Protein AF-A0A7Y5D4G3-F1 (afdb_monomer_lite)

Radius of gyration: 36.41 Å; chains: 1; bounding box: 94×58×92 Å

Sequence (667 aa):
ANNNRYILQAILESIRFIAPAPHPELNTFVSLITAKIENNSDVFANPEIQKFLLVLKKFSLGKVNVNPKAILYSDYFDGITGTLSVQMLDFTGQALTHADLATFCVVRNIIGNLTFKGNNALTSMSGLDNLESIEGDLTITQTGIRHLNGLNSLERVKGKIDISQNPELCTVNGFTSLITVDTFINIAHNQVLKTINGFNSLQQIKKGALTIQQCPQLSDIGGFCNLTWVKNIEFKRLNITHVDFLYKLIKQQPEFKGSLKITACRLESLNGFGYLKRVGSSFYLHGNRLKNLKGLENLQHVGASFSLSNNQLTDISSLANLESVNGMLGLANNQLTALHGLENLKLLKTVNWSEEKRTFVINDNKQLQDIKALSNMLTQDNYVIIYTDDYKQYKIKPAIDSVFHSNIIELHDESVKKIIPTYLFIDKKKHDYTNFRSATHNRLLNYLLDFETDANNLVISFTGFKGNLGGVFYNRYPWIIDNIRTHKIFMNDTQNIWYLKGIPSITYSMEENIQFIQELVSRKKYKKIMCVGTSMGGYMSLLIGYLIQATDIIAFAPQIFLDKDNRIKYKDARWAGALKALPKSVNQKYLDLSLLYQEKTNLITKIQIHYGRQLTLDTKHIEHLGEYPNIELYPYDIEEHYIPKYLDEQGLLRKIIIDALTYSHED

pLDDT: mean 87.63, std 14.66, range [30.98, 98.94]

Foldseek 3Di:
DPPVVVVVVVVVVVVPPPDDDDDVVVVVVVVVVPVDPPVPLVLLPPPLNQLLLVLCVVVVFADWDADPVRRIDHPQADSVVSAGAGAEAEQAPHQQAPSNLLSLLRYAHYLEEYEDHQHARDAENHNLQRHAEYNYEYYAANYVHQEHANQQNHQEYAYEYHAEHRQNHQEYARQQNHAEYAEEYAAYQHANHAEYQNQLNHAEDRHYEYAYENHQNHAYDLNQLNHQDDQYYHAYNYAHAEDLSLLNNCQNCLARQHEYAHELYAHAYDLSQLSNAEHNEEYHPANYAHQEDPSLLNHAEYNEEYAHEHYAHQDDQSLLNHAEHAYAYHHHQYQYQEPHNLLNHAEWEFDDDPQATATYEHANNQNHAYDQSCLRYAYQQLEHEYEYAPLVSHNHHHDQPGPNVLGDYWYQHPNVRDIDQQCVNDQHDFHDCPCVLVGPVLVVDQKDWHRNHPAQAEEEFEAAACSDQLVPPSPPPCVLCVVPDYTYIYHYDNLNQLCQQDRRNQDGGPVSVLVNVLVVPVVDNHPFYEQETAASSLLVQLVNCQSNVGQEYEYQLYAQALDPPLCVVQVPPPPVVSSVVHDPDDDRCSRGVLVVVVVVPHPRHAYEYEYAPVQSVSVSRVVSSPDDPRYDYHYDPDNDRSRLNVCVVVVNNSVVVVCSRPDDPPD

Secondary structure (DSSP, 8-state):
-HHHHHHHHHHHHHHHTS-S---HHHHHHHHHH-------HHHHT-HHHHHHHHHHHHTT-S--EE-TTS-EE-TTEETTTTEEEES-EE-TT----HHHHHGGGGEEEESS-EEEES-TT----TT-TT--EESS-EEEES---SB-TT-TT--EESS-EEEE--TT--EE---TT--EESS-EEEE--TT--EE-TTTT--EEEEEEEEEEEETT--B-GGGTT--EEEEEEEEEE-----GGGHHHHHH-SEE-S-EEEESS-----GGGTT--EESS-EE--SS--SS-TT-TT--EESS-EE--SS--S--GGGTT--EESS-EE--SS--SB-TT-TT--EE--EEETTEEESEE--S-TT--B-GGGGG-EESSSEEEEEES-TTS--B---TTSGGGGSEEEEEETTTTEEEPHHHH---PPP-GGGTTTSGGGGT-SEEEE-SS--SEEEEEE--GGG-STTTTTTTHHHHTTTS-EEEEEE--TT-STTTT--TTT-SSHHHHHHHHHHHHHTS--SEEEEEEETHHHHHHHHHHHHTT-SEEEEES---B-SHHHHHHHT--TTHHHHTTS-SS--HHHHBHHHHHTT----S-EEEEEEETTSHHHHHHHHHH---TTEEEEEESS--S-HHHHHHHTT-HHHHHHHHHH-----

Structure (mmCIF, N/CA/C/O backbone):
data_AF-A0A7Y5D4G3-F1
#
_entry.id   AF-A0A7Y5D4G3-F1
#
loop_
_atom_site.group_PDB
_atom_site.id
_atom_site.type_symbol
_atom_site.label_atom_id
_atom_site.label_alt_id
_atom_site.label_comp_id
_atom_site.label_asym_id
_atom_site.label_entity_id
_atom_site.label_seq_id
_atom_site.pdbx_PDB_ins_code
_atom_site.Cartn_x
_atom_site.Cartn_y
_atom_site.Cartn_z
_atom_site.occupancy
_atom_site.B_iso_or_equiv
_atom_site.auth_seq_id
_atom_site.auth_comp_id
_atom_site.auth_asym_id
_atom_site.auth_atom_id
_atom_site.pdbx_PDB_model_num
ATOM 1 N N . ALA A 1 1 ? 43.560 -13.900 -15.151 1.00 40.41 1 ALA A N 1
ATOM 2 C CA . ALA A 1 1 ? 44.168 -14.199 -16.466 1.00 40.41 1 ALA A CA 1
ATOM 3 C C . ALA A 1 1 ? 45.618 -14.700 -16.377 1.00 40.41 1 ALA A C 1
ATOM 5 O O . ALA A 1 1 ? 45.967 -15.581 -17.148 1.00 40.41 1 ALA A O 1
ATOM 6 N N . ASN A 1 2 ? 46.456 -14.224 -15.441 1.00 44.69 2 ASN A N 1
ATOM 7 C CA . ASN A 1 2 ? 47.894 -14.548 -15.464 1.00 44.69 2 ASN A CA 1
ATOM 8 C C . ASN A 1 2 ? 48.291 -15.962 -14.990 1.00 44.69 2 ASN A C 1
ATOM 10 O O . ASN A 1 2 ? 49.264 -16.485 -15.512 1.00 44.69 2 ASN A O 1
ATOM 14 N N . ASN A 1 3 ? 47.543 -16.635 -14.105 1.00 38.94 3 ASN A N 1
ATOM 15 C CA . ASN A 1 3 ? 47.937 -17.985 -13.650 1.00 38.94 3 ASN A CA 1
ATOM 16 C C . ASN A 1 3 ? 47.653 -19.090 -14.679 1.00 38.94 3 ASN A C 1
ATOM 18 O O . ASN A 1 3 ? 48.457 -20.003 -14.834 1.00 38.94 3 ASN A O 1
ATOM 22 N N . ASN A 1 4 ? 46.569 -18.969 -15.452 1.00 45.56 4 ASN A N 1
ATOM 23 C CA . ASN A 1 4 ? 46.240 -19.938 -16.504 1.00 45.56 4 ASN A CA 1
ATOM 24 C C . ASN A 1 4 ? 47.290 -19.940 -17.627 1.00 45.56 4 ASN A C 1
ATOM 26 O O . ASN A 1 4 ? 47.513 -20.969 -18.254 1.00 45.56 4 ASN A O 1
ATOM 30 N N . ARG A 1 5 ? 47.971 -18.806 -17.839 1.00 45.12 5 ARG A N 1
ATOM 31 C CA . ARG A 1 5 ? 49.045 -18.653 -18.827 1.00 45.12 5 ARG A CA 1
ATOM 32 C C . ARG A 1 5 ? 50.300 -19.441 -18.445 1.00 45.12 5 ARG A C 1
ATOM 34 O O . ARG A 1 5 ? 50.843 -20.135 -19.294 1.00 45.12 5 ARG A O 1
ATOM 41 N N . TYR A 1 6 ? 50.727 -19.381 -17.182 1.00 47.56 6 TYR A N 1
ATOM 42 C CA . TYR A 1 6 ? 51.903 -20.124 -16.710 1.00 47.56 6 TYR A CA 1
ATOM 43 C C . TYR A 1 6 ? 51.641 -21.630 -16.615 1.00 47.56 6 TYR A C 1
ATOM 45 O O . TYR A 1 6 ? 52.504 -22.422 -16.979 1.00 47.56 6 TYR A O 1
ATOM 53 N N . ILE A 1 7 ? 50.428 -22.024 -16.207 1.00 50.84 7 ILE A N 1
ATOM 54 C CA . ILE A 1 7 ? 50.008 -23.434 -16.176 1.00 50.84 7 ILE A CA 1
ATOM 55 C C . ILE A 1 7 ? 49.975 -24.014 -17.598 1.00 50.84 7 ILE A C 1
ATOM 57 O O . ILE A 1 7 ? 50.507 -25.095 -17.833 1.00 50.84 7 ILE A O 1
ATOM 61 N N . LEU A 1 8 ? 49.423 -23.281 -18.570 1.00 54.06 8 LEU A N 1
ATOM 62 C CA . LEU A 1 8 ? 49.369 -23.721 -19.967 1.00 54.06 8 LEU A CA 1
ATOM 63 C C . LEU A 1 8 ? 50.759 -23.759 -20.623 1.00 54.06 8 LEU A C 1
ATOM 65 O O . LEU A 1 8 ? 51.050 -24.675 -21.387 1.00 54.06 8 LEU A O 1
ATOM 69 N N . GLN A 1 9 ? 51.636 -22.808 -20.293 1.00 52.09 9 GLN A N 1
ATOM 70 C CA . GLN A 1 9 ? 53.013 -22.786 -20.787 1.00 52.09 9 GLN A CA 1
ATOM 71 C C . GLN A 1 9 ? 53.843 -23.957 -20.238 1.00 52.09 9 GLN A C 1
ATOM 73 O O . GLN A 1 9 ? 54.538 -24.611 -21.012 1.00 52.09 9 GLN A O 1
ATOM 78 N N . ALA A 1 10 ? 53.685 -24.302 -18.957 1.00 59.16 10 ALA A N 1
ATOM 79 C CA . ALA A 1 10 ? 54.322 -25.479 -18.363 1.00 59.16 10 ALA A CA 1
ATOM 80 C C . ALA A 1 10 ? 53.825 -26.797 -18.994 1.00 59.16 10 ALA A C 1
ATOM 82 O O . ALA A 1 10 ? 54.620 -27.704 -19.247 1.00 59.16 10 ALA A O 1
ATOM 83 N N . ILE A 1 11 ? 52.526 -26.894 -19.312 1.00 60.03 11 ILE A N 1
ATOM 84 C CA . ILE A 1 11 ? 51.945 -28.049 -20.021 1.00 60.03 11 ILE A CA 1
ATOM 85 C C . ILE A 1 11 ? 52.545 -28.180 -21.433 1.00 60.03 11 ILE A C 1
ATOM 87 O O . ILE A 1 11 ? 52.929 -29.275 -21.839 1.00 60.03 11 ILE A O 1
ATOM 91 N N . LEU A 1 12 ? 52.691 -27.074 -22.168 1.00 57.12 12 LEU A N 1
ATOM 92 C CA . LEU A 1 12 ? 53.247 -27.067 -23.529 1.00 57.12 12 LEU A CA 1
ATOM 93 C C . LEU A 1 12 ? 54.756 -27.361 -23.571 1.00 57.12 12 LEU A C 1
ATOM 95 O O . LEU A 1 12 ? 55.219 -28.044 -24.487 1.00 57.12 12 LEU A O 1
ATOM 99 N N . GLU A 1 13 ? 55.523 -26.887 -22.588 1.00 62.06 13 GLU A N 1
ATOM 100 C CA . GLU A 1 13 ? 56.950 -27.211 -22.442 1.00 62.06 13 GLU A CA 1
ATOM 101 C C . GLU A 1 13 ? 57.164 -28.692 -22.091 1.00 62.06 13 GLU A C 1
ATOM 103 O O . GLU A 1 13 ? 58.058 -29.328 -22.650 1.00 62.06 13 GLU A O 1
ATOM 108 N N . SER A 1 14 ? 56.282 -29.272 -21.271 1.00 58.16 14 SER A N 1
ATOM 109 C CA . SER A 1 14 ? 56.305 -30.703 -20.926 1.00 58.16 14 SER A CA 1
ATOM 110 C C . SER A 1 14 ? 56.010 -31.599 -22.137 1.00 58.16 14 SER A C 1
ATOM 112 O O . SER A 1 14 ? 56.643 -32.637 -22.314 1.00 58.16 14 SER A O 1
ATOM 114 N N . ILE A 1 15 ? 55.089 -31.181 -23.014 1.00 58.84 15 ILE A N 1
ATOM 115 C CA . ILE A 1 15 ? 54.712 -31.927 -24.229 1.00 58.84 15 ILE A CA 1
ATOM 116 C C . ILE A 1 15 ? 55.838 -31.917 -25.281 1.00 58.84 15 ILE A C 1
ATOM 118 O O . ILE A 1 15 ? 55.999 -32.885 -26.023 1.00 58.84 15 ILE A O 1
ATOM 122 N N . ARG A 1 16 ? 56.670 -30.866 -25.330 1.00 58.19 16 ARG A N 1
ATOM 123 C CA . ARG A 1 16 ? 57.814 -30.776 -26.261 1.00 58.19 16 ARG A CA 1
ATOM 124 C C . ARG A 1 16 ? 58.968 -31.732 -25.926 1.00 58.19 16 ARG A C 1
ATOM 126 O O . ARG A 1 16 ? 59.767 -32.016 -26.813 1.00 58.19 16 ARG A O 1
ATOM 133 N N . PHE A 1 17 ? 59.050 -32.243 -24.694 1.00 58.78 17 PHE A N 1
ATOM 134 C CA . PHE A 1 17 ? 60.160 -33.084 -24.221 1.00 58.78 17 PHE A CA 1
ATOM 135 C C . PHE A 1 17 ? 59.993 -34.597 -24.475 1.00 58.78 17 PHE A C 1
ATOM 137 O O . PHE A 1 17 ? 60.948 -35.339 -24.269 1.00 58.78 17 PHE A O 1
ATOM 144 N N . ILE A 1 18 ? 58.821 -35.071 -24.928 1.00 56.50 18 ILE A N 1
ATOM 145 C CA . ILE A 1 18 ? 58.491 -36.517 -24.979 1.00 56.50 18 ILE A CA 1
ATOM 146 C C . ILE A 1 18 ? 58.610 -37.144 -26.398 1.00 56.50 18 ILE A C 1
ATOM 148 O O . ILE A 1 18 ? 58.509 -38.356 -26.538 1.00 56.50 18 ILE A O 1
ATOM 152 N N . ALA A 1 19 ? 58.974 -36.364 -27.429 1.00 44.91 19 ALA A N 1
ATOM 153 C CA . ALA A 1 19 ? 59.224 -36.795 -28.827 1.00 44.91 19 ALA A CA 1
ATOM 154 C C . ALA A 1 19 ? 58.018 -37.377 -29.619 1.00 44.91 19 ALA A C 1
ATOM 156 O O . ALA A 1 19 ? 57.010 -37.760 -29.034 1.00 44.91 19 ALA A O 1
ATOM 157 N N . PRO A 1 20 ? 58.138 -37.529 -30.959 1.00 58.31 20 PRO A N 1
ATOM 158 C CA . PRO A 1 20 ? 58.579 -36.544 -31.945 1.00 58.31 20 PRO A CA 1
ATOM 159 C C . PRO A 1 20 ? 57.381 -35.798 -32.580 1.00 58.31 20 PRO A C 1
ATOM 161 O O . PRO A 1 20 ? 56.284 -36.331 -32.675 1.00 58.31 20 PRO A O 1
ATOM 164 N N . ALA A 1 21 ? 57.643 -34.560 -33.019 1.00 56.78 21 ALA A N 1
ATOM 165 C CA . ALA A 1 21 ? 56.798 -33.638 -33.799 1.00 56.78 21 ALA A CA 1
ATOM 166 C C . ALA A 1 21 ? 55.276 -33.634 -33.487 1.00 56.78 21 ALA A C 1
ATOM 168 O O . ALA A 1 21 ? 54.540 -34.486 -33.986 1.00 56.78 21 ALA A O 1
ATOM 169 N N . PRO A 1 22 ? 54.761 -32.637 -32.736 1.00 57.28 22 PRO A N 1
ATOM 170 C CA . PRO A 1 22 ? 53.327 -32.540 -32.482 1.00 57.28 22 PRO A CA 1
ATOM 171 C C . PRO A 1 22 ? 52.514 -32.393 -33.780 1.00 57.28 22 PRO A C 1
ATOM 173 O O . PRO A 1 22 ? 52.961 -31.762 -34.740 1.00 57.28 22 PRO A O 1
ATOM 176 N N . HIS A 1 23 ? 51.308 -32.972 -33.774 1.00 57.69 23 HIS A N 1
ATOM 177 C CA . HIS A 1 23 ? 50.347 -32.990 -34.883 1.00 57.69 23 HIS A CA 1
ATOM 178 C C . HIS A 1 23 ? 50.158 -31.584 -35.502 1.00 57.69 23 HIS A C 1
ATOM 180 O O . HIS A 1 23 ? 50.127 -30.606 -34.750 1.00 57.69 23 HIS A O 1
ATOM 186 N N . PRO A 1 24 ? 49.980 -31.440 -36.833 1.00 56.69 24 PRO A N 1
ATOM 187 C CA . PRO A 1 24 ? 49.844 -30.136 -37.500 1.00 56.69 24 PRO A CA 1
ATOM 188 C C . PRO A 1 24 ? 48.751 -29.237 -36.906 1.00 56.69 24 PRO A C 1
ATOM 190 O O . PRO A 1 24 ? 48.903 -28.019 -36.859 1.00 56.69 24 PRO A O 1
ATOM 193 N N . GLU A 1 25 ? 47.689 -29.835 -36.369 1.00 53.41 25 GLU A N 1
ATOM 194 C CA . GLU A 1 25 ? 46.603 -29.127 -35.683 1.00 53.41 25 GLU A CA 1
ATOM 195 C C . GLU A 1 25 ? 47.049 -28.439 -34.387 1.00 53.41 25 GLU A C 1
ATOM 197 O O . GLU A 1 25 ? 46.480 -27.415 -34.021 1.00 53.41 25 GLU A O 1
ATOM 202 N N . LEU A 1 26 ? 48.103 -28.927 -33.718 1.00 51.94 26 LEU A N 1
ATOM 203 C CA . LEU A 1 26 ? 48.708 -28.221 -32.590 1.00 51.94 26 LEU A CA 1
ATOM 204 C C . LEU A 1 26 ? 49.407 -26.945 -33.070 1.00 51.94 26 LEU A C 1
ATOM 206 O O . LEU A 1 26 ? 49.372 -25.953 -32.357 1.00 51.94 26 LEU A O 1
ATOM 210 N N . ASN A 1 27 ? 49.980 -26.922 -34.278 1.00 52.41 27 ASN A N 1
ATOM 211 C CA . ASN A 1 27 ? 50.547 -25.699 -34.857 1.00 52.41 27 ASN A CA 1
ATOM 212 C C . ASN A 1 27 ? 49.455 -24.710 -35.283 1.00 52.41 27 ASN A C 1
ATOM 214 O O . ASN A 1 27 ? 49.660 -23.510 -35.139 1.00 52.41 27 ASN A O 1
ATOM 218 N N . THR A 1 28 ? 48.295 -25.191 -35.740 1.00 53.25 28 THR A N 1
ATOM 219 C CA . THR A 1 28 ? 47.110 -24.359 -36.023 1.00 53.25 28 THR A CA 1
ATOM 220 C C . THR A 1 28 ? 46.470 -23.819 -34.743 1.00 53.25 28 THR A C 1
ATOM 222 O O . THR A 1 28 ? 46.072 -22.660 -34.674 1.00 53.25 28 THR A O 1
ATOM 225 N N . PHE A 1 29 ? 46.403 -24.632 -33.690 1.00 49.59 29 PHE A N 1
ATOM 226 C CA . PHE A 1 29 ? 45.911 -24.194 -32.390 1.00 49.59 29 PHE A CA 1
ATOM 227 C C . PHE A 1 29 ? 46.891 -23.211 -31.753 1.00 49.59 29 PHE A C 1
ATOM 229 O O . PHE A 1 29 ? 46.487 -22.128 -31.351 1.00 49.59 29 PHE A O 1
ATOM 236 N N . VAL A 1 30 ? 48.192 -23.524 -31.759 1.00 49.50 30 VAL A N 1
ATOM 237 C CA . VAL A 1 30 ? 49.257 -22.610 -31.337 1.00 49.50 30 VAL A CA 1
ATOM 238 C C . VAL A 1 30 ? 49.221 -21.338 -32.176 1.00 49.50 30 VAL A C 1
ATOM 240 O O . VAL A 1 30 ? 49.309 -20.283 -31.575 1.00 49.50 30 VAL A O 1
ATOM 243 N N . SER A 1 31 ? 49.009 -21.354 -33.494 1.00 49.91 31 SER A N 1
ATOM 244 C CA . SER A 1 31 ? 48.929 -20.121 -34.298 1.00 49.91 31 SER A CA 1
ATOM 245 C C . SER A 1 31 ? 47.688 -19.268 -34.002 1.00 49.91 31 SER A C 1
ATOM 247 O O . SER A 1 31 ? 47.783 -18.045 -34.080 1.00 49.91 31 SER A O 1
ATOM 249 N N . LEU A 1 32 ? 46.575 -19.870 -33.567 1.00 50.47 32 LEU A N 1
ATOM 250 C CA . LEU A 1 32 ? 45.385 -19.152 -33.084 1.00 50.47 32 LEU A CA 1
ATOM 251 C C . LEU A 1 32 ? 45.621 -18.436 -31.739 1.00 50.47 32 LEU A C 1
ATOM 253 O O . LEU A 1 32 ? 45.080 -17.355 -31.525 1.00 50.47 32 LEU A O 1
ATOM 257 N N . ILE A 1 33 ? 46.454 -18.991 -30.847 1.00 44.56 33 ILE A N 1
ATOM 258 C CA . ILE A 1 33 ? 46.855 -18.358 -29.561 1.00 44.56 33 ILE A CA 1
ATOM 259 C C . ILE A 1 33 ? 48.163 -17.554 -29.658 1.00 44.56 33 ILE A C 1
ATOM 261 O O . ILE A 1 33 ? 48.430 -16.703 -28.813 1.00 44.56 33 ILE A O 1
ATOM 265 N N . THR A 1 34 ? 48.954 -17.788 -30.705 1.00 42.31 34 THR A N 1
ATOM 266 C CA . THR A 1 34 ? 50.128 -17.004 -31.126 1.00 42.31 34 THR A CA 1
ATOM 267 C C . THR A 1 34 ? 49.707 -15.982 -32.180 1.00 42.31 34 THR A C 1
ATOM 269 O O . THR A 1 34 ? 50.511 -15.600 -33.031 1.00 42.31 34 THR A O 1
ATOM 272 N N . ALA A 1 35 ? 48.444 -15.537 -32.139 1.00 43.53 35 ALA A N 1
ATOM 273 C CA . ALA A 1 35 ? 48.023 -14.326 -32.815 1.00 43.53 35 ALA A CA 1
ATOM 274 C C . ALA A 1 35 ? 48.938 -13.209 -32.311 1.00 43.53 35 ALA A C 1
ATOM 276 O O . ALA A 1 35 ? 48.831 -12.726 -31.182 1.00 43.53 35 ALA A O 1
ATOM 277 N N . LYS A 1 36 ? 49.930 -12.907 -33.147 1.00 43.53 36 LYS A N 1
ATOM 278 C CA . LYS A 1 36 ? 50.875 -11.820 -32.994 1.00 43.53 36 LYS A CA 1
ATOM 279 C C . LYS A 1 36 ? 50.107 -10.592 -32.518 1.00 43.53 36 LYS A C 1
ATOM 281 O O . LYS A 1 36 ? 49.313 -10.028 -33.264 1.00 43.53 36 LYS A O 1
ATOM 286 N N . ILE A 1 37 ? 50.444 -10.114 -31.324 1.00 41.78 37 ILE A N 1
ATOM 287 C CA . ILE A 1 37 ? 50.464 -8.675 -31.072 1.00 41.78 37 ILE A CA 1
ATOM 288 C C . ILE A 1 37 ? 51.624 -8.138 -31.923 1.00 41.78 37 ILE A C 1
ATOM 290 O O . ILE A 1 37 ? 52.691 -7.791 -31.426 1.00 41.78 37 ILE A O 1
ATOM 294 N N . GLU A 1 38 ? 51.462 -8.151 -33.245 1.00 42.41 38 GLU A N 1
ATOM 295 C CA . GLU A 1 38 ? 52.058 -7.092 -34.030 1.00 42.41 38 GLU A CA 1
ATOM 296 C C . GLU A 1 38 ? 51.272 -5.858 -33.611 1.00 42.41 38 GLU A C 1
ATOM 298 O O . GLU A 1 38 ? 50.042 -5.852 -33.640 1.00 42.41 38 GLU A O 1
ATOM 303 N N . ASN A 1 39 ? 51.987 -4.850 -33.113 1.00 48.97 39 ASN A N 1
ATOM 304 C CA . ASN A 1 39 ? 51.474 -3.496 -32.988 1.00 48.97 39 ASN A CA 1
ATOM 305 C C . ASN A 1 39 ? 50.898 -3.104 -34.351 1.00 48.97 39 ASN A C 1
ATOM 307 O O . ASN A 1 39 ? 51.621 -2.589 -35.202 1.00 48.97 39 ASN A O 1
ATOM 311 N N . ASN A 1 40 ? 49.617 -3.381 -34.569 1.00 51.94 40 ASN A N 1
ATOM 312 C CA . ASN A 1 40 ? 48.930 -3.091 -35.812 1.00 51.94 40 ASN A CA 1
ATOM 313 C C . ASN A 1 40 ? 48.592 -1.599 -35.788 1.00 51.94 40 ASN A C 1
ATOM 315 O O . ASN A 1 40 ? 47.445 -1.187 -35.604 1.00 51.94 40 ASN A O 1
ATOM 319 N N . SER A 1 41 ? 49.635 -0.769 -35.903 1.00 55.47 41 SER A N 1
ATOM 320 C CA . SER A 1 41 ? 49.520 0.686 -36.011 1.00 55.47 41 SER A CA 1
ATOM 321 C C . SER A 1 41 ? 48.533 1.092 -37.101 1.00 55.47 41 SER A C 1
ATOM 323 O O . SER A 1 41 ? 47.912 2.144 -36.991 1.00 55.47 41 SER A O 1
ATOM 325 N N . ASP A 1 42 ? 48.355 0.234 -38.104 1.00 64.25 42 ASP A N 1
ATOM 326 C CA . ASP A 1 42 ? 47.527 0.469 -39.279 1.00 64.25 42 ASP A CA 1
ATOM 327 C C . ASP A 1 42 ? 46.028 0.374 -38.968 1.00 64.25 42 ASP A C 1
ATOM 329 O O . ASP A 1 42 ? 45.240 1.121 -39.542 1.00 64.25 42 ASP A O 1
ATOM 333 N N . VAL A 1 43 ? 45.617 -0.461 -38.003 1.00 68.81 43 VAL A N 1
ATOM 334 C CA . VAL A 1 43 ? 44.198 -0.555 -37.619 1.00 68.81 43 VAL A CA 1
ATOM 335 C C . VAL A 1 43 ? 43.786 0.669 -36.799 1.00 68.81 43 VAL A C 1
ATOM 337 O O . VAL A 1 43 ? 42.744 1.270 -37.057 1.00 68.81 43 VAL A O 1
ATOM 340 N N . PHE A 1 44 ? 44.638 1.114 -35.869 1.00 74.81 44 PHE A N 1
ATOM 341 C CA . PHE A 1 44 ? 44.404 2.369 -35.152 1.00 74.81 44 PHE A CA 1
ATOM 342 C C . PHE A 1 44 ? 44.492 3.591 -36.070 1.00 74.81 44 PHE A C 1
ATOM 344 O O . PHE A 1 44 ? 43.831 4.580 -35.785 1.00 74.81 44 PHE A O 1
ATOM 351 N N . ALA A 1 45 ? 45.235 3.540 -37.181 1.00 78.75 45 ALA A N 1
ATOM 352 C CA . ALA A 1 45 ? 45.305 4.636 -38.150 1.00 78.75 45 ALA A CA 1
ATOM 353 C C . ALA A 1 45 ? 43.976 4.908 -38.884 1.00 78.75 45 ALA A C 1
ATOM 355 O O . ALA A 1 45 ? 43.866 5.924 -39.574 1.00 78.75 45 ALA A O 1
ATOM 356 N N . ASN A 1 46 ? 42.960 4.049 -38.729 1.00 83.62 46 ASN A N 1
ATOM 357 C CA . ASN A 1 46 ? 41.624 4.311 -39.250 1.00 83.62 46 ASN A CA 1
ATOM 358 C C . ASN A 1 46 ? 41.100 5.681 -38.746 1.00 83.62 46 ASN A C 1
ATOM 360 O O . ASN A 1 46 ? 41.041 5.903 -37.530 1.00 83.62 46 ASN A O 1
ATOM 364 N N . PRO A 1 47 ? 40.679 6.592 -39.648 1.00 87.31 47 PRO A N 1
ATOM 365 C CA . PRO A 1 47 ? 40.246 7.935 -39.267 1.00 87.31 47 PRO A CA 1
ATOM 366 C C . PRO A 1 47 ? 39.086 7.973 -38.266 1.00 87.31 47 PRO A C 1
ATOM 368 O O . PRO A 1 47 ? 39.074 8.835 -37.390 1.00 87.31 47 PRO A O 1
ATOM 371 N N . GLU A 1 48 ? 38.129 7.047 -38.355 1.00 85.75 48 GLU A N 1
ATOM 372 C CA . GLU A 1 48 ? 36.977 7.003 -37.446 1.00 85.75 48 GLU A CA 1
ATOM 373 C C . GLU A 1 48 ? 37.381 6.526 -36.047 1.00 85.75 48 GLU A C 1
ATOM 375 O O . GLU A 1 48 ? 36.943 7.095 -35.046 1.00 85.75 48 GLU A O 1
ATOM 380 N N . ILE A 1 49 ? 38.313 5.570 -35.964 1.00 85.12 49 ILE A N 1
ATOM 381 C CA . ILE A 1 49 ? 38.891 5.134 -34.685 1.00 85.12 49 ILE A CA 1
ATOM 382 C C . ILE A 1 49 ? 39.664 6.288 -34.034 1.00 85.12 49 ILE A C 1
ATOM 384 O O . ILE A 1 49 ? 39.487 6.550 -32.844 1.00 85.12 49 ILE A O 1
ATOM 388 N N . GLN A 1 50 ? 40.475 7.029 -34.795 1.00 87.88 50 GLN A N 1
ATOM 389 C CA . GLN A 1 50 ? 41.203 8.184 -34.257 1.00 87.88 50 GLN A CA 1
ATOM 390 C C . GLN A 1 50 ? 40.266 9.290 -33.762 1.00 87.88 50 GLN A C 1
ATOM 392 O O . GLN A 1 50 ? 40.473 9.815 -32.666 1.00 87.88 50 GLN A O 1
ATOM 397 N N . LYS A 1 51 ? 39.215 9.623 -34.525 1.00 90.88 51 LYS A N 1
ATOM 398 C CA . LYS A 1 51 ? 38.195 10.601 -34.105 1.00 90.88 51 LYS A CA 1
ATOM 399 C C . LYS A 1 51 ? 37.524 10.180 -32.800 1.00 90.88 51 LYS A C 1
ATOM 401 O O . LYS A 1 51 ? 37.398 10.997 -31.891 1.00 90.88 51 LYS A O 1
ATOM 406 N N . PHE A 1 52 ? 37.160 8.907 -32.675 1.00 89.38 52 PHE A N 1
ATOM 407 C CA . PHE A 1 52 ? 36.573 8.380 -31.449 1.00 89.38 52 PHE A CA 1
ATOM 408 C C . PHE A 1 52 ? 37.538 8.457 -30.252 1.00 89.38 52 PHE A C 1
ATOM 410 O O . PHE A 1 52 ? 37.172 8.930 -29.174 1.00 89.38 52 PHE A O 1
ATOM 417 N N . LEU A 1 53 ? 38.802 8.058 -30.433 1.00 88.56 53 LEU A N 1
ATOM 418 C CA . LEU A 1 53 ? 39.817 8.132 -29.374 1.00 88.56 53 LEU A CA 1
ATOM 419 C C . LEU A 1 53 ? 40.118 9.579 -28.947 1.00 88.56 53 LEU A C 1
ATOM 421 O O . LEU A 1 53 ? 40.400 9.821 -27.770 1.00 88.56 53 LEU A O 1
ATOM 425 N N . LEU A 1 54 ? 40.013 10.551 -29.860 1.00 91.12 54 LEU A N 1
ATOM 426 C CA . LEU A 1 54 ? 40.082 11.977 -29.522 1.00 91.12 54 LEU A CA 1
ATOM 427 C C . LEU A 1 54 ? 38.923 12.397 -28.613 1.00 91.12 54 LEU A C 1
ATOM 429 O O . LEU A 1 54 ? 39.153 13.145 -27.663 1.00 91.12 54 LEU A O 1
ATOM 433 N N . VAL A 1 55 ? 37.709 11.894 -28.854 1.00 90.81 55 VAL A N 1
ATOM 434 C CA . VAL A 1 55 ? 36.548 12.156 -27.990 1.00 90.81 55 VAL A CA 1
ATOM 435 C C . VAL A 1 55 ? 36.734 11.523 -26.609 1.00 90.81 55 VAL A C 1
ATOM 437 O O . VAL A 1 55 ? 36.541 12.200 -25.599 1.00 90.81 55 VAL A O 1
ATOM 440 N N . LEU A 1 56 ? 37.198 10.271 -26.533 1.00 88.62 56 LEU A N 1
ATOM 441 C CA . LEU A 1 56 ? 37.537 9.646 -25.249 1.00 88.62 56 LEU A CA 1
ATOM 442 C C . LEU A 1 56 ? 38.565 10.469 -24.466 1.00 88.62 56 LEU A C 1
ATOM 444 O O . LEU A 1 56 ? 38.378 10.740 -23.280 1.00 88.62 56 LEU A O 1
ATOM 448 N N . LYS A 1 57 ? 39.625 10.924 -25.141 1.00 88.50 57 LYS A N 1
ATOM 449 C CA . LYS A 1 57 ? 40.650 11.776 -24.534 1.00 88.50 57 LYS A CA 1
ATOM 450 C C . LYS A 1 57 ? 40.078 13.124 -24.081 1.00 88.50 57 LYS A C 1
ATOM 452 O O . LYS A 1 57 ? 40.384 13.556 -22.973 1.00 88.50 57 LYS A O 1
ATOM 457 N N . LYS A 1 58 ? 39.228 13.764 -24.897 1.00 89.44 58 LYS A N 1
ATOM 458 C CA . LYS A 1 58 ? 38.545 15.037 -24.589 1.00 89.44 58 LYS A CA 1
ATOM 459 C C . LYS A 1 58 ? 37.753 14.957 -23.281 1.00 89.44 58 LYS A C 1
ATOM 461 O O . LYS A 1 58 ? 37.770 15.914 -22.513 1.00 89.44 58 LYS A O 1
ATOM 466 N N . PHE A 1 59 ? 37.103 13.826 -23.016 1.00 87.25 59 PHE A N 1
ATOM 467 C CA . PHE A 1 59 ? 36.256 13.635 -21.835 1.00 87.25 59 PHE A CA 1
ATOM 468 C C . PHE A 1 59 ? 36.919 12.837 -20.703 1.00 87.25 59 PHE A C 1
ATOM 470 O O . PHE A 1 59 ? 36.264 12.520 -19.714 1.00 87.25 59 PHE A O 1
ATOM 477 N N . SER A 1 60 ? 38.223 12.548 -20.804 1.00 85.81 60 SER A N 1
ATOM 478 C CA . SER A 1 60 ? 38.966 11.728 -19.830 1.00 85.81 60 SER A CA 1
ATOM 479 C C . SER A 1 60 ? 38.339 10.343 -19.588 1.00 85.81 60 SER A C 1
ATOM 481 O O . SER A 1 60 ? 38.322 9.841 -18.464 1.00 85.81 60 SER A O 1
ATOM 483 N N . LEU A 1 61 ? 37.808 9.723 -20.646 1.00 81.94 61 LEU A N 1
ATOM 484 C CA . LEU A 1 61 ? 37.114 8.437 -20.598 1.00 81.94 61 LEU A CA 1
ATOM 485 C C . LEU A 1 61 ? 38.052 7.297 -21.023 1.00 81.94 61 LEU A C 1
ATOM 487 O O . LEU A 1 61 ? 38.430 7.179 -22.186 1.00 81.94 61 LEU A O 1
ATOM 491 N N . GLY A 1 62 ? 38.405 6.423 -20.079 1.00 75.44 62 GLY A N 1
ATOM 492 C CA . GLY A 1 62 ? 39.288 5.279 -20.331 1.00 75.44 62 GLY A CA 1
ATOM 493 C C . GLY A 1 62 ? 40.767 5.651 -20.517 1.00 75.44 62 GLY A C 1
ATOM 494 O O . GLY A 1 62 ? 41.185 6.787 -20.301 1.00 75.44 62 GLY A O 1
ATOM 495 N N . LYS A 1 63 ? 41.593 4.662 -20.885 1.00 75.56 63 LYS A N 1
ATOM 496 C CA . LYS A 1 63 ? 43.026 4.856 -21.157 1.00 75.56 63 LYS A CA 1
ATOM 497 C C . LYS A 1 63 ? 43.238 5.057 -22.657 1.00 75.56 63 LYS A C 1
ATOM 499 O O . LYS A 1 63 ? 43.115 4.102 -23.425 1.00 75.56 63 LYS A O 1
ATOM 504 N N . VAL A 1 64 ? 43.548 6.291 -23.055 1.00 83.31 64 VAL A N 1
ATOM 505 C CA . VAL A 1 64 ? 43.963 6.648 -24.420 1.00 83.31 64 VAL A CA 1
ATOM 506 C C . VAL A 1 64 ? 45.435 7.043 -24.388 1.00 83.31 64 VAL A C 1
ATOM 508 O O . VAL A 1 64 ? 45.804 8.034 -23.757 1.00 83.31 64 VAL A O 1
ATOM 511 N N . ASN A 1 65 ? 46.270 6.269 -25.071 1.00 83.06 65 ASN A N 1
ATOM 512 C CA . ASN A 1 65 ? 47.711 6.482 -25.169 1.00 83.06 65 ASN A CA 1
ATOM 513 C C . ASN A 1 65 ? 48.081 7.015 -26.560 1.00 83.06 65 ASN A C 1
ATOM 515 O O . ASN A 1 65 ? 47.295 6.919 -27.499 1.00 83.06 65 ASN A O 1
ATOM 519 N N . VAL A 1 66 ? 49.287 7.571 -26.699 1.00 84.25 66 VAL A N 1
ATOM 520 C CA . VAL A 1 66 ? 49.823 8.080 -27.972 1.00 84.25 66 VAL A CA 1
ATOM 521 C C . VAL A 1 66 ? 51.111 7.331 -28.292 1.00 84.25 66 VAL A C 1
ATOM 523 O O . VAL A 1 66 ? 51.965 7.188 -27.416 1.00 84.25 66 VAL A O 1
ATOM 526 N N . ASN A 1 67 ? 51.261 6.830 -29.518 1.00 79.94 67 ASN A N 1
ATOM 527 C CA . ASN A 1 67 ? 52.507 6.197 -29.956 1.00 79.94 67 ASN A CA 1
ATOM 528 C C . ASN A 1 67 ? 53.505 7.232 -30.542 1.00 79.94 67 ASN A C 1
ATOM 530 O O . ASN A 1 67 ? 53.127 8.381 -30.783 1.00 79.94 67 ASN A O 1
ATOM 534 N N . PRO A 1 68 ? 54.767 6.855 -30.833 1.00 79.44 68 PRO A N 1
ATOM 535 C CA . PRO A 1 68 ? 55.766 7.776 -31.397 1.00 79.44 68 PRO A CA 1
ATOM 536 C C . PRO A 1 68 ? 55.409 8.392 -32.764 1.00 79.44 68 PRO A C 1
ATOM 538 O O . PRO A 1 68 ? 56.020 9.380 -33.156 1.00 79.44 68 PRO A O 1
ATOM 541 N N . LYS A 1 69 ? 54.426 7.835 -33.489 1.00 78.06 69 LYS A N 1
ATOM 542 C CA . LYS A 1 69 ? 53.894 8.370 -34.757 1.00 78.06 69 LYS A CA 1
ATOM 543 C C . LYS A 1 69 ? 52.655 9.264 -34.554 1.00 78.06 69 LYS A C 1
ATOM 545 O O . LYS A 1 69 ? 51.953 9.544 -35.518 1.00 78.06 69 LYS A O 1
ATOM 550 N N . ALA A 1 70 ? 52.367 9.678 -33.316 1.00 79.00 70 ALA A N 1
ATOM 551 C CA . ALA A 1 70 ? 51.190 10.460 -32.923 1.00 79.00 70 ALA A CA 1
ATOM 552 C C . ALA A 1 70 ? 49.822 9.772 -33.140 1.00 79.00 70 ALA A C 1
ATOM 554 O O . ALA A 1 70 ? 48.788 10.434 -33.081 1.00 79.00 70 ALA A O 1
ATOM 555 N N . ILE A 1 71 ? 49.792 8.448 -33.331 1.00 80.38 71 ILE A N 1
ATOM 556 C CA . ILE A 1 71 ? 48.549 7.670 -33.452 1.00 80.38 71 ILE A CA 1
ATOM 557 C C . ILE A 1 71 ? 48.041 7.334 -32.046 1.00 80.38 71 ILE A C 1
ATOM 559 O O . ILE A 1 71 ? 48.795 6.810 -31.213 1.00 80.38 71 ILE A O 1
ATOM 563 N N . LEU A 1 72 ? 46.768 7.634 -31.779 1.00 81.56 72 LEU A N 1
ATOM 564 C CA . LEU A 1 72 ? 46.097 7.268 -30.534 1.00 81.56 72 LEU A CA 1
ATOM 565 C C . LEU A 1 72 ? 45.798 5.768 -30.511 1.00 81.56 72 LEU A C 1
ATOM 567 O O . LEU A 1 72 ? 45.372 5.209 -31.519 1.00 81.56 72 LEU A O 1
ATOM 571 N N . TYR A 1 73 ? 45.954 5.125 -29.359 1.00 78.44 73 TYR A N 1
ATOM 572 C CA . TYR A 1 73 ? 45.539 3.737 -29.158 1.00 78.44 73 TYR A CA 1
ATOM 573 C C . TYR A 1 73 ? 44.936 3.529 -27.767 1.00 78.44 73 TYR A C 1
ATOM 575 O O . TYR A 1 73 ? 45.136 4.335 -26.855 1.00 78.44 73 TYR A O 1
ATOM 583 N N . SER A 1 74 ? 44.179 2.445 -27.605 1.00 76.25 74 SER A N 1
ATOM 584 C CA . SER A 1 74 ? 43.560 2.059 -26.337 1.00 76.25 74 SER A CA 1
ATOM 585 C C . SER A 1 74 ? 43.583 0.544 -26.176 1.00 76.25 74 SER A C 1
ATOM 587 O O . SER A 1 74 ? 43.382 -0.181 -27.148 1.00 76.25 74 SER A O 1
ATOM 589 N N . ASP A 1 75 ? 43.761 0.074 -24.940 1.00 68.50 75 ASP A N 1
ATOM 590 C CA . ASP A 1 75 ? 43.765 -1.357 -24.594 1.00 68.50 75 ASP A CA 1
ATOM 591 C C . ASP A 1 75 ? 42.379 -2.019 -24.778 1.00 68.50 75 ASP A C 1
ATOM 593 O O . ASP A 1 75 ? 42.240 -3.232 -24.651 1.00 68.50 75 ASP A O 1
ATOM 597 N N . TYR A 1 76 ? 41.345 -1.222 -25.068 1.00 67.19 76 TYR A N 1
ATOM 598 C CA . TYR A 1 76 ? 39.950 -1.641 -25.244 1.00 67.19 76 TYR A CA 1
ATOM 599 C C . TYR A 1 76 ? 39.559 -1.939 -26.704 1.00 67.19 76 TYR A C 1
ATOM 601 O O . TYR A 1 76 ? 38.379 -2.136 -27.008 1.00 67.19 76 TYR A O 1
ATOM 609 N N . PHE A 1 77 ? 40.538 -1.934 -27.611 1.00 68.25 77 PHE A N 1
ATOM 610 C CA . PHE A 1 77 ? 40.342 -2.147 -29.041 1.00 68.25 77 PHE A CA 1
ATOM 611 C C . PHE A 1 77 ? 40.651 -3.574 -29.470 1.00 68.25 77 PHE A C 1
ATOM 613 O O . PHE A 1 77 ? 41.740 -4.091 -29.223 1.00 68.25 77 PHE A O 1
ATOM 620 N N . ASP A 1 78 ? 39.693 -4.181 -30.162 1.00 63.31 78 ASP A N 1
ATOM 621 C CA . ASP A 1 78 ? 39.865 -5.466 -30.812 1.00 63.31 78 ASP A CA 1
ATOM 622 C C . ASP A 1 78 ? 40.290 -5.241 -32.270 1.00 63.31 78 ASP A C 1
ATOM 624 O O . ASP A 1 78 ? 39.487 -4.910 -33.147 1.00 63.31 78 ASP A O 1
ATOM 628 N N . GLY A 1 79 ? 41.587 -5.432 -32.520 1.00 58.12 79 GLY A N 1
ATOM 629 C CA . GLY A 1 79 ? 42.189 -5.273 -33.843 1.00 58.12 79 GLY A CA 1
ATOM 630 C C . GLY A 1 79 ? 41.770 -6.322 -34.872 1.00 58.12 79 GLY A C 1
ATOM 631 O O . GLY A 1 79 ? 42.040 -6.115 -36.052 1.00 58.12 79 GLY A O 1
ATOM 632 N N . ILE A 1 80 ? 41.120 -7.415 -34.454 1.00 56.31 80 ILE A N 1
ATOM 633 C CA . ILE A 1 80 ? 40.601 -8.452 -35.356 1.00 56.31 80 ILE A CA 1
ATOM 634 C C . ILE A 1 80 ? 39.222 -8.046 -35.875 1.00 56.31 80 ILE A C 1
ATOM 636 O O . ILE A 1 80 ? 38.958 -8.150 -37.070 1.00 56.31 80 ILE A O 1
ATOM 640 N N . THR A 1 81 ? 38.345 -7.560 -34.994 1.00 60.62 81 THR A N 1
ATOM 641 C CA . THR A 1 81 ? 36.987 -7.146 -35.383 1.00 60.62 81 THR A CA 1
ATOM 642 C C . THR A 1 81 ? 36.919 -5.698 -35.869 1.00 60.62 81 THR A C 1
ATOM 644 O O . THR A 1 81 ? 35.933 -5.310 -36.491 1.00 60.62 81 THR A O 1
ATOM 647 N N . GLY A 1 82 ? 37.952 -4.885 -35.620 1.00 62.62 82 GLY A N 1
ATOM 648 C CA . GLY A 1 82 ? 37.930 -3.454 -35.929 1.00 62.62 82 GLY A CA 1
ATOM 649 C C . GLY A 1 82 ? 36.983 -2.671 -35.015 1.00 62.62 82 GLY A C 1
ATOM 650 O O . GLY A 1 82 ? 36.556 -1.571 -35.366 1.00 62.62 82 GLY A O 1
ATOM 651 N N . THR A 1 83 ? 36.625 -3.245 -33.861 1.00 64.56 83 THR A N 1
ATOM 652 C CA . THR A 1 83 ? 35.611 -2.711 -32.948 1.00 64.56 83 THR A CA 1
ATOM 653 C C . THR A 1 83 ? 36.211 -2.339 -31.602 1.00 64.56 83 THR A C 1
ATOM 655 O O . THR A 1 83 ? 37.225 -2.884 -31.159 1.00 64.56 83 THR A O 1
ATOM 658 N N . LEU A 1 84 ? 35.561 -1.392 -30.927 1.00 73.75 84 LEU A N 1
ATOM 659 C CA . LEU A 1 84 ? 35.926 -1.009 -29.571 1.00 73.75 84 LEU A CA 1
ATOM 660 C C . LEU A 1 84 ? 34.887 -1.523 -28.566 1.00 73.75 84 LEU A C 1
ATOM 662 O O . LEU A 1 84 ? 33.688 -1.260 -28.711 1.00 73.75 84 LEU A O 1
ATOM 666 N N . SER A 1 85 ? 35.366 -2.219 -27.532 1.00 76.38 85 SER A N 1
ATOM 667 C CA . SER A 1 85 ? 34.569 -2.612 -26.365 1.00 76.38 85 SER A CA 1
ATOM 668 C C . SER A 1 85 ? 34.923 -1.708 -25.189 1.00 76.38 85 SER A C 1
ATOM 670 O O . SER A 1 85 ? 35.908 -1.937 -24.489 1.00 76.38 85 SER A O 1
ATOM 672 N N . VAL A 1 86 ? 34.148 -0.645 -24.981 1.00 80.06 86 VAL A N 1
ATOM 673 C CA . VAL A 1 86 ? 34.492 0.397 -24.000 1.00 80.06 86 VAL A CA 1
ATOM 674 C C . VAL A 1 86 ? 34.090 -0.030 -22.595 1.00 80.06 86 VAL A C 1
ATOM 676 O O . VAL A 1 86 ? 32.999 -0.553 -22.382 1.00 80.06 86 VAL A O 1
ATOM 679 N N . GLN A 1 87 ? 34.948 0.231 -21.607 1.00 79.50 87 GLN A N 1
ATOM 680 C CA . GLN A 1 87 ? 34.656 -0.144 -20.226 1.00 79.50 87 GLN A CA 1
ATOM 681 C C . GLN A 1 87 ? 33.448 0.604 -19.647 1.00 79.50 87 GLN A C 1
ATOM 683 O O . GLN A 1 87 ? 32.589 -0.019 -19.044 1.00 79.50 87 GLN A O 1
ATOM 688 N N . MET A 1 88 ? 33.380 1.927 -19.781 1.00 86.81 88 MET A N 1
ATOM 689 C CA . MET A 1 88 ? 32.270 2.757 -19.304 1.00 86.81 88 MET A CA 1
ATOM 690 C C . MET A 1 88 ? 32.337 4.114 -20.003 1.00 86.81 88 MET A C 1
ATOM 692 O O . MET A 1 88 ? 33.429 4.601 -20.297 1.00 86.81 88 MET A O 1
ATOM 696 N N . LEU A 1 89 ? 31.181 4.721 -20.245 1.00 91.94 89 LEU A N 1
ATOM 697 C CA . LEU A 1 89 ? 31.048 6.040 -20.849 1.00 91.94 89 LEU A CA 1
ATOM 698 C C . LEU A 1 89 ? 30.099 6.882 -19.993 1.00 91.94 89 LEU A C 1
ATOM 700 O O . LEU A 1 89 ? 28.927 6.538 -19.854 1.00 91.94 89 LEU A O 1
ATOM 704 N N . ASP A 1 90 ? 30.605 7.970 -19.413 1.00 93.62 90 ASP A N 1
ATOM 705 C CA . ASP A 1 90 ? 29.824 8.878 -18.570 1.00 93.62 90 ASP A CA 1
ATOM 706 C C . ASP A 1 90 ? 30.005 10.331 -19.018 1.00 93.62 90 ASP A C 1
ATOM 708 O O . ASP A 1 90 ? 31.063 10.929 -18.832 1.00 93.62 90 ASP A O 1
ATOM 712 N N . PHE A 1 91 ? 28.946 10.893 -19.600 1.00 93.62 91 PHE A N 1
ATOM 713 C CA . PHE A 1 91 ? 28.885 12.269 -20.095 1.00 93.62 91 PHE A CA 1
ATOM 714 C C . PHE A 1 91 ? 28.123 13.198 -19.141 1.00 93.62 91 PHE A C 1
ATOM 716 O O . PHE A 1 91 ? 27.452 14.135 -19.580 1.00 93.62 91 PHE A O 1
ATOM 723 N N . THR A 1 92 ? 28.155 12.938 -17.832 1.00 93.19 92 THR A N 1
ATOM 724 C CA . THR A 1 92 ? 27.450 13.763 -16.841 1.00 93.19 92 THR A CA 1
ATOM 725 C C . THR A 1 92 ? 27.986 15.196 -16.786 1.00 93.19 92 THR A C 1
ATOM 727 O O . THR A 1 92 ? 29.145 15.429 -16.456 1.00 93.19 92 THR A O 1
ATOM 730 N N . GLY A 1 93 ? 27.112 16.172 -17.050 1.00 82.38 93 GLY A N 1
ATOM 731 C CA . GLY A 1 93 ? 27.409 17.606 -16.953 1.00 82.38 93 GLY A CA 1
ATOM 732 C C . GLY A 1 93 ? 28.361 18.127 -18.032 1.00 82.38 93 GLY A C 1
ATOM 733 O O . GLY A 1 93 ? 28.885 19.231 -17.901 1.00 82.38 93 GLY A O 1
ATOM 734 N N . GLN A 1 94 ? 28.607 17.339 -19.078 1.00 78.94 94 GLN A N 1
ATOM 735 C CA . GLN A 1 94 ? 29.527 17.679 -20.158 1.00 78.94 94 GLN A CA 1
ATOM 736 C C . GLN A 1 94 ? 28.771 18.269 -21.358 1.00 78.94 94 GLN A C 1
ATOM 738 O O . GLN A 1 94 ? 27.585 18.024 -21.546 1.00 78.94 94 GLN A O 1
ATOM 743 N N . ALA A 1 95 ? 29.453 19.065 -22.184 1.00 85.56 95 ALA A N 1
ATOM 744 C CA . ALA A 1 95 ? 28.894 19.599 -23.428 1.00 85.56 95 ALA A CA 1
ATOM 745 C C . ALA A 1 95 ? 29.169 18.636 -24.598 1.00 85.56 95 ALA A C 1
ATOM 747 O O . ALA A 1 95 ? 29.972 18.944 -25.483 1.00 85.56 95 ALA A O 1
ATOM 748 N N . LEU A 1 96 ? 28.556 17.446 -24.578 1.00 91.12 96 LEU A N 1
ATOM 749 C CA . LEU A 1 96 ? 28.674 16.490 -25.682 1.00 91.12 96 LEU A CA 1
ATOM 750 C C . LEU A 1 96 ? 27.918 17.012 -26.913 1.00 91.12 96 LEU A C 1
ATOM 752 O O . LEU A 1 96 ? 26.712 17.260 -26.853 1.00 91.12 96 LEU A O 1
ATOM 756 N N . THR A 1 97 ? 28.623 17.182 -28.031 1.00 91.12 97 THR A N 1
ATOM 757 C CA . THR A 1 97 ? 28.028 17.632 -29.298 1.00 91.12 97 THR A CA 1
ATOM 758 C C . THR A 1 97 ? 27.597 16.447 -30.164 1.00 91.12 97 THR A C 1
ATOM 760 O O . THR A 1 97 ? 28.099 15.334 -30.008 1.00 91.12 97 THR A O 1
ATOM 763 N N . HIS A 1 98 ? 26.718 16.676 -31.145 1.00 92.00 98 HIS A N 1
ATOM 764 C CA . HIS A 1 98 ? 26.383 15.655 -32.150 1.00 92.00 98 HIS A CA 1
ATOM 765 C C . HIS A 1 98 ? 27.608 15.164 -32.923 1.00 92.00 98 HIS A C 1
ATOM 767 O O . HIS A 1 98 ? 27.690 13.985 -33.244 1.00 92.00 98 HIS A O 1
ATOM 773 N N . ALA A 1 99 ? 28.572 16.051 -33.190 1.00 92.69 99 ALA A N 1
ATOM 774 C CA . ALA A 1 99 ? 29.819 15.687 -33.856 1.00 92.69 99 ALA A CA 1
ATOM 775 C C . ALA A 1 99 ? 30.680 14.757 -32.988 1.00 92.69 99 ALA A C 1
ATOM 777 O O . ALA A 1 99 ? 31.285 13.831 -33.519 1.00 92.69 99 ALA A O 1
ATOM 778 N N . ASP A 1 100 ? 30.698 14.964 -31.664 1.00 93.75 100 ASP A N 1
ATOM 779 C CA . ASP A 1 100 ? 31.370 14.046 -30.741 1.00 93.75 100 ASP A CA 1
ATOM 780 C C . ASP A 1 100 ? 30.694 12.664 -30.763 1.00 93.75 100 ASP A C 1
ATOM 782 O O . ASP A 1 100 ? 31.379 11.652 -30.918 1.00 93.75 100 ASP A O 1
ATOM 786 N N . LEU A 1 101 ? 29.357 12.611 -30.658 1.00 93.75 101 LEU A N 1
ATOM 787 C CA . LEU A 1 101 ? 28.610 11.348 -30.622 1.00 93.75 101 LEU A CA 1
ATOM 788 C C . LEU A 1 101 ? 28.689 10.574 -31.947 1.00 93.75 101 LEU A C 1
ATOM 790 O O . LEU A 1 101 ? 28.794 9.352 -31.926 1.00 93.75 101 LEU A O 1
ATOM 794 N N . ALA A 1 102 ? 28.726 11.260 -33.093 1.00 94.00 102 ALA A N 1
ATOM 795 C CA . ALA A 1 102 ? 28.850 10.633 -34.412 1.00 94.00 102 ALA A CA 1
ATOM 796 C C . ALA A 1 102 ? 30.103 9.743 -34.550 1.00 94.00 102 ALA A C 1
ATOM 798 O O . ALA A 1 102 ? 30.097 8.771 -35.307 1.00 94.00 102 ALA A O 1
ATOM 799 N N . THR A 1 103 ? 31.162 10.023 -33.782 1.00 91.75 103 THR A N 1
ATOM 800 C CA . THR A 1 103 ? 32.389 9.206 -33.773 1.00 91.75 103 THR A CA 1
ATOM 801 C C . THR A 1 103 ? 32.187 7.808 -33.174 1.00 91.75 103 THR A C 1
ATOM 803 O O . THR A 1 103 ? 33.034 6.935 -33.343 1.00 91.75 103 THR A O 1
ATOM 806 N N . PHE A 1 104 ? 31.059 7.550 -32.504 1.00 92.25 104 PHE A N 1
ATOM 807 C CA . PHE A 1 104 ? 30.795 6.298 -31.788 1.00 92.25 104 PHE A CA 1
ATOM 808 C C . PHE A 1 104 ? 30.407 5.153 -32.730 1.00 92.25 104 PHE A C 1
ATOM 810 O O . PHE A 1 104 ? 30.211 4.027 -32.277 1.00 92.25 104 PHE A O 1
ATOM 817 N N . CYS A 1 105 ? 30.380 5.392 -34.044 1.00 88.88 105 CYS A N 1
ATOM 818 C CA . CYS A 1 105 ? 30.016 4.401 -35.053 1.00 88.88 105 CYS A CA 1
ATOM 819 C C . CYS A 1 105 ? 30.922 3.149 -35.062 1.00 88.88 105 CYS A C 1
ATOM 821 O O . CYS A 1 105 ? 30.527 2.110 -35.599 1.00 88.88 105 CYS A O 1
ATOM 823 N N . VAL A 1 106 ? 32.109 3.211 -34.448 1.00 86.81 106 VAL A N 1
ATOM 824 C CA . VAL A 1 106 ? 33.050 2.083 -34.275 1.00 86.81 106 VAL A CA 1
ATOM 825 C C . VAL A 1 106 ? 32.821 1.270 -32.990 1.00 86.81 106 VAL A C 1
ATOM 827 O O . VAL A 1 106 ? 33.407 0.199 -32.815 1.00 86.81 106 VAL A O 1
ATOM 830 N N . VAL A 1 107 ? 31.971 1.751 -32.079 1.00 88.69 107 VAL A N 1
ATOM 831 C CA . VAL A 1 107 ? 31.648 1.069 -30.819 1.00 88.69 107 VAL A CA 1
ATOM 832 C C . VAL A 1 107 ? 30.582 0.009 -31.084 1.00 88.69 107 VAL A C 1
ATOM 834 O O . VAL A 1 107 ? 29.577 0.283 -31.737 1.00 88.69 107 VAL A O 1
ATOM 837 N N . ARG A 1 108 ? 30.809 -1.210 -30.583 1.00 88.38 108 ARG A N 1
ATOM 838 C CA . ARG A 1 108 ? 29.811 -2.299 -30.604 1.00 88.38 108 ARG A CA 1
ATOM 839 C C . ARG A 1 108 ? 29.326 -2.672 -29.216 1.00 88.38 108 ARG A C 1
ATOM 841 O O . ARG A 1 108 ? 28.150 -2.961 -29.036 1.00 88.38 108 ARG A O 1
ATOM 848 N N . ASN A 1 109 ? 30.215 -2.626 -28.225 1.00 88.25 109 ASN A N 1
ATOM 849 C CA . ASN A 1 109 ? 29.933 -3.133 -26.888 1.00 88.25 109 ASN A CA 1
ATOM 850 C C . ASN A 1 109 ? 30.381 -2.147 -25.808 1.00 88.25 109 ASN A C 1
ATOM 852 O O . ASN A 1 109 ? 31.449 -1.535 -25.906 1.00 88.25 109 ASN A O 1
ATOM 856 N N . ILE A 1 110 ? 29.589 -2.041 -24.743 1.00 91.12 110 ILE A N 1
ATOM 857 C CA . ILE A 1 110 ? 29.949 -1.303 -23.529 1.00 91.12 110 ILE A CA 1
ATOM 858 C C . ILE A 1 110 ? 29.913 -2.275 -22.350 1.00 91.12 110 ILE A C 1
ATOM 860 O O . ILE A 1 110 ? 28.861 -2.804 -22.011 1.00 91.12 110 ILE A O 1
ATOM 864 N N . ILE A 1 111 ? 31.064 -2.513 -21.717 1.00 88.44 111 ILE A N 1
ATOM 865 C CA . ILE A 1 111 ? 31.238 -3.493 -20.624 1.00 88.44 111 ILE A CA 1
ATOM 866 C C . ILE A 1 111 ? 30.632 -2.991 -19.297 1.00 88.44 111 ILE A C 1
ATOM 868 O O . ILE A 1 111 ? 30.344 -3.766 -18.386 1.00 88.44 111 ILE A O 1
ATOM 872 N N . GLY A 1 112 ? 30.433 -1.688 -19.170 1.00 89.06 112 GLY A N 1
ATOM 873 C CA . GLY A 1 112 ? 29.879 -1.032 -17.993 1.00 89.06 112 GLY A CA 1
ATOM 874 C C . GLY A 1 112 ? 28.705 -0.147 -18.371 1.00 89.06 112 GLY A C 1
ATOM 875 O O . GLY A 1 112 ? 27.868 -0.523 -19.188 1.00 89.06 112 GLY A O 1
ATOM 876 N N . ASN A 1 113 ? 28.630 1.027 -17.754 1.00 95.94 113 ASN A N 1
ATOM 877 C CA . ASN A 1 113 ? 27.495 1.927 -17.925 1.00 95.94 113 ASN A CA 1
ATOM 878 C C . ASN A 1 113 ? 27.687 2.861 -19.126 1.00 95.94 113 ASN A C 1
ATOM 880 O O . ASN A 1 113 ? 28.812 3.265 -19.435 1.00 95.94 113 ASN A O 1
ATOM 884 N N . LEU A 1 114 ? 26.574 3.237 -19.751 1.00 97.12 114 LEU A N 1
ATOM 885 C CA . LEU A 1 114 ? 26.470 4.329 -20.710 1.00 97.12 114 LEU A CA 1
ATOM 886 C C . LEU A 1 114 ? 25.542 5.403 -20.134 1.00 97.12 114 LEU A C 1
ATOM 888 O O . LEU A 1 114 ? 24.335 5.187 -20.019 1.00 97.12 114 LEU A O 1
ATOM 892 N N . THR A 1 115 ? 26.102 6.559 -19.784 1.00 97.44 115 THR A N 1
ATOM 893 C CA . THR A 1 115 ? 25.379 7.649 -19.121 1.00 97.44 115 THR A CA 1
ATOM 894 C C . THR A 1 115 ? 25.445 8.935 -19.937 1.00 97.44 115 THR A C 1
ATOM 896 O O . THR A 1 115 ? 26.517 9.490 -20.163 1.00 97.44 115 THR A O 1
ATOM 899 N N . PHE A 1 116 ? 24.276 9.462 -20.293 1.00 96.38 116 PHE A N 1
ATOM 900 C CA . PHE A 1 116 ? 24.074 10.815 -20.799 1.00 96.38 116 PHE A CA 1
ATOM 901 C C . PHE A 1 116 ? 23.266 11.595 -19.766 1.00 96.38 116 PHE A C 1
ATOM 903 O O . PHE A 1 116 ? 22.084 11.310 -19.562 1.00 96.38 116 PHE A O 1
ATOM 910 N N . LYS A 1 117 ? 23.896 12.572 -19.100 1.00 96.44 117 LYS A N 1
ATOM 911 C CA . LYS A 1 117 ? 23.237 13.396 -18.080 1.00 96.44 117 LYS A CA 1
ATOM 912 C C . LYS A 1 117 ? 23.566 14.877 -18.217 1.00 96.44 117 LYS A C 1
ATOM 914 O O . LYS A 1 117 ? 24.733 15.238 -18.204 1.00 96.44 117 LYS A O 1
ATOM 919 N N . GLY A 1 118 ? 22.555 15.737 -18.315 1.00 94.38 118 GLY A N 1
ATOM 920 C CA . GLY A 1 118 ? 22.753 17.193 -18.401 1.00 94.38 118 GLY A CA 1
ATOM 921 C C . GLY A 1 118 ? 23.213 17.689 -19.779 1.00 94.38 118 GLY A C 1
ATOM 922 O O . GLY A 1 118 ? 23.779 18.773 -19.881 1.00 94.38 118 GLY A O 1
ATOM 923 N N . ASN A 1 119 ? 22.989 16.904 -20.837 1.00 91.38 119 ASN A N 1
ATOM 924 C CA . ASN A 1 119 ? 23.421 17.211 -22.205 1.00 91.38 119 ASN A CA 1
ATOM 925 C C . ASN A 1 119 ? 22.274 17.864 -22.997 1.00 91.38 119 ASN A C 1
ATOM 927 O O . ASN A 1 119 ? 21.696 17.257 -23.899 1.00 91.38 119 ASN A O 1
ATOM 931 N N . ASN A 1 120 ? 21.906 19.099 -22.648 1.00 90.12 120 ASN A N 1
ATOM 932 C CA . ASN A 1 120 ? 20.746 19.786 -23.244 1.00 90.12 120 ASN A CA 1
ATOM 933 C C . ASN A 1 120 ? 20.906 20.099 -24.742 1.00 90.12 120 ASN A C 1
ATOM 935 O O . ASN A 1 120 ? 19.912 20.234 -25.443 1.00 90.12 120 ASN A O 1
ATOM 939 N N . ALA A 1 121 ? 22.142 20.212 -25.237 1.00 89.88 121 ALA A N 1
ATOM 940 C CA . ALA A 1 121 ? 22.406 20.456 -26.656 1.00 89.88 121 ALA A CA 1
ATOM 941 C C . ALA A 1 121 ? 22.277 19.187 -27.516 1.00 89.88 121 ALA A C 1
ATOM 943 O O . ALA A 1 121 ? 22.092 19.287 -28.726 1.00 89.88 121 ALA A O 1
ATOM 944 N N . LEU A 1 122 ? 22.372 17.998 -26.912 1.00 91.88 122 LEU A N 1
ATOM 945 C CA . LEU A 1 122 ? 22.275 16.731 -27.626 1.00 91.88 122 LEU A CA 1
ATOM 946 C C . LEU A 1 122 ? 20.804 16.426 -27.920 1.00 91.88 122 LEU A C 1
ATOM 948 O O . LEU A 1 122 ? 20.032 16.174 -27.000 1.00 91.88 122 LEU A O 1
ATOM 952 N N . THR A 1 123 ? 20.417 16.445 -29.198 1.00 92.69 123 THR A N 1
ATOM 953 C CA . THR A 1 123 ? 19.011 16.283 -29.620 1.00 92.69 123 THR A CA 1
ATOM 954 C C . THR A 1 123 ? 18.684 14.930 -30.265 1.00 92.69 123 THR A C 1
ATOM 956 O O . THR A 1 123 ? 17.506 14.622 -30.472 1.00 92.69 123 THR A O 1
ATOM 959 N N . SER A 1 124 ? 19.695 14.100 -30.541 1.00 91.94 124 SER A N 1
ATOM 960 C CA . SER A 1 124 ? 19.563 12.769 -31.155 1.00 91.94 124 SER A CA 1
ATOM 961 C C . SER A 1 124 ? 20.632 11.804 -30.642 1.00 91.94 124 SER A C 1
ATOM 963 O O . SER A 1 124 ? 21.689 12.258 -30.212 1.00 91.94 124 SER A O 1
ATOM 965 N N . MET A 1 125 ? 20.409 10.497 -30.804 1.00 94.56 125 MET A N 1
ATOM 966 C CA . MET A 1 125 ? 21.376 9.441 -30.459 1.00 94.56 125 MET A CA 1
ATOM 967 C C . MET A 1 125 ? 22.182 8.917 -31.663 1.00 94.56 125 MET A C 1
ATOM 969 O O . MET A 1 125 ? 22.838 7.882 -31.560 1.00 94.56 125 MET A O 1
ATOM 973 N N . SER A 1 126 ? 22.134 9.614 -32.805 1.00 93.06 126 SER A N 1
ATOM 974 C CA . SER A 1 126 ? 22.894 9.241 -34.005 1.00 93.06 126 SER A CA 1
ATOM 975 C C . SER A 1 126 ? 24.397 9.221 -33.715 1.00 93.06 126 SER A C 1
ATOM 977 O O . SER A 1 126 ? 24.923 10.121 -33.058 1.00 93.06 126 SER A O 1
ATOM 979 N N . GLY A 1 127 ? 25.064 8.168 -34.182 1.00 92.12 127 GLY A N 1
ATOM 980 C CA . GLY A 1 127 ? 26.433 7.814 -33.815 1.00 92.12 127 GLY A CA 1
ATOM 981 C C . GLY A 1 127 ? 26.516 6.514 -33.018 1.00 92.12 127 GLY A C 1
ATOM 982 O O . GLY A 1 127 ? 27.525 5.822 -33.099 1.00 92.12 127 GLY A O 1
ATOM 983 N N . LEU A 1 128 ? 25.447 6.124 -32.317 1.00 95.31 128 LEU A N 1
ATOM 984 C CA . LEU A 1 128 ? 25.362 4.833 -31.619 1.00 95.31 128 LEU A CA 1
ATOM 985 C C . LEU A 1 128 ? 24.732 3.725 -32.472 1.00 95.31 128 LEU A C 1
ATOM 987 O O . LEU A 1 128 ? 24.446 2.651 -31.953 1.00 95.31 128 LEU A O 1
ATOM 991 N N . ASP A 1 129 ? 24.533 3.964 -33.771 1.00 93.12 129 ASP A N 1
ATOM 992 C CA . ASP A 1 129 ? 23.737 3.116 -34.670 1.00 93.12 129 ASP A CA 1
ATOM 993 C C . ASP A 1 129 ? 24.216 1.658 -34.742 1.00 93.12 129 ASP A C 1
ATOM 995 O O . ASP A 1 129 ? 23.435 0.769 -35.072 1.00 93.12 129 ASP A O 1
ATOM 999 N N . ASN A 1 130 ? 25.481 1.408 -34.400 1.00 91.69 130 ASN A N 1
ATOM 1000 C CA . ASN A 1 130 ? 26.085 0.080 -34.381 1.00 91.69 130 ASN A CA 1
ATOM 1001 C C . ASN A 1 130 ? 26.267 -0.501 -32.965 1.00 91.69 130 ASN A C 1
ATOM 1003 O O . ASN A 1 130 ? 26.905 -1.536 -32.814 1.00 91.69 130 ASN A O 1
ATOM 1007 N N . LEU A 1 131 ? 25.773 0.157 -31.915 1.00 94.44 131 LEU A N 1
ATOM 1008 C CA . LEU A 1 131 ? 25.882 -0.346 -30.548 1.00 94.44 131 LEU A CA 1
ATOM 1009 C C . LEU A 1 131 ? 24.974 -1.571 -30.378 1.00 94.44 131 LEU A C 1
ATOM 1011 O O . LEU A 1 131 ? 23.756 -1.447 -30.450 1.00 94.44 131 LEU A O 1
ATOM 1015 N N . GLU A 1 132 ? 25.570 -2.730 -30.114 1.00 93.44 132 GLU A N 1
ATOM 1016 C CA . GLU A 1 132 ? 24.896 -4.031 -30.031 1.00 93.44 132 GLU A CA 1
ATOM 1017 C C . GLU A 1 132 ? 24.589 -4.430 -28.585 1.00 93.44 132 GLU A C 1
ATOM 1019 O O . GLU A 1 132 ? 23.528 -4.993 -28.299 1.00 93.44 132 GLU A O 1
ATOM 1024 N N . SER A 1 133 ? 25.486 -4.126 -27.636 1.00 92.88 133 SER A N 1
ATOM 1025 C CA . SER A 1 133 ? 25.273 -4.516 -26.239 1.00 92.88 133 SER A CA 1
ATOM 1026 C C . SER A 1 133 ? 25.811 -3.541 -25.192 1.00 92.88 133 SER A C 1
ATOM 1028 O O . SER A 1 133 ? 26.850 -2.895 -25.358 1.00 92.88 133 SER A O 1
ATOM 1030 N N . ILE A 1 134 ? 25.087 -3.473 -24.070 1.00 96.06 134 ILE A N 1
ATOM 1031 C CA . ILE A 1 134 ? 25.507 -2.797 -22.840 1.00 96.06 134 ILE A CA 1
ATOM 1032 C C . ILE A 1 134 ? 25.437 -3.812 -21.691 1.00 96.06 134 ILE A C 1
ATOM 1034 O O . ILE A 1 134 ? 24.382 -4.355 -21.355 1.00 96.06 134 ILE A O 1
ATOM 1038 N N . GLU A 1 135 ? 26.578 -4.092 -21.077 1.00 93.62 135 GLU A N 1
ATOM 1039 C CA . GLU A 1 135 ? 26.715 -5.021 -19.955 1.00 93.62 135 GLU A CA 1
ATOM 1040 C C . GLU A 1 135 ? 26.341 -4.372 -18.605 1.00 93.62 135 GLU A C 1
ATOM 1042 O O . GLU A 1 135 ? 26.000 -5.082 -17.657 1.00 93.62 135 GLU A O 1
ATOM 1047 N N . GLY A 1 136 ? 26.372 -3.038 -18.516 1.00 95.19 136 GLY A N 1
ATOM 1048 C CA . GLY A 1 136 ? 25.882 -2.253 -17.381 1.00 95.19 136 GLY A CA 1
ATOM 1049 C C . GLY A 1 136 ? 24.575 -1.511 -17.676 1.00 95.19 136 GLY A C 1
ATOM 1050 O O . GLY A 1 136 ? 23.720 -1.989 -18.426 1.00 95.19 136 GLY A O 1
ATOM 1051 N N . ASP A 1 137 ? 24.409 -0.350 -17.047 1.00 98.00 137 ASP A N 1
ATOM 1052 C CA . ASP A 1 137 ? 23.212 0.491 -17.133 1.00 98.00 137 ASP A CA 1
ATOM 1053 C C . ASP A 1 137 ? 23.251 1.444 -18.338 1.00 98.00 137 ASP A C 1
ATOM 1055 O O . ASP A 1 137 ? 24.283 2.049 -18.624 1.00 98.00 137 ASP A O 1
ATOM 1059 N N . LEU A 1 138 ? 22.100 1.662 -18.978 1.00 98.44 138 LEU A N 1
ATOM 1060 C CA . LEU A 1 138 ? 21.869 2.764 -19.914 1.00 98.44 138 LEU A CA 1
ATOM 1061 C C . LEU A 1 138 ? 21.074 3.866 -19.210 1.00 98.44 138 LEU A C 1
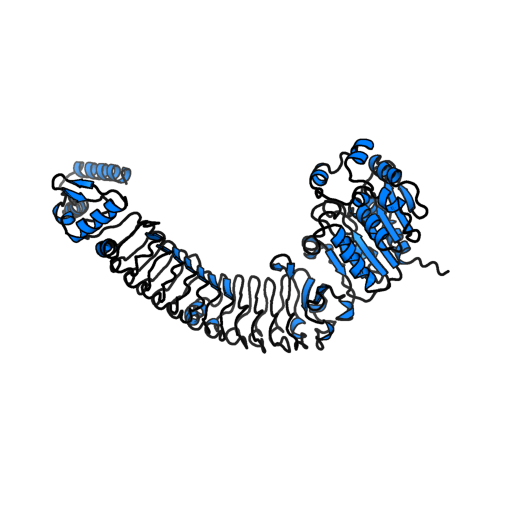ATOM 1063 O O . LEU A 1 138 ? 19.919 3.660 -18.836 1.00 98.44 138 LEU A O 1
ATOM 1067 N N . THR A 1 139 ? 21.669 5.046 -19.056 1.00 98.56 139 THR A N 1
ATOM 1068 C CA . THR A 1 139 ? 21.020 6.218 -18.454 1.00 98.56 139 THR A CA 1
ATOM 1069 C C . THR A 1 139 ? 20.997 7.376 -19.445 1.00 98.56 139 THR A C 1
ATOM 1071 O O . THR A 1 139 ? 22.043 7.825 -19.902 1.00 98.56 139 THR A O 1
ATOM 1074 N N . ILE A 1 140 ? 19.806 7.884 -19.753 1.00 97.94 140 ILE A N 1
ATOM 1075 C CA . ILE A 1 140 ? 19.573 9.050 -20.610 1.00 97.94 140 ILE A CA 1
ATOM 1076 C C . ILE A 1 140 ? 18.671 10.008 -19.839 1.00 97.94 140 ILE A C 1
ATOM 1078 O O . ILE A 1 140 ? 17.451 9.822 -19.767 1.00 97.94 140 ILE A O 1
ATOM 1082 N N . THR A 1 141 ? 19.263 11.031 -19.232 1.00 97.88 141 THR A N 1
ATOM 1083 C CA . THR A 1 141 ? 18.529 11.945 -18.363 1.00 97.88 141 THR A CA 1
ATOM 1084 C C . THR A 1 141 ? 18.934 13.396 -18.537 1.00 97.88 141 THR A C 1
ATOM 1086 O O . THR A 1 141 ? 20.096 13.694 -18.791 1.00 97.88 141 THR A O 1
ATOM 1089 N N . GLN A 1 142 ? 17.987 14.323 -18.392 1.00 96.31 142 GLN A N 1
ATOM 1090 C CA . GLN A 1 142 ? 18.272 15.759 -18.487 1.00 96.31 142 GLN A CA 1
ATOM 1091 C C . GLN A 1 142 ? 19.002 16.112 -19.801 1.00 96.31 142 GLN A C 1
ATOM 1093 O O . GLN A 1 142 ? 20.072 16.718 -19.785 1.00 96.31 142 GLN A O 1
ATOM 1098 N N . THR A 1 143 ? 18.474 15.650 -20.938 1.00 95.50 143 THR A N 1
ATOM 1099 C CA . THR A 1 143 ? 19.019 15.920 -22.282 1.00 95.50 143 THR A CA 1
ATOM 1100 C C . THR A 1 143 ? 18.014 16.670 -23.162 1.00 95.50 143 THR A C 1
ATOM 1102 O O . THR A 1 143 ? 16.819 16.710 -22.855 1.00 95.50 143 THR A O 1
ATOM 1105 N N . GLY A 1 144 ? 18.487 17.224 -24.283 1.00 94.81 144 GLY A N 1
ATOM 1106 C CA . GLY A 1 144 ? 17.644 17.826 -25.327 1.00 94.81 144 GLY A CA 1
ATOM 1107 C C . GLY A 1 144 ? 17.095 16.819 -26.342 1.00 94.81 144 GLY A C 1
ATOM 1108 O O . GLY A 1 144 ? 16.596 17.213 -27.397 1.00 94.81 144 GLY A O 1
ATOM 1109 N N . ILE A 1 145 ? 17.228 15.515 -26.073 1.00 95.88 145 ILE A N 1
ATOM 1110 C CA . ILE A 1 145 ? 16.905 14.467 -27.039 1.00 95.88 145 ILE A CA 1
ATOM 1111 C C . ILE A 1 145 ? 15.413 14.471 -27.351 1.00 95.88 145 ILE A C 1
ATOM 1113 O O . ILE A 1 145 ? 14.581 14.397 -26.449 1.00 95.88 145 ILE A O 1
ATOM 1117 N N . ARG A 1 146 ? 15.082 14.489 -28.646 1.00 96.06 146 ARG A N 1
ATOM 1118 C CA . ARG A 1 146 ? 13.694 14.454 -29.140 1.00 96.06 146 ARG A CA 1
ATOM 1119 C C . ARG A 1 146 ? 13.216 13.046 -29.469 1.00 96.06 146 ARG A C 1
ATOM 1121 O O . ARG A 1 146 ? 12.036 12.741 -29.312 1.00 96.06 146 ARG A O 1
ATOM 1128 N N . HIS A 1 147 ? 14.135 12.198 -29.918 1.00 94.44 147 HIS A N 1
ATOM 1129 C CA . HIS A 1 147 ? 13.896 10.812 -30.310 1.00 94.44 147 HIS A CA 1
ATOM 1130 C C . HIS A 1 147 ? 15.158 9.972 -30.096 1.00 94.44 147 HIS A C 1
ATOM 1132 O O . HIS A 1 147 ? 16.272 10.488 -30.147 1.00 94.44 147 HIS A O 1
ATOM 1138 N N . LEU A 1 148 ? 14.987 8.665 -29.899 1.00 95.44 148 LEU A N 1
ATOM 1139 C CA . LEU A 1 148 ? 16.086 7.736 -29.603 1.00 95.44 148 LEU A CA 1
ATOM 1140 C C . LEU A 1 148 ? 16.593 6.965 -30.833 1.00 95.44 148 LEU A C 1
ATOM 1142 O O . LEU A 1 148 ? 17.269 5.951 -30.675 1.00 95.44 148 LEU A O 1
ATOM 1146 N N . ASN A 1 149 ? 16.308 7.450 -32.049 1.00 86.50 149 ASN A N 1
ATOM 1147 C CA . ASN A 1 149 ? 16.951 6.946 -33.268 1.00 86.50 149 ASN A CA 1
ATOM 1148 C C . ASN A 1 149 ? 18.472 6.940 -33.086 1.00 86.50 149 ASN A C 1
ATOM 1150 O O . ASN A 1 149 ? 19.044 7.949 -32.670 1.00 86.50 149 ASN A O 1
ATOM 1154 N N . GLY A 1 150 ? 19.092 5.804 -33.392 1.00 91.00 150 GLY A N 1
ATOM 1155 C CA . GLY A 1 150 ? 20.511 5.559 -33.148 1.00 91.00 150 GLY A CA 1
ATOM 1156 C C . GLY A 1 150 ? 20.788 4.405 -32.193 1.00 91.00 150 GLY A C 1
ATOM 1157 O O . GLY A 1 150 ? 21.923 3.987 -32.097 1.00 91.00 150 GLY A O 1
ATOM 1158 N N . LEU A 1 151 ? 19.785 3.835 -31.518 1.00 96.69 151 LEU A N 1
ATOM 1159 C CA . LEU A 1 151 ? 19.967 2.643 -30.669 1.00 96.69 151 LEU A CA 1
ATOM 1160 C C . LEU A 1 151 ? 19.418 1.354 -31.309 1.00 96.69 151 LEU A C 1
ATOM 1162 O O . LEU A 1 151 ? 19.271 0.341 -30.630 1.00 96.69 151 LEU A O 1
ATOM 1166 N N . ASN A 1 152 ? 19.083 1.390 -32.605 1.00 95.31 152 ASN A N 1
ATOM 1167 C CA . ASN A 1 152 ? 18.263 0.359 -33.258 1.00 95.31 152 ASN A CA 1
ATOM 1168 C C . ASN A 1 152 ? 18.930 -1.019 -33.302 1.00 95.31 152 ASN A C 1
ATOM 1170 O O . ASN A 1 152 ? 18.222 -2.024 -33.340 1.00 95.31 152 ASN A O 1
ATOM 1174 N N . SER A 1 153 ? 20.262 -1.064 -33.271 1.00 95.50 153 SER A N 1
ATOM 1175 C CA . SER A 1 153 ? 21.054 -2.299 -33.246 1.00 95.50 153 SER A CA 1
ATOM 1176 C C . SER A 1 153 ? 21.258 -2.861 -31.837 1.00 95.50 153 SER A C 1
ATOM 1178 O O . SER A 1 153 ? 21.810 -3.944 -31.699 1.00 95.50 153 SER A O 1
ATOM 1180 N N . LEU A 1 154 ? 20.812 -2.163 -30.785 1.00 97.00 154 LEU A N 1
ATOM 1181 C CA . LEU A 1 154 ? 21.027 -2.590 -29.405 1.00 97.00 154 LEU A CA 1
ATOM 1182 C C . LEU A 1 154 ? 20.153 -3.804 -29.090 1.00 97.00 154 LEU A C 1
ATOM 1184 O O . LEU A 1 154 ? 18.942 -3.676 -28.918 1.00 97.00 154 LEU A O 1
ATOM 1188 N N . GLU A 1 155 ? 20.771 -4.973 -28.964 1.00 94.94 155 GLU A N 1
ATOM 1189 C CA . GLU A 1 155 ? 20.083 -6.248 -28.742 1.00 94.94 155 GLU A CA 1
ATOM 1190 C C . GLU A 1 155 ? 19.878 -6.558 -27.258 1.00 94.94 155 GLU A C 1
ATOM 1192 O O . GLU A 1 155 ? 18.920 -7.244 -26.871 1.00 94.94 155 GLU A O 1
ATOM 1197 N N . ARG A 1 156 ? 20.773 -6.053 -26.396 1.00 92.81 156 ARG A N 1
ATOM 1198 C CA . ARG A 1 156 ? 20.784 -6.406 -24.972 1.00 92.81 156 ARG A CA 1
ATOM 1199 C C . ARG A 1 156 ? 21.311 -5.302 -24.061 1.00 92.81 156 ARG A C 1
ATOM 1201 O O . ARG A 1 156 ? 22.380 -4.740 -24.292 1.00 92.81 156 ARG A O 1
ATOM 1208 N N . VAL A 1 157 ? 20.619 -5.123 -22.932 1.00 97.56 157 VAL A N 1
ATOM 1209 C CA . VAL A 1 157 ? 21.095 -4.352 -21.770 1.00 97.56 157 VAL A CA 1
ATOM 1210 C C . VAL A 1 157 ? 21.041 -5.233 -20.519 1.00 97.56 157 VAL A C 1
ATOM 1212 O O . VAL A 1 157 ? 19.967 -5.668 -20.103 1.00 97.56 157 VAL A O 1
ATOM 1215 N N . LYS A 1 158 ? 22.191 -5.531 -19.903 1.00 94.81 158 LYS A N 1
ATOM 1216 C CA . LYS A 1 158 ? 22.239 -6.324 -18.655 1.00 94.81 158 LYS A CA 1
ATOM 1217 C C . LYS A 1 158 ? 21.912 -5.503 -17.405 1.00 94.81 158 LYS A C 1
ATOM 1219 O O . LYS A 1 158 ? 21.455 -6.056 -16.407 1.00 94.81 158 LYS A O 1
ATOM 1224 N N . GLY A 1 159 ? 22.153 -4.200 -17.432 1.00 96.00 159 GLY A N 1
ATOM 1225 C CA . GLY A 1 159 ? 21.746 -3.293 -16.368 1.00 96.00 159 GLY A CA 1
ATOM 1226 C C . GLY A 1 159 ? 20.306 -2.826 -16.530 1.00 96.00 159 GLY A C 1
ATOM 1227 O O . GLY A 1 159 ? 19.436 -3.556 -17.027 1.00 96.00 159 GLY A O 1
ATOM 1228 N N . LYS A 1 160 ? 20.029 -1.623 -16.032 1.00 97.38 160 LYS A N 1
ATOM 1229 C CA . LYS A 1 160 ? 18.743 -0.931 -16.194 1.00 97.38 160 LYS A CA 1
ATOM 1230 C C . LYS A 1 160 ? 18.755 -0.046 -17.435 1.00 97.38 160 LYS A C 1
ATOM 1232 O O . LYS A 1 160 ? 19.812 0.388 -17.884 1.00 97.38 160 LYS A O 1
ATOM 1237 N N . ILE A 1 161 ? 17.568 0.290 -17.923 1.00 98.62 161 ILE A N 1
ATOM 1238 C CA . ILE A 1 161 ? 17.373 1.411 -18.849 1.00 98.62 161 ILE A CA 1
ATOM 1239 C C . ILE A 1 161 ? 16.620 2.505 -18.093 1.00 98.62 161 ILE A C 1
ATOM 1241 O O . ILE A 1 161 ? 15.500 2.274 -17.643 1.00 98.62 161 ILE A O 1
ATOM 1245 N N . ASP A 1 162 ? 17.221 3.683 -17.948 1.00 98.69 162 ASP A N 1
ATOM 1246 C CA . ASP A 1 162 ? 16.609 4.860 -17.324 1.00 98.69 162 ASP A CA 1
ATOM 1247 C C . ASP A 1 162 ? 16.545 6.013 -18.330 1.00 98.69 162 ASP A C 1
ATOM 1249 O O . ASP A 1 162 ? 17.572 6.566 -18.718 1.00 98.69 162 ASP A O 1
ATOM 1253 N N . ILE A 1 163 ? 15.335 6.359 -18.770 1.00 98.56 163 ILE A N 1
ATOM 1254 C CA . ILE A 1 163 ? 15.064 7.452 -19.709 1.00 98.56 163 ILE A CA 1
ATOM 1255 C C . ILE A 1 163 ? 14.167 8.453 -18.993 1.00 98.56 163 ILE A C 1
ATOM 1257 O O . ILE A 1 163 ? 12.935 8.334 -19.007 1.00 98.56 163 ILE A O 1
ATOM 1261 N N . SER A 1 164 ? 14.769 9.433 -18.328 1.00 98.62 164 SER A N 1
ATOM 1262 C CA . SER A 1 164 ? 14.013 10.307 -17.437 1.00 98.62 164 SER A CA 1
ATOM 1263 C C . SER A 1 164 ? 14.390 11.774 -17.496 1.00 98.62 164 SER A C 1
ATOM 1265 O O . SER A 1 164 ? 15.535 12.126 -17.732 1.00 98.62 164 SER A O 1
ATOM 1267 N N . GLN A 1 165 ? 13.427 12.657 -17.236 1.00 98.00 165 GLN A N 1
ATOM 1268 C CA . GLN A 1 165 ? 13.650 14.108 -17.213 1.00 98.00 165 GLN A CA 1
ATOM 1269 C C . GLN A 1 165 ? 14.191 14.669 -18.543 1.00 98.00 165 GLN A C 1
ATOM 1271 O O . GLN A 1 165 ? 15.028 15.567 -18.534 1.00 98.00 165 GLN A O 1
ATOM 1276 N N . ASN A 1 166 ? 13.735 14.156 -19.689 1.00 98.00 166 ASN A N 1
ATOM 1277 C CA . ASN A 1 166 ? 14.070 14.699 -21.008 1.00 98.00 166 ASN A CA 1
ATOM 1278 C C . ASN A 1 166 ? 12.870 15.519 -21.522 1.00 98.00 166 ASN A C 1
ATOM 1280 O O . ASN A 1 166 ? 11.899 14.940 -22.020 1.00 98.00 166 ASN A O 1
ATOM 1284 N N . PRO A 1 167 ? 12.871 16.856 -21.352 1.00 97.31 167 PRO A N 1
ATOM 1285 C CA . PRO A 1 167 ? 11.691 17.689 -21.590 1.00 97.31 167 PRO A CA 1
ATOM 1286 C C . PRO A 1 167 ? 11.290 17.792 -23.065 1.00 97.31 167 PRO A C 1
ATOM 1288 O O . PRO A 1 167 ? 10.130 18.086 -23.336 1.00 97.31 167 PRO A O 1
ATOM 1291 N N . GLU A 1 168 ? 12.212 17.533 -24.000 1.00 97.69 168 GLU A N 1
ATOM 1292 C CA . GLU A 1 168 ? 11.951 17.562 -25.447 1.00 97.69 168 GLU A CA 1
ATOM 1293 C C . GLU A 1 168 ? 11.637 16.181 -26.051 1.00 97.69 168 GLU A C 1
ATOM 1295 O O . GLU A 1 168 ? 11.256 16.099 -27.222 1.00 97.69 168 GLU A O 1
ATOM 1300 N N . LEU A 1 169 ? 11.765 15.096 -25.274 1.00 98.38 169 LEU A N 1
ATOM 1301 C CA . LEU A 1 169 ? 11.598 13.729 -25.769 1.00 98.38 169 LEU A CA 1
ATOM 1302 C C . LEU A 1 169 ? 10.135 13.466 -26.121 1.00 98.38 169 LEU A C 1
ATOM 1304 O O . LEU A 1 169 ? 9.298 13.308 -25.232 1.00 98.38 169 LEU A O 1
ATOM 1308 N N . CYS A 1 170 ? 9.830 13.387 -27.416 1.00 97.44 170 CYS A N 1
ATOM 1309 C CA . CYS A 1 170 ? 8.469 13.196 -27.913 1.00 97.44 170 CYS A CA 1
ATOM 1310 C C . CYS A 1 170 ? 8.167 11.744 -28.312 1.00 97.44 170 CYS A C 1
ATOM 1312 O O . CYS A 1 170 ? 6.998 11.346 -28.296 1.00 97.44 170 CYS A O 1
ATOM 1314 N N . THR A 1 171 ? 9.196 10.940 -28.609 1.00 97.38 171 THR A N 1
ATOM 1315 C CA . THR A 1 171 ? 9.049 9.521 -28.965 1.00 97.38 171 THR A CA 1
ATOM 1316 C C . THR A 1 171 ? 10.223 8.657 -28.493 1.00 97.38 171 THR A C 1
ATOM 1318 O O . THR A 1 171 ? 11.377 9.087 -28.509 1.00 97.38 171 THR A O 1
ATOM 1321 N N . VAL A 1 172 ? 9.934 7.410 -28.111 1.00 97.81 172 VAL A N 1
ATOM 1322 C CA . VAL A 1 172 ? 10.935 6.353 -27.887 1.00 97.81 172 VAL A CA 1
ATOM 1323 C C . VAL A 1 172 ? 10.790 5.311 -28.993 1.00 97.81 172 VAL A C 1
ATOM 1325 O O . VAL A 1 172 ? 9.927 4.438 -28.912 1.00 97.81 172 VAL A O 1
ATOM 1328 N N . ASN A 1 173 ? 11.645 5.408 -30.011 1.00 94.62 173 ASN A N 1
ATOM 1329 C CA . ASN A 1 173 ? 11.583 4.627 -31.251 1.00 94.62 173 ASN A CA 1
ATOM 1330 C C . ASN A 1 173 ? 12.874 3.848 -31.576 1.00 94.62 173 ASN A C 1
ATOM 1332 O O . ASN A 1 173 ? 12.958 3.236 -32.630 1.00 94.62 173 ASN A O 1
ATOM 1336 N N . GLY A 1 174 ? 13.861 3.870 -30.675 1.00 93.06 174 GLY A N 1
ATOM 1337 C CA . GLY A 1 174 ? 15.222 3.418 -30.958 1.00 93.06 174 GLY A CA 1
ATOM 1338 C C . GLY A 1 174 ? 15.587 1.984 -30.584 1.00 93.06 174 GLY A C 1
ATOM 1339 O O . GLY A 1 174 ? 16.701 1.599 -30.860 1.00 93.06 174 GLY A O 1
ATOM 1340 N N . PHE A 1 175 ? 14.749 1.196 -29.910 1.00 97.00 175 PHE A N 1
ATOM 1341 C CA . PHE A 1 175 ? 15.165 -0.094 -29.317 1.00 97.00 175 PHE A CA 1
ATOM 1342 C C . PHE A 1 175 ? 14.724 -1.314 -30.136 1.00 97.00 175 PHE A C 1
ATOM 1344 O O . PHE A 1 175 ? 14.386 -2.359 -29.577 1.00 97.00 175 PHE A O 1
ATOM 1351 N N . THR A 1 176 ? 14.654 -1.176 -31.461 1.00 96.06 176 THR A N 1
ATOM 1352 C CA . THR A 1 176 ? 13.893 -2.103 -32.312 1.00 96.06 176 THR A CA 1
ATOM 1353 C C . THR A 1 176 ? 14.456 -3.520 -32.355 1.00 96.06 176 THR A C 1
ATOM 1355 O O . THR A 1 176 ? 13.710 -4.445 -32.669 1.00 96.06 176 THR A O 1
ATOM 1358 N N . SER A 1 177 ? 15.734 -3.709 -32.017 1.00 96.88 177 SER A N 1
ATOM 1359 C CA . SER A 1 177 ? 16.377 -5.030 -31.911 1.00 96.88 177 SER A CA 1
ATOM 1360 C C . SER A 1 177 ? 16.521 -5.521 -30.469 1.00 96.88 177 SER A C 1
ATOM 1362 O O . SER A 1 177 ? 16.974 -6.639 -30.253 1.00 96.88 177 SER A O 1
ATOM 1364 N N . LEU A 1 178 ? 16.118 -4.729 -29.468 1.00 97.94 178 LEU A N 1
ATOM 1365 C CA . LEU A 1 178 ? 16.324 -5.061 -28.060 1.00 97.94 178 LEU A CA 1
ATOM 1366 C C . LEU A 1 178 ? 15.442 -6.245 -27.664 1.00 97.94 178 LEU A C 1
ATOM 1368 O O . LEU A 1 178 ? 14.224 -6.111 -27.585 1.00 97.94 178 LEU A O 1
ATOM 1372 N N . ILE A 1 179 ? 16.054 -7.393 -27.368 1.00 96.12 179 ILE A N 1
ATOM 1373 C CA . ILE A 1 179 ? 15.340 -8.636 -27.032 1.00 96.12 179 ILE A CA 1
ATOM 1374 C C . ILE A 1 179 ? 15.142 -8.755 -25.521 1.00 96.12 179 ILE A C 1
ATOM 1376 O O . ILE A 1 179 ? 14.071 -9.162 -25.050 1.00 96.12 179 ILE A O 1
ATOM 1380 N N . THR A 1 180 ? 16.174 -8.403 -24.745 1.00 94.56 180 THR A N 1
ATOM 1381 C CA . THR A 1 180 ? 16.178 -8.587 -23.288 1.00 94.56 180 THR A CA 1
ATOM 1382 C C . THR A 1 180 ? 16.787 -7.413 -22.531 1.00 94.56 180 THR A C 1
ATOM 1384 O O . THR A 1 180 ? 17.859 -6.921 -22.892 1.00 94.56 180 THR A O 1
ATOM 1387 N N . VAL A 1 181 ? 16.146 -7.067 -21.412 1.00 97.56 181 VAL A N 1
ATOM 1388 C CA . VAL A 1 181 ? 16.726 -6.261 -20.330 1.00 97.56 181 VAL A CA 1
ATOM 1389 C C . VAL A 1 181 ? 16.794 -7.124 -19.076 1.00 97.56 181 VAL A C 1
ATOM 1391 O O . VAL A 1 181 ? 15.798 -7.734 -18.689 1.00 97.56 181 VAL A O 1
ATOM 1394 N N . ASP A 1 182 ? 17.942 -7.218 -18.414 1.00 94.56 182 ASP A N 1
ATOM 1395 C CA . ASP A 1 182 ? 18.055 -8.149 -17.282 1.00 94.56 182 ASP A CA 1
ATOM 1396 C C . ASP A 1 182 ? 17.457 -7.583 -15.986 1.00 94.56 182 ASP A C 1
ATOM 1398 O O . ASP A 1 182 ? 16.937 -8.355 -15.175 1.00 94.56 182 ASP A O 1
ATOM 1402 N N . THR A 1 183 ? 17.490 -6.261 -15.778 1.00 95.31 183 THR A N 1
ATOM 1403 C CA . THR A 1 183 ? 16.998 -5.636 -14.537 1.00 95.31 183 THR A CA 1
ATOM 1404 C C . THR A 1 183 ? 15.638 -4.958 -14.705 1.00 95.31 183 THR A C 1
ATOM 1406 O O . THR A 1 183 ? 14.627 -5.629 -14.525 1.00 95.31 183 THR A O 1
ATOM 1409 N N . PHE A 1 184 ? 15.564 -3.661 -15.002 1.00 96.50 184 PHE A N 1
ATOM 1410 C CA . PHE A 1 184 ? 14.318 -2.902 -15.109 1.00 96.50 184 PHE A CA 1
ATOM 1411 C C . PHE A 1 184 ? 14.409 -1.789 -16.158 1.00 96.50 184 PHE A C 1
ATOM 1413 O O . PHE A 1 184 ? 15.497 -1.344 -16.523 1.00 96.50 184 PHE A O 1
ATOM 1420 N N . ILE A 1 185 ? 13.247 -1.329 -16.616 1.00 98.62 185 ILE A N 1
ATOM 1421 C CA . ILE A 1 185 ? 13.099 -0.168 -17.498 1.00 98.62 185 ILE A CA 1
ATOM 1422 C C . ILE A 1 185 ? 12.331 0.907 -16.727 1.00 98.62 185 ILE A C 1
ATOM 1424 O O . ILE A 1 185 ? 11.235 0.643 -16.235 1.00 98.62 185 ILE A O 1
ATOM 1428 N N . ASN A 1 186 ? 12.898 2.109 -16.631 1.00 98.75 186 ASN A N 1
ATOM 1429 C CA . ASN A 1 186 ? 12.273 3.294 -16.054 1.00 98.75 186 ASN A CA 1
ATOM 1430 C C . ASN A 1 186 ? 12.172 4.397 -17.114 1.00 98.75 186 ASN A C 1
ATOM 1432 O O . ASN A 1 186 ? 13.187 4.862 -17.628 1.00 98.75 186 ASN A O 1
ATOM 1436 N N . ILE A 1 187 ? 10.953 4.837 -17.419 1.00 98.75 187 ILE A N 1
ATOM 1437 C CA . ILE A 1 187 ? 10.691 5.975 -18.307 1.00 98.75 187 ILE A CA 1
ATOM 1438 C C . ILE A 1 187 ? 9.872 6.991 -17.524 1.00 98.75 187 ILE A C 1
ATOM 1440 O O . ILE A 1 187 ? 8.687 6.774 -17.267 1.00 98.75 187 ILE A O 1
ATOM 1444 N N . ALA A 1 188 ? 10.495 8.090 -17.105 1.00 98.75 188 ALA A N 1
ATOM 1445 C CA . ALA A 1 188 ? 9.878 8.968 -16.118 1.00 98.75 188 ALA A CA 1
ATOM 1446 C C . ALA A 1 188 ? 10.045 10.460 -16.405 1.00 98.75 188 ALA A C 1
ATOM 1448 O O . ALA A 1 188 ? 11.104 10.907 -16.820 1.00 98.75 188 ALA A O 1
ATOM 1449 N N . HIS A 1 189 ? 9.032 11.267 -16.095 1.00 98.44 189 HIS A N 1
ATOM 1450 C CA . HIS A 1 189 ? 9.128 12.732 -16.160 1.00 98.44 189 HIS A CA 1
ATOM 1451 C C . HIS A 1 189 ? 9.489 13.288 -17.554 1.00 98.44 189 HIS A C 1
ATOM 1453 O O . HIS A 1 189 ? 10.165 14.311 -17.653 1.00 98.44 189 HIS A O 1
ATOM 1459 N N . ASN A 1 190 ? 9.023 12.649 -18.631 1.00 98.50 190 ASN A N 1
ATOM 1460 C CA . ASN A 1 190 ? 9.186 13.144 -20.003 1.00 98.50 190 ASN A CA 1
ATOM 1461 C C . ASN A 1 190 ? 7.871 13.812 -20.441 1.00 98.50 190 ASN A C 1
ATOM 1463 O O . ASN A 1 190 ? 6.927 13.143 -20.862 1.00 98.50 190 ASN A O 1
ATOM 1467 N N . GLN A 1 191 ? 7.774 15.133 -20.257 1.00 97.56 191 GLN A N 1
ATOM 1468 C CA . GLN A 1 191 ? 6.490 15.858 -20.269 1.00 97.56 191 GLN A CA 1
ATOM 1469 C C . GLN A 1 191 ? 5.775 15.860 -21.627 1.00 97.56 191 GLN A C 1
ATOM 1471 O O . GLN A 1 191 ? 4.545 15.869 -21.669 1.00 97.56 191 GLN A O 1
ATOM 1476 N N . VAL A 1 192 ? 6.536 15.830 -22.723 1.00 98.31 192 VAL A N 1
ATOM 1477 C CA . VAL A 1 192 ? 6.013 15.874 -24.099 1.00 98.31 192 VAL A CA 1
ATOM 1478 C C . VAL A 1 192 ? 6.037 14.512 -24.798 1.00 98.31 192 VAL A C 1
ATOM 1480 O O . VAL A 1 192 ? 5.725 14.438 -25.985 1.00 98.31 192 VAL A O 1
ATOM 1483 N N . LEU A 1 193 ? 6.408 13.437 -24.090 1.00 98.69 193 LEU A N 1
ATOM 1484 C CA . LEU A 1 193 ? 6.474 12.087 -24.650 1.00 98.69 193 LEU A CA 1
ATOM 1485 C C . LEU A 1 193 ? 5.067 11.618 -25.020 1.00 98.69 193 LEU A C 1
ATOM 1487 O O . LEU A 1 193 ? 4.203 11.535 -24.149 1.00 98.69 193 LEU A O 1
ATOM 1491 N N . LYS A 1 194 ? 4.847 11.300 -26.299 1.00 98.44 194 LYS A N 1
ATOM 1492 C CA . LYS A 1 194 ? 3.535 10.899 -26.837 1.00 98.44 194 LYS A CA 1
ATOM 1493 C C . LYS A 1 194 ? 3.440 9.410 -27.135 1.00 98.44 194 LYS A C 1
ATOM 1495 O O . LYS A 1 194 ? 2.368 8.833 -26.938 1.00 98.44 194 LYS A O 1
ATOM 1500 N N . THR A 1 195 ? 4.549 8.811 -27.572 1.00 98.19 195 THR A N 1
ATOM 1501 C CA . THR A 1 195 ? 4.572 7.451 -28.120 1.00 98.19 195 THR A CA 1
ATOM 1502 C C . THR A 1 195 ? 5.825 6.689 -27.691 1.00 98.19 195 THR A C 1
ATOM 1504 O O . THR A 1 195 ? 6.934 7.228 -27.689 1.00 98.19 195 THR A O 1
ATOM 1507 N N . ILE A 1 196 ? 5.650 5.408 -27.374 1.00 98.19 196 ILE A N 1
ATOM 1508 C CA . ILE A 1 196 ? 6.715 4.418 -27.222 1.00 98.19 196 ILE A CA 1
ATOM 1509 C C . ILE A 1 196 ? 6.434 3.286 -28.213 1.00 98.19 196 ILE A C 1
ATOM 1511 O O . ILE A 1 196 ? 5.567 2.444 -27.979 1.00 98.19 196 ILE A O 1
ATOM 1515 N N . ASN A 1 197 ? 7.185 3.256 -29.311 1.00 95.94 197 ASN A N 1
ATOM 1516 C CA . ASN A 1 197 ? 7.068 2.260 -30.382 1.00 95.94 197 ASN A CA 1
ATOM 1517 C C . ASN A 1 197 ? 8.393 1.538 -30.687 1.00 95.94 197 ASN A C 1
ATOM 1519 O O . ASN A 1 197 ? 8.434 0.685 -31.565 1.00 95.94 197 ASN A O 1
ATOM 1523 N N . GLY A 1 198 ? 9.462 1.849 -29.951 1.00 95.62 198 GLY A N 1
ATOM 1524 C CA . GLY A 1 198 ? 10.793 1.295 -30.177 1.00 95.62 198 GLY A CA 1
ATOM 1525 C C . GLY A 1 198 ? 11.067 -0.055 -29.522 1.00 95.62 198 GLY A C 1
ATOM 1526 O O . GLY A 1 198 ? 12.053 -0.661 -29.879 1.00 95.62 198 GLY A O 1
ATOM 1527 N N . PHE A 1 199 ? 10.258 -0.546 -28.578 1.00 97.75 199 PHE A N 1
ATOM 1528 C CA . PHE A 1 199 ? 10.530 -1.810 -27.859 1.00 97.75 199 PHE A CA 1
ATOM 1529 C C . PHE A 1 199 ? 9.896 -3.049 -28.509 1.00 97.75 199 PHE A C 1
ATOM 1531 O O . PHE A 1 199 ? 9.713 -4.072 -27.854 1.00 97.75 199 PHE A O 1
ATOM 1538 N N . ASN A 1 200 ? 9.531 -2.974 -29.787 1.00 95.12 200 ASN A N 1
ATOM 1539 C CA . ASN A 1 200 ? 8.694 -3.964 -30.467 1.00 95.12 200 ASN A CA 1
ATOM 1540 C C . ASN A 1 200 ? 9.295 -5.379 -30.519 1.00 95.12 200 ASN A C 1
ATOM 1542 O O . ASN A 1 200 ? 8.538 -6.329 -30.703 1.00 95.12 200 ASN A O 1
ATOM 1546 N N . SER A 1 201 ? 10.604 -5.549 -30.319 1.00 97.31 201 SER A N 1
ATOM 1547 C CA . SER A 1 201 ? 11.257 -6.867 -30.213 1.00 97.31 201 SER A CA 1
ATOM 1548 C C . SER A 1 201 ? 11.483 -7.342 -28.775 1.00 97.31 201 SER A C 1
ATOM 1550 O O . SER A 1 201 ? 11.879 -8.490 -28.572 1.00 97.31 201 SER A O 1
ATOM 1552 N N . LEU A 1 202 ? 11.206 -6.502 -27.773 1.00 98.31 202 LEU A N 1
ATOM 1553 C CA . LEU A 1 202 ? 11.480 -6.803 -26.372 1.00 98.31 202 LEU A CA 1
ATOM 1554 C C . LEU A 1 202 ? 10.560 -7.917 -25.881 1.00 98.31 202 LEU A C 1
ATOM 1556 O O . LEU A 1 202 ? 9.340 -7.763 -25.815 1.00 98.31 202 LEU A O 1
ATOM 1560 N N . GLN A 1 203 ? 11.162 -9.035 -25.482 1.00 97.81 203 GLN A N 1
ATOM 1561 C CA . GLN A 1 203 ? 10.434 -10.205 -24.994 1.00 97.81 203 GLN A CA 1
ATOM 1562 C C . GLN A 1 203 ? 10.463 -10.300 -23.471 1.00 97.81 203 GLN A C 1
ATOM 1564 O O . GLN A 1 203 ? 9.491 -10.759 -22.865 1.00 97.81 203 GLN A O 1
ATOM 1569 N N . GLN A 1 204 ? 11.562 -9.890 -22.828 1.00 97.44 204 GLN A N 1
ATOM 1570 C CA . GLN A 1 204 ? 11.753 -10.125 -21.395 1.00 97.44 204 GLN A CA 1
ATOM 1571 C C . GLN A 1 204 ? 12.456 -8.972 -20.675 1.00 97.44 204 GLN A C 1
ATOM 1573 O O . GLN A 1 204 ? 13.487 -8.471 -21.125 1.00 97.44 204 GLN A O 1
ATOM 1578 N N . ILE A 1 205 ? 11.942 -8.644 -19.488 1.00 98.00 205 ILE A N 1
ATOM 1579 C CA . ILE A 1 205 ? 12.624 -7.840 -18.467 1.00 98.00 205 ILE A CA 1
ATOM 1580 C C . ILE A 1 205 ? 12.893 -8.763 -17.272 1.00 98.00 205 ILE A C 1
ATOM 1582 O O . ILE A 1 205 ? 12.007 -8.914 -16.440 1.00 98.00 205 ILE A O 1
ATOM 1586 N N . LYS A 1 206 ? 14.057 -9.430 -17.208 1.00 93.12 206 LYS A N 1
ATOM 1587 C CA . LYS A 1 206 ? 14.259 -10.719 -16.494 1.00 93.12 206 LYS A CA 1
ATOM 1588 C C . LYS A 1 206 ? 14.170 -10.707 -14.967 1.00 93.12 206 LYS A C 1
ATOM 1590 O O . LYS A 1 206 ? 13.944 -11.764 -14.381 1.00 93.12 206 LYS A O 1
ATOM 1595 N N . LYS A 1 207 ? 14.411 -9.589 -14.281 1.00 90.06 207 LYS A N 1
ATOM 1596 C CA . LYS A 1 207 ? 14.429 -9.568 -12.798 1.00 90.06 207 LYS A CA 1
ATOM 1597 C C . LYS A 1 207 ? 13.532 -8.504 -12.179 1.00 90.06 207 LYS A C 1
ATOM 1599 O O . LYS A 1 207 ? 13.101 -8.672 -11.036 1.00 90.06 207 LYS A O 1
ATOM 1604 N N . GLY A 1 208 ? 13.264 -7.419 -12.894 1.00 89.25 208 GLY A N 1
ATOM 1605 C CA . GLY A 1 208 ? 12.687 -6.206 -12.327 1.00 89.25 208 GLY A CA 1
ATOM 1606 C C . GLY A 1 208 ? 11.375 -5.786 -12.969 1.00 89.25 208 GLY A C 1
ATOM 1607 O O . GLY A 1 208 ? 10.479 -6.601 -13.201 1.00 89.25 208 GLY A O 1
ATOM 1608 N N . ALA A 1 209 ? 11.231 -4.476 -13.131 1.00 96.88 209 ALA A N 1
ATOM 1609 C CA . ALA A 1 209 ? 9.971 -3.820 -13.429 1.00 96.88 209 ALA A CA 1
ATOM 1610 C C . ALA A 1 209 ? 9.997 -3.108 -14.783 1.00 96.88 209 ALA A C 1
ATOM 1612 O O . ALA A 1 209 ? 11.049 -2.667 -15.247 1.00 96.88 209 ALA A O 1
ATOM 1613 N N . LEU A 1 210 ? 8.817 -2.951 -15.370 1.00 98.62 210 LEU A N 1
ATOM 1614 C CA . LEU A 1 210 ? 8.551 -1.925 -16.365 1.00 98.62 210 LEU A CA 1
ATOM 1615 C C . LEU A 1 210 ? 7.820 -0.775 -15.667 1.00 98.62 210 LEU A C 1
ATOM 1617 O O . LEU A 1 210 ? 6.650 -0.913 -15.305 1.00 98.62 210 LEU A O 1
ATOM 1621 N N . THR A 1 211 ? 8.517 0.342 -15.469 1.00 98.81 211 THR A N 1
ATOM 1622 C CA . THR A 1 211 ? 7.989 1.534 -14.802 1.00 98.81 211 THR A CA 1
ATOM 1623 C C . THR A 1 211 ? 7.907 2.693 -15.786 1.00 98.81 211 THR A C 1
ATOM 1625 O O . THR A 1 211 ? 8.917 3.105 -16.357 1.00 98.81 211 THR A O 1
ATOM 1628 N N . ILE A 1 212 ? 6.708 3.248 -15.970 1.00 98.81 212 ILE A N 1
ATOM 1629 C CA . ILE A 1 212 ? 6.479 4.442 -16.788 1.00 98.81 212 ILE A CA 1
ATOM 1630 C C . ILE A 1 212 ? 5.636 5.431 -15.990 1.00 98.81 212 ILE A C 1
ATOM 1632 O O . ILE A 1 212 ? 4.492 5.141 -15.640 1.00 98.81 212 ILE A O 1
ATOM 1636 N N . GLN A 1 213 ? 6.181 6.607 -15.686 1.00 98.69 213 GLN A N 1
ATOM 1637 C CA . GLN A 1 213 ? 5.497 7.550 -14.804 1.00 98.69 213 GLN A CA 1
ATOM 1638 C C . GLN A 1 213 ? 5.688 9.016 -15.175 1.00 98.69 213 GLN A C 1
ATOM 1640 O O . GLN A 1 213 ? 6.746 9.423 -15.635 1.00 98.69 213 GLN A O 1
ATOM 1645 N N . GLN A 1 214 ? 4.685 9.847 -14.886 1.00 98.44 214 GLN A N 1
ATOM 1646 C CA . GLN A 1 214 ? 4.772 11.301 -15.087 1.00 98.44 214 GLN A CA 1
ATOM 1647 C C . GLN A 1 214 ? 5.080 11.672 -16.551 1.00 98.44 214 GLN A C 1
ATOM 1649 O O . GLN A 1 214 ? 5.884 12.566 -16.817 1.00 98.44 214 GLN A O 1
ATOM 1654 N N . CYS A 1 215 ? 4.437 10.978 -17.491 1.00 98.56 215 CYS A N 1
ATOM 1655 C CA . CYS A 1 215 ? 4.481 11.267 -18.925 1.00 98.56 215 CYS A CA 1
ATOM 1656 C C . CYS A 1 215 ? 3.045 11.591 -19.380 1.00 98.56 215 CYS A C 1
ATOM 1658 O O . CYS A 1 215 ? 2.379 10.744 -19.978 1.00 98.56 215 CYS A O 1
ATOM 1660 N N . PRO A 1 216 ? 2.513 12.780 -19.041 1.00 98.00 216 PRO A N 1
ATOM 1661 C CA . PRO A 1 216 ? 1.081 13.074 -19.126 1.00 98.00 216 PRO A CA 1
ATOM 1662 C C . PRO A 1 216 ? 0.531 13.157 -20.556 1.00 98.00 216 PRO A C 1
ATOM 1664 O O . PRO A 1 216 ? -0.683 13.160 -20.718 1.00 98.00 216 PRO A O 1
ATOM 1667 N N . GLN A 1 217 ? 1.385 13.224 -21.585 1.00 98.50 217 GLN A N 1
ATOM 1668 C CA . GLN A 1 217 ? 0.973 13.174 -22.996 1.00 98.50 217 GLN A CA 1
ATOM 1669 C C . GLN A 1 217 ? 1.072 11.765 -23.610 1.00 98.50 217 GLN A C 1
ATOM 1671 O O . GLN A 1 217 ? 0.587 11.552 -24.724 1.00 98.50 217 GLN A O 1
ATOM 1676 N N . LEU A 1 218 ? 1.658 10.798 -22.891 1.00 98.69 218 LEU A N 1
ATOM 1677 C CA . LEU A 1 218 ? 1.939 9.463 -23.413 1.00 98.69 218 LEU A CA 1
ATOM 1678 C C . LEU A 1 218 ? 0.645 8.669 -23.532 1.00 98.69 218 LEU A C 1
ATOM 1680 O O . LEU A 1 218 ? 0.057 8.284 -22.521 1.00 98.69 218 LEU A O 1
ATOM 1684 N N . SER A 1 219 ? 0.216 8.441 -24.768 1.00 97.94 219 SER A N 1
ATOM 1685 C CA . SER A 1 219 ? -1.047 7.764 -25.089 1.00 97.94 219 SER A CA 1
ATOM 1686 C C . SER A 1 219 ? -0.846 6.432 -25.801 1.00 97.94 219 SER A C 1
ATOM 1688 O O . SER A 1 219 ? -1.707 5.566 -25.689 1.00 97.94 219 SER A O 1
ATOM 1690 N N . ASP A 1 220 ? 0.304 6.237 -26.449 1.00 97.50 220 ASP A N 1
ATOM 1691 C CA . ASP A 1 220 ? 0.637 5.002 -27.152 1.00 97.50 220 ASP A CA 1
ATOM 1692 C C . ASP A 1 220 ? 1.894 4.352 -26.560 1.00 97.50 220 ASP A C 1
ATOM 1694 O O . ASP A 1 220 ? 2.984 4.926 -26.574 1.00 97.50 220 ASP A O 1
ATOM 1698 N N . ILE A 1 221 ? 1.726 3.138 -26.038 1.00 96.12 221 ILE A N 1
ATOM 1699 C CA . ILE A 1 221 ? 2.796 2.280 -25.511 1.00 96.12 221 ILE A CA 1
ATOM 1700 C C . ILE A 1 221 ? 2.797 0.898 -26.178 1.00 96.12 221 ILE A C 1
ATOM 1702 O O . ILE A 1 221 ? 3.277 -0.084 -25.604 1.00 96.12 221 ILE A O 1
ATOM 1706 N N . GLY A 1 222 ? 2.277 0.821 -27.409 1.00 93.94 222 GLY A N 1
ATOM 1707 C CA . GLY A 1 222 ? 2.195 -0.399 -28.210 1.00 93.94 222 GLY A CA 1
ATOM 1708 C C . GLY A 1 222 ? 3.549 -1.047 -28.506 1.00 93.94 222 GLY A C 1
ATOM 1709 O O . GLY A 1 222 ? 3.594 -2.239 -28.802 1.00 93.94 222 GLY A O 1
ATOM 1710 N N . GLY A 1 223 ? 4.657 -0.318 -28.331 1.00 96.12 223 GLY A N 1
ATOM 1711 C CA . GLY A 1 223 ? 6.011 -0.857 -28.431 1.00 96.12 223 GLY A CA 1
ATOM 1712 C C . GLY A 1 223 ? 6.270 -2.074 -27.538 1.00 96.12 223 GLY A C 1
ATOM 1713 O O . GLY A 1 223 ? 7.139 -2.858 -27.868 1.00 96.12 223 GLY A O 1
ATOM 1714 N N . PHE A 1 224 ? 5.515 -2.304 -26.460 1.00 97.81 224 PHE A N 1
ATOM 1715 C CA . PHE A 1 224 ? 5.700 -3.478 -25.589 1.00 97.81 224 PHE A CA 1
ATOM 1716 C C . PHE A 1 224 ? 4.854 -4.710 -25.971 1.00 97.81 224 PHE A C 1
ATOM 1718 O O . PHE A 1 224 ? 4.770 -5.655 -25.189 1.00 97.81 224 PHE A O 1
ATOM 1725 N N . CYS A 1 225 ? 4.229 -4.742 -27.153 1.00 96.62 225 CYS A N 1
ATOM 1726 C CA . CYS A 1 225 ? 3.283 -5.797 -27.554 1.00 96.62 225 CYS A CA 1
ATOM 1727 C C . CYS A 1 225 ? 3.862 -7.226 -27.601 1.00 96.62 225 CYS A C 1
ATOM 1729 O O . CYS A 1 225 ? 3.110 -8.203 -27.555 1.00 96.62 225 CYS A O 1
ATOM 1731 N N . ASN A 1 226 ? 5.190 -7.367 -27.681 1.00 97.94 226 ASN A N 1
ATOM 1732 C CA . ASN A 1 226 ? 5.871 -8.660 -27.718 1.00 97.94 226 ASN A CA 1
ATOM 1733 C C . ASN A 1 226 ? 6.393 -9.151 -26.365 1.00 97.94 226 ASN A C 1
ATOM 1735 O O . ASN A 1 226 ? 6.881 -10.285 -26.306 1.00 97.94 226 ASN A O 1
ATOM 1739 N N . LEU A 1 227 ? 6.230 -8.361 -25.300 1.00 98.31 227 LEU A N 1
ATOM 1740 C CA . LEU A 1 227 ? 6.674 -8.709 -23.957 1.00 98.31 227 LEU A CA 1
ATOM 1741 C C . LEU A 1 227 ? 5.936 -9.963 -23.463 1.00 98.31 227 LEU A C 1
ATOM 1743 O O . LEU A 1 227 ? 4.708 -10.025 -23.470 1.00 98.31 227 LEU A O 1
ATOM 1747 N N . THR A 1 228 ? 6.688 -10.969 -23.023 1.00 97.81 228 THR A N 1
ATOM 1748 C CA . THR A 1 228 ? 6.163 -12.236 -22.486 1.00 97.81 228 THR A CA 1
ATOM 1749 C C . THR A 1 228 ? 6.528 -12.461 -21.027 1.00 97.81 228 THR A C 1
ATOM 1751 O O . THR A 1 228 ? 5.955 -13.339 -20.386 1.00 97.81 228 THR A O 1
ATOM 1754 N N . TRP A 1 229 ? 7.496 -11.710 -20.494 1.00 98.06 229 TRP A N 1
ATOM 1755 C CA . TRP A 1 229 ? 7.908 -11.848 -19.101 1.00 98.06 229 TRP A CA 1
ATOM 1756 C C . TRP A 1 229 ? 8.375 -10.521 -18.503 1.00 98.06 229 TRP A C 1
ATOM 1758 O O . TRP A 1 229 ? 9.311 -9.891 -18.996 1.00 98.06 229 TRP A O 1
ATOM 1768 N N . VAL A 1 230 ? 7.766 -10.137 -17.385 1.00 98.44 230 VAL A N 1
ATOM 1769 C CA . VAL A 1 230 ? 8.260 -9.105 -16.464 1.00 98.44 230 VAL A CA 1
ATOM 1770 C C . VAL A 1 230 ? 7.748 -9.430 -15.061 1.00 98.44 230 VAL A C 1
ATOM 1772 O O . VAL A 1 230 ? 6.710 -10.074 -14.915 1.00 98.44 230 VAL A O 1
ATOM 1775 N N . LYS A 1 231 ? 8.464 -9.017 -14.009 1.00 98.00 231 LYS A N 1
ATOM 1776 C CA . LYS A 1 231 ? 8.007 -9.257 -12.633 1.00 98.00 231 LYS A CA 1
ATOM 1777 C C . LYS A 1 231 ? 6.959 -8.238 -12.192 1.00 98.00 231 LYS A C 1
ATOM 1779 O O . LYS A 1 231 ? 5.985 -8.627 -11.563 1.00 98.00 231 LYS A O 1
ATOM 1784 N N . ASN A 1 232 ? 7.163 -6.950 -12.473 1.00 98.62 232 ASN A N 1
ATOM 1785 C CA . ASN A 1 232 ? 6.259 -5.876 -12.045 1.00 98.62 232 ASN A CA 1
ATOM 1786 C C . ASN A 1 232 ? 5.958 -4.894 -13.180 1.00 98.62 232 ASN A C 1
ATOM 1788 O O . ASN A 1 232 ? 6.854 -4.553 -13.952 1.00 98.62 232 ASN A O 1
ATOM 1792 N N . ILE A 1 233 ? 4.732 -4.380 -13.218 1.00 98.75 233 ILE A N 1
ATOM 1793 C CA . ILE A 1 233 ? 4.331 -3.262 -14.079 1.00 98.75 233 ILE A CA 1
ATOM 1794 C C . ILE A 1 233 ? 3.874 -2.108 -13.194 1.00 98.75 233 ILE A C 1
ATOM 1796 O O . ILE A 1 233 ? 3.007 -2.294 -12.337 1.00 98.75 233 ILE A O 1
ATOM 1800 N N . GLU A 1 234 ? 4.431 -0.920 -13.424 1.00 98.81 234 GLU A N 1
ATOM 1801 C CA . GLU A 1 234 ? 3.998 0.312 -12.767 1.00 98.81 234 GLU A CA 1
ATOM 1802 C C . GLU A 1 234 ? 3.847 1.463 -13.766 1.00 98.81 234 GLU A C 1
ATOM 1804 O O . GLU A 1 234 ? 4.820 2.064 -14.213 1.00 98.81 234 GLU A O 1
ATOM 1809 N N . PHE A 1 235 ? 2.600 1.793 -14.085 1.00 98.81 235 PHE A N 1
ATOM 1810 C CA . PHE A 1 235 ? 2.200 2.921 -14.910 1.00 98.81 235 PHE A CA 1
ATOM 1811 C C . PHE A 1 235 ? 1.483 3.962 -14.061 1.00 98.81 235 PHE A C 1
ATOM 1813 O O . PHE A 1 235 ? 0.529 3.647 -13.343 1.00 98.81 235 PHE A O 1
ATOM 1820 N N . LYS A 1 236 ? 1.946 5.213 -14.115 1.00 98.81 236 LYS A N 1
ATOM 1821 C CA . LYS A 1 236 ? 1.406 6.280 -13.268 1.00 98.81 236 LYS A CA 1
ATOM 1822 C C . LYS A 1 236 ? 1.347 7.623 -13.979 1.00 98.81 236 LYS A C 1
ATOM 1824 O O . LYS A 1 236 ? 2.376 8.134 -14.410 1.00 98.81 236 LYS A O 1
ATOM 1829 N N . ARG A 1 237 ? 0.170 8.259 -14.005 1.00 98.62 237 ARG A N 1
ATOM 1830 C CA . ARG A 1 237 ? -0.021 9.585 -14.636 1.00 98.62 237 ARG A CA 1
ATOM 1831 C C . ARG A 1 237 ? 0.361 9.593 -16.121 1.00 98.62 237 ARG A C 1
ATOM 1833 O O . ARG A 1 237 ? 1.223 10.367 -16.541 1.00 98.62 237 ARG A O 1
ATOM 1840 N N . LEU A 1 238 ? -0.280 8.703 -16.882 1.00 98.69 238 LEU A N 1
ATOM 1841 C CA . LEU A 1 238 ? -0.176 8.580 -18.343 1.00 98.69 238 LEU A CA 1
ATOM 1842 C C . LEU A 1 238 ? -1.527 8.889 -19.016 1.00 98.69 238 LEU A C 1
ATOM 1844 O O . LEU A 1 238 ? -2.569 8.902 -18.361 1.00 98.69 238 LEU A O 1
ATOM 1848 N N . ASN A 1 239 ? -1.525 9.076 -20.335 1.00 98.50 239 ASN A N 1
ATOM 1849 C CA . ASN A 1 239 ? -2.715 9.331 -21.159 1.00 98.50 239 ASN A CA 1
ATOM 1850 C C . ASN A 1 239 ? -3.196 8.076 -21.919 1.00 98.50 239 ASN A C 1
ATOM 1852 O O . ASN A 1 239 ? -3.916 8.198 -22.906 1.00 98.50 239 ASN A O 1
ATOM 1856 N N . ILE A 1 240 ? -2.791 6.875 -21.487 1.00 98.44 240 ILE A N 1
ATOM 1857 C CA . ILE A 1 240 ? -3.213 5.604 -22.097 1.00 98.44 240 ILE A CA 1
ATOM 1858 C C . ILE A 1 240 ? -4.676 5.289 -21.762 1.00 98.44 240 ILE A C 1
ATOM 1860 O O . ILE A 1 240 ? -5.121 5.542 -20.638 1.00 98.44 240 ILE A O 1
ATOM 1864 N N . THR A 1 241 ? -5.400 4.708 -22.720 1.00 98.50 241 THR A N 1
ATOM 1865 C CA . THR A 1 241 ? -6.833 4.376 -22.594 1.00 98.50 241 THR A CA 1
ATOM 1866 C C . THR A 1 241 ? -7.129 2.875 -22.632 1.00 98.50 241 THR A C 1
ATOM 1868 O O . THR A 1 241 ? -8.199 2.455 -22.192 1.00 98.50 241 THR A O 1
ATOM 1871 N N . HIS A 1 242 ? -6.178 2.047 -23.068 1.00 97.94 242 HIS A N 1
ATOM 1872 C CA . HIS A 1 242 ? -6.298 0.587 -23.125 1.00 97.94 242 HIS A CA 1
ATOM 1873 C C . HIS A 1 242 ? -4.971 -0.100 -22.762 1.00 97.94 242 HIS A C 1
ATOM 1875 O O . HIS A 1 242 ? -3.908 0.524 -22.747 1.00 97.94 242 HIS A O 1
ATOM 1881 N N . VAL A 1 243 ? -5.037 -1.403 -22.471 1.00 97.62 243 VAL A N 1
ATOM 1882 C CA . VAL A 1 243 ? -3.879 -2.254 -22.124 1.00 97.62 243 VAL A CA 1
ATOM 1883 C C . VAL A 1 243 ? -3.721 -3.459 -23.050 1.00 97.62 243 VAL A C 1
ATOM 1885 O O . VAL A 1 243 ? -3.099 -4.450 -22.687 1.00 97.62 243 VAL A O 1
ATOM 1888 N N . ASP A 1 244 ? -4.263 -3.392 -24.264 1.00 96.88 244 ASP A N 1
ATOM 1889 C CA . ASP A 1 244 ? -4.278 -4.516 -25.217 1.00 96.88 244 ASP A CA 1
ATOM 1890 C C . ASP A 1 244 ? -2.875 -5.051 -25.549 1.00 96.88 244 ASP A C 1
ATOM 1892 O O . ASP A 1 244 ? -2.696 -6.246 -25.770 1.00 96.88 244 ASP A O 1
ATOM 1896 N N . PHE A 1 245 ? -1.851 -4.195 -25.490 1.00 96.31 245 PHE A N 1
ATOM 1897 C CA . PHE A 1 245 ? -0.451 -4.595 -25.663 1.00 96.31 245 PHE A CA 1
ATOM 1898 C C . PHE A 1 245 ? 0.039 -5.579 -24.580 1.00 96.31 245 PHE A C 1
ATOM 1900 O O . PHE A 1 245 ? 0.997 -6.311 -24.819 1.00 96.31 245 PHE A O 1
ATOM 1907 N N . LEU A 1 246 ? -0.617 -5.650 -23.412 1.00 97.56 246 LEU A N 1
ATOM 1908 C CA . LEU A 1 246 ? -0.315 -6.628 -22.360 1.00 97.56 246 LEU A CA 1
ATOM 1909 C C . LEU A 1 246 ? -0.912 -8.014 -22.635 1.00 97.56 246 LEU A C 1
ATOM 1911 O O . LEU A 1 246 ? -0.573 -8.959 -21.926 1.00 97.56 246 LEU A O 1
ATOM 1915 N N . TYR A 1 247 ? -1.755 -8.177 -23.659 1.00 97.62 247 TYR A N 1
ATOM 1916 C CA . TYR A 1 247 ? -2.428 -9.447 -23.944 1.00 97.62 247 TYR A CA 1
ATOM 1917 C C . TYR A 1 247 ? -1.454 -10.629 -24.038 1.00 97.62 247 TYR A C 1
ATOM 1919 O O . TYR A 1 247 ? -1.671 -11.671 -23.417 1.00 97.62 247 TYR A O 1
ATOM 1927 N N . LYS A 1 248 ? -0.347 -10.468 -24.778 1.00 98.31 248 LYS A N 1
ATOM 1928 C CA . LYS A 1 248 ? 0.657 -11.529 -24.951 1.00 98.31 248 LYS A CA 1
ATOM 1929 C C . LYS A 1 248 ? 1.346 -11.872 -23.628 1.00 98.31 248 LYS A C 1
ATOM 1931 O O . LYS A 1 248 ? 1.494 -13.053 -23.319 1.00 98.31 248 LYS A O 1
ATOM 1936 N N . LEU A 1 249 ? 1.707 -10.856 -22.843 1.00 98.50 249 LEU A N 1
ATOM 1937 C CA . LEU A 1 249 ? 2.307 -11.014 -21.519 1.00 98.50 249 LEU A CA 1
ATOM 1938 C C . LEU A 1 249 ? 1.393 -11.819 -20.598 1.00 98.50 249 LEU A C 1
ATOM 1940 O O . LEU A 1 249 ? 1.809 -12.818 -20.023 1.00 98.50 249 LEU A O 1
ATOM 1944 N N . ILE A 1 250 ? 0.136 -11.402 -20.489 1.00 98.56 250 ILE A N 1
ATOM 1945 C CA . ILE A 1 250 ? -0.827 -11.979 -19.550 1.00 98.56 250 ILE A CA 1
ATOM 1946 C C . ILE A 1 250 ? -1.258 -13.375 -19.994 1.00 98.56 250 ILE A C 1
ATOM 1948 O O . ILE A 1 250 ? -1.422 -14.259 -19.159 1.00 98.56 250 ILE A O 1
ATOM 1952 N N . LYS A 1 251 ? -1.349 -13.626 -21.304 1.00 98.44 251 LYS A N 1
ATOM 1953 C CA . LYS A 1 251 ? -1.567 -14.976 -21.838 1.00 98.44 251 LYS A CA 1
ATOM 1954 C C . LYS A 1 251 ? -0.428 -15.937 -21.473 1.00 98.44 251 LYS A C 1
ATOM 1956 O O . LYS A 1 251 ? -0.695 -17.108 -21.225 1.00 98.44 251 LYS A O 1
ATOM 1961 N N . GLN A 1 252 ? 0.819 -15.459 -21.429 1.00 98.50 252 GLN A N 1
ATOM 1962 C CA . GLN A 1 252 ? 1.983 -16.259 -21.015 1.00 98.50 252 GLN A CA 1
ATOM 1963 C C . GLN A 1 252 ? 2.177 -16.310 -19.492 1.00 98.50 252 GLN A C 1
ATOM 1965 O O . GLN A 1 252 ? 2.822 -17.223 -18.978 1.00 98.50 252 GLN A O 1
ATOM 1970 N N . GLN A 1 253 ? 1.600 -15.357 -18.758 1.00 98.06 253 GLN A N 1
ATOM 1971 C CA . GLN A 1 253 ? 1.623 -15.293 -17.298 1.00 98.06 253 GLN A CA 1
ATOM 1972 C C . GLN A 1 253 ? 0.206 -15.137 -16.702 1.00 98.06 253 GLN A C 1
ATOM 1974 O O . GLN A 1 253 ? -0.060 -14.123 -16.052 1.00 98.06 253 GLN A O 1
ATOM 1979 N N . PRO A 1 254 ? -0.700 -16.132 -16.853 1.00 98.50 254 PRO A N 1
ATOM 1980 C CA . PRO A 1 254 ? -2.033 -16.088 -16.235 1.00 98.50 254 PRO A CA 1
ATOM 1981 C C . PRO A 1 254 ? -1.976 -15.909 -14.712 1.00 98.50 254 PRO A C 1
ATOM 1983 O O . PRO A 1 254 ? -2.832 -15.262 -14.112 1.00 98.50 254 PRO A O 1
ATOM 1986 N N . GLU A 1 255 ? -0.936 -16.463 -14.086 1.00 98.62 255 GLU A N 1
ATOM 1987 C CA . GLU A 1 255 ? -0.561 -16.196 -12.700 1.00 98.62 255 GLU A CA 1
ATOM 1988 C C . GLU A 1 255 ? 0.596 -15.191 -12.657 1.00 98.62 255 GLU A C 1
ATOM 1990 O O . GLU A 1 255 ? 1.777 -15.546 -12.561 1.00 98.62 255 GLU A O 1
ATOM 1995 N N . PHE A 1 256 ? 0.260 -13.908 -12.753 1.00 98.56 256 PHE A N 1
ATOM 1996 C CA . PHE A 1 256 ? 1.233 -12.828 -12.774 1.00 98.56 256 PHE A CA 1
ATOM 1997 C C . PHE A 1 256 ? 1.901 -12.684 -11.399 1.00 98.56 256 PHE A C 1
ATOM 1999 O O . PHE A 1 256 ? 1.285 -12.235 -10.437 1.00 98.56 256 PHE A O 1
ATOM 2006 N N . LYS A 1 257 ? 3.175 -13.077 -11.276 1.00 96.75 257 LYS A N 1
ATOM 2007 C CA . LYS A 1 257 ? 3.837 -13.271 -9.967 1.00 96.75 257 LYS A CA 1
ATOM 2008 C C . LYS A 1 257 ? 4.035 -12.001 -9.134 1.00 96.75 257 LYS A C 1
ATOM 2010 O O . LYS A 1 257 ? 4.084 -12.100 -7.911 1.00 96.75 257 LYS A O 1
ATOM 2015 N N . GLY A 1 258 ? 4.238 -10.841 -9.756 1.00 98.06 258 GLY A N 1
ATOM 2016 C CA . GLY A 1 258 ? 4.481 -9.594 -9.026 1.00 98.06 258 GLY A CA 1
ATOM 2017 C C . GLY A 1 258 ? 3.268 -8.676 -9.001 1.00 98.06 258 GLY A C 1
ATOM 2018 O O . GLY A 1 258 ? 2.140 -9.131 -8.821 1.00 98.06 258 GLY A O 1
ATOM 2019 N N . SER A 1 259 ? 3.520 -7.373 -9.104 1.00 98.69 259 SER A N 1
ATOM 2020 C CA . SER A 1 259 ? 2.487 -6.336 -9.019 1.00 98.69 259 SER A CA 1
ATOM 2021 C C . SER A 1 259 ? 2.099 -5.777 -10.387 1.00 98.69 259 SER A C 1
ATOM 2023 O O . SER A 1 259 ? 2.951 -5.593 -11.258 1.00 98.69 259 SER A O 1
ATOM 2025 N N . LEU A 1 260 ? 0.809 -5.478 -10.542 1.00 98.81 260 LEU A N 1
ATOM 2026 C CA . LEU A 1 260 ? 0.243 -4.759 -11.683 1.00 98.81 260 LEU A CA 1
ATOM 2027 C C . LEU A 1 260 ? -0.334 -3.446 -11.160 1.00 98.81 260 LEU A C 1
ATOM 2029 O O . LEU A 1 260 ? -1.328 -3.443 -10.438 1.00 98.81 260 LEU A O 1
ATOM 2033 N N . LYS A 1 261 ? 0.296 -2.317 -11.470 1.00 98.88 261 LYS A N 1
ATOM 2034 C CA . LYS A 1 261 ? -0.147 -1.000 -11.002 1.00 98.88 261 LYS A CA 1
ATOM 2035 C C . LYS A 1 261 ? -0.297 -0.075 -12.196 1.00 98.88 261 LYS A C 1
ATOM 2037 O O . LYS A 1 261 ? 0.691 0.272 -12.824 1.00 98.88 261 LYS A O 1
ATOM 2042 N N . ILE A 1 262 ? -1.519 0.331 -12.509 1.00 98.81 262 ILE A N 1
ATOM 2043 C CA . ILE A 1 262 ? -1.845 1.290 -13.565 1.00 98.81 262 ILE A CA 1
ATOM 2044 C C . ILE A 1 262 ? -2.742 2.341 -12.929 1.00 98.81 262 ILE A C 1
ATOM 2046 O O . ILE A 1 262 ? -3.930 2.122 -12.726 1.00 98.81 262 ILE A O 1
ATOM 2050 N N . THR A 1 263 ? -2.152 3.460 -12.527 1.00 98.81 263 THR A N 1
ATOM 2051 C CA . THR A 1 263 ? -2.752 4.390 -11.564 1.00 98.81 263 THR A CA 1
ATOM 2052 C C . THR A 1 263 ? -2.773 5.813 -12.097 1.00 98.81 263 THR A C 1
ATOM 2054 O O . THR A 1 263 ? -1.840 6.235 -12.785 1.00 98.81 263 THR A O 1
ATOM 2057 N N . ALA A 1 264 ? -3.816 6.579 -11.776 1.00 98.62 264 ALA A N 1
ATOM 2058 C CA . ALA A 1 264 ? -3.932 7.975 -12.211 1.00 98.62 264 ALA A CA 1
ATOM 2059 C C . ALA A 1 264 ? -3.751 8.155 -13.737 1.00 98.62 264 ALA A C 1
ATOM 2061 O O . ALA A 1 264 ? -3.161 9.146 -14.164 1.00 98.62 264 ALA A O 1
ATOM 2062 N N . CYS A 1 265 ? -4.154 7.171 -14.549 1.00 98.31 265 CYS A N 1
ATOM 2063 C CA . CYS A 1 265 ? -4.092 7.252 -16.009 1.00 98.31 265 CYS A CA 1
ATOM 2064 C C . CYS A 1 265 ? -5.490 7.586 -16.563 1.00 98.31 265 CYS A C 1
ATOM 2066 O O . CYS A 1 265 ? -6.330 8.164 -15.872 1.00 98.31 265 CYS A O 1
ATOM 2068 N N . ARG A 1 266 ? -5.759 7.265 -17.830 1.00 98.00 266 ARG A N 1
ATOM 2069 C CA . ARG A 1 266 ? -7.082 7.446 -18.452 1.00 98.00 266 ARG A CA 1
ATOM 2070 C C . ARG A 1 266 ? -7.622 6.132 -18.988 1.00 98.00 266 ARG A C 1
ATOM 2072 O O . ARG A 1 266 ? -8.308 6.118 -20.001 1.00 98.00 266 ARG A O 1
ATOM 2079 N N . LEU A 1 267 ? -7.285 5.041 -18.305 1.00 98.56 267 LEU A N 1
ATOM 2080 C CA . LEU A 1 267 ? -7.641 3.699 -18.728 1.00 98.56 267 LEU A CA 1
ATOM 2081 C C . LEU A 1 267 ? -9.165 3.537 -18.733 1.00 98.56 267 LEU A C 1
ATOM 2083 O O . LEU A 1 267 ? -9.817 3.787 -17.721 1.00 98.56 267 LEU A O 1
ATOM 2087 N N . GLU A 1 268 ? -9.706 3.125 -19.872 1.00 98.38 268 GLU A N 1
ATOM 2088 C CA . GLU A 1 268 ? -11.136 2.890 -20.103 1.00 98.38 268 GLU A CA 1
ATOM 2089 C C . GLU A 1 268 ? -11.421 1.405 -20.391 1.00 98.38 268 GLU A C 1
ATOM 2091 O O . GLU A 1 268 ? -12.543 0.951 -20.182 1.00 98.38 268 GLU A O 1
ATOM 2096 N N . SER A 1 269 ? -10.405 0.637 -20.812 1.00 97.69 269 SER A N 1
ATOM 2097 C CA . SER A 1 269 ? -10.518 -0.778 -21.190 1.00 97.69 269 SER A CA 1
ATOM 2098 C C . SER A 1 269 ? -9.430 -1.653 -20.558 1.00 97.69 269 SER A C 1
ATOM 2100 O O . SER A 1 269 ? -8.263 -1.261 -20.505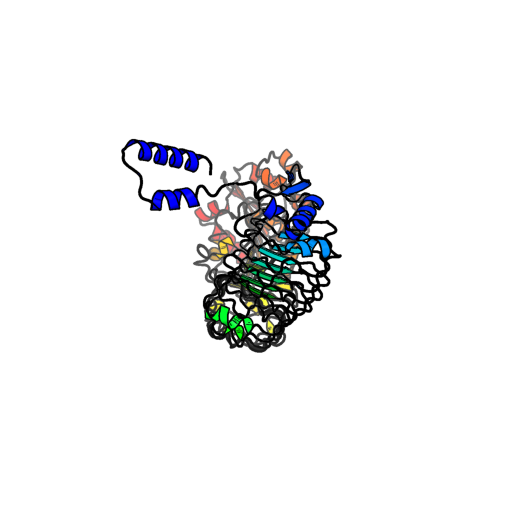 1.00 97.69 269 SER A O 1
ATOM 2102 N N . LEU A 1 270 ? -9.809 -2.871 -20.149 1.00 98.50 270 LEU A N 1
ATOM 2103 C CA . LEU A 1 270 ? -8.930 -3.898 -19.576 1.00 98.50 270 LEU A CA 1
ATOM 2104 C C . LEU A 1 270 ? -8.765 -5.142 -20.472 1.00 98.50 270 LEU A C 1
ATOM 2106 O O . LEU A 1 270 ? -8.299 -6.170 -19.989 1.00 98.50 270 LEU A O 1
ATOM 2110 N N . ASN A 1 271 ? -9.097 -5.083 -21.769 1.00 94.94 271 ASN A N 1
ATOM 2111 C CA . ASN A 1 271 ? -9.110 -6.261 -22.663 1.00 94.94 271 ASN A CA 1
ATOM 2112 C C . ASN A 1 271 ? -7.781 -7.053 -22.712 1.00 94.94 271 ASN A C 1
ATOM 2114 O O . ASN A 1 271 ? -7.785 -8.257 -22.968 1.00 94.94 271 ASN A O 1
ATOM 2118 N N . GLY A 1 272 ? -6.643 -6.417 -22.415 1.00 95.94 272 GLY A N 1
ATOM 2119 C CA . GLY A 1 272 ? -5.346 -7.091 -22.271 1.00 95.94 272 GLY A CA 1
ATOM 2120 C C . GLY A 1 272 ? -5.245 -8.081 -21.100 1.00 95.94 272 GLY A C 1
ATOM 2121 O O . GLY A 1 272 ? -4.315 -8.883 -21.072 1.00 95.94 272 GLY A O 1
ATOM 2122 N N . PHE A 1 273 ? -6.184 -8.064 -20.148 1.00 98.50 273 PHE A N 1
ATOM 2123 C CA . PHE A 1 273 ? -6.165 -8.915 -18.955 1.00 98.50 273 PHE A CA 1
ATOM 2124 C C . PHE A 1 273 ? -6.995 -10.199 -19.055 1.00 98.50 273 PHE A C 1
ATOM 2126 O O . PHE A 1 273 ? -7.014 -10.956 -18.094 1.00 98.50 273 PHE A O 1
ATOM 2133 N N . GLY A 1 274 ? -7.590 -10.526 -20.208 1.00 97.56 274 GLY A N 1
ATOM 2134 C CA . GLY A 1 274 ? -8.562 -11.627 -20.324 1.00 97.56 274 GLY A CA 1
ATOM 2135 C C . GLY A 1 274 ? -8.096 -13.032 -19.894 1.00 97.56 274 GLY A C 1
ATOM 2136 O O . GLY A 1 274 ? -8.939 -13.892 -19.680 1.00 97.56 274 GLY A O 1
ATOM 2137 N N . TYR A 1 275 ? -6.790 -13.290 -19.735 1.00 98.62 275 TYR A N 1
ATOM 2138 C CA . TYR A 1 275 ? -6.246 -14.558 -19.202 1.00 98.62 275 TYR A CA 1
ATOM 2139 C C . TYR A 1 275 ? -5.776 -14.470 -17.740 1.00 98.62 275 TYR A C 1
ATOM 2141 O O . TYR A 1 275 ? -5.306 -15.468 -17.193 1.00 98.62 275 TYR A O 1
ATOM 2149 N N . LEU A 1 276 ? -5.854 -13.298 -17.109 1.00 98.88 276 LEU A N 1
ATOM 2150 C CA . LEU A 1 276 ? -5.337 -13.053 -15.767 1.00 98.88 276 LEU A CA 1
ATOM 2151 C C . LEU A 1 276 ? -6.185 -13.794 -14.731 1.00 98.88 276 LEU A C 1
ATOM 2153 O O . LEU A 1 276 ? -7.342 -13.453 -14.511 1.00 98.88 276 LEU A O 1
ATOM 2157 N N . LYS A 1 277 ? -5.579 -14.776 -14.065 1.00 98.88 277 LYS A N 1
ATOM 2158 C CA . LYS A 1 277 ? -6.184 -15.543 -12.967 1.00 98.88 277 LYS A CA 1
ATOM 2159 C C . LYS A 1 277 ? -5.708 -15.085 -11.602 1.00 98.88 277 LYS A C 1
ATOM 2161 O O . LYS A 1 277 ? -6.462 -15.103 -10.630 1.00 98.88 277 LYS A O 1
ATOM 2166 N N . ARG A 1 278 ? -4.446 -14.667 -11.510 1.00 98.88 278 ARG A N 1
ATOM 2167 C CA . ARG A 1 278 ? -3.837 -14.269 -10.243 1.00 98.88 278 ARG A CA 1
ATOM 2168 C C . ARG A 1 278 ? -2.864 -13.120 -10.421 1.00 98.88 278 ARG A C 1
ATOM 2170 O O . ARG A 1 278 ? -2.055 -13.134 -11.343 1.00 98.88 278 ARG A O 1
ATOM 2177 N N . VAL A 1 279 ? -2.878 -12.196 -9.466 1.00 98.94 279 VAL A N 1
ATOM 2178 C CA . VAL A 1 279 ? -1.789 -11.240 -9.231 1.00 98.94 279 VAL A CA 1
ATOM 2179 C C . VAL A 1 279 ? -1.116 -11.621 -7.917 1.00 98.94 279 VAL A C 1
ATOM 2181 O O . VAL A 1 279 ? -1.765 -11.690 -6.880 1.00 98.94 279 VAL A O 1
ATOM 2184 N N . GLY A 1 280 ? 0.180 -11.923 -7.938 1.00 98.56 280 GLY A N 1
ATOM 2185 C CA . GLY A 1 280 ? 0.916 -12.423 -6.773 1.00 98.56 280 GLY A CA 1
ATOM 2186 C C . GLY A 1 280 ? 1.182 -11.362 -5.703 1.00 98.56 280 GLY A C 1
ATOM 2187 O O . GLY A 1 280 ? 1.471 -11.709 -4.561 1.00 98.56 280 GLY A O 1
ATOM 2188 N N . SER A 1 281 ? 1.051 -10.081 -6.048 1.00 98.44 281 SER A N 1
ATOM 2189 C CA . SER A 1 281 ? 1.202 -8.940 -5.141 1.00 98.44 281 SER A CA 1
ATOM 2190 C C . SER A 1 281 ? 0.041 -7.944 -5.320 1.00 98.44 281 SER A C 1
ATOM 2192 O O . SER A 1 281 ? -1.099 -8.358 -5.515 1.00 98.44 281 SER A O 1
ATOM 2194 N N . SER A 1 282 ? 0.305 -6.640 -5.211 1.00 98.56 282 SER A N 1
ATOM 2195 C CA . SER A 1 282 ? -0.693 -5.576 -5.345 1.00 98.56 282 SER A CA 1
ATOM 2196 C C . SER A 1 282 ? -1.225 -5.444 -6.772 1.00 98.56 282 SER A C 1
ATOM 2198 O O . SER A 1 282 ? -0.435 -5.414 -7.723 1.00 98.56 282 SER A O 1
ATOM 2200 N N . PHE A 1 283 ? -2.539 -5.252 -6.898 1.00 98.88 283 PHE A N 1
ATOM 2201 C CA . PHE A 1 283 ? -3.196 -4.891 -8.154 1.00 98.88 283 PHE A CA 1
ATOM 2202 C C . PHE A 1 283 ? -3.853 -3.514 -8.013 1.00 98.88 283 PHE A C 1
ATOM 2204 O O . PHE A 1 283 ? -4.879 -3.381 -7.355 1.00 98.88 283 PHE A O 1
ATOM 2211 N N . TYR A 1 284 ? -3.263 -2.459 -8.574 1.00 98.88 284 TYR A N 1
ATOM 2212 C CA . TYR A 1 284 ? -3.806 -1.099 -8.460 1.00 98.88 284 TYR A CA 1
ATOM 2213 C C . TYR A 1 284 ? -4.270 -0.593 -9.818 1.00 98.88 284 TYR A C 1
ATOM 2215 O O . TYR A 1 284 ? -3.475 -0.470 -10.741 1.00 98.88 284 TYR A O 1
ATOM 2223 N N . LEU A 1 285 ? -5.551 -0.263 -9.910 1.00 98.88 285 LEU A N 1
ATOM 2224 C CA . LEU A 1 285 ? -6.228 0.311 -11.072 1.00 98.88 285 LEU A CA 1
ATOM 2225 C C . LEU A 1 285 ? -6.952 1.619 -10.711 1.00 98.88 285 LEU A C 1
ATOM 2227 O O . LEU A 1 285 ? -7.834 2.076 -11.439 1.00 98.88 285 LEU A O 1
ATOM 2231 N N . HIS A 1 286 ? -6.605 2.229 -9.577 1.00 98.75 286 HIS A N 1
ATOM 2232 C CA . HIS A 1 286 ? -7.272 3.430 -9.091 1.00 98.75 286 HIS A CA 1
ATOM 2233 C C . HIS A 1 286 ? -6.932 4.701 -9.890 1.00 98.75 286 HIS A C 1
ATOM 2235 O O . HIS A 1 286 ? -5.850 4.835 -10.469 1.00 98.75 286 HIS A O 1
ATOM 2241 N N . GLY A 1 287 ? -7.839 5.674 -9.898 1.00 98.69 287 GLY A N 1
ATOM 2242 C CA . GLY A 1 287 ? -7.630 6.945 -10.598 1.00 98.69 287 GLY A CA 1
ATOM 2243 C C . GLY A 1 287 ? -7.647 6.799 -12.121 1.00 98.69 287 GLY A C 1
ATOM 2244 O O . GLY A 1 287 ? -6.865 7.459 -12.797 1.00 98.69 287 GLY A O 1
ATOM 2245 N N . ASN A 1 288 ? -8.467 5.901 -12.661 1.00 98.81 288 ASN A N 1
ATOM 2246 C CA . ASN A 1 288 ? -8.653 5.743 -14.103 1.00 98.81 288 ASN A CA 1
ATOM 2247 C C . ASN A 1 288 ? -10.079 6.167 -14.504 1.00 98.81 288 ASN A C 1
ATOM 2249 O O . ASN A 1 288 ? -10.718 6.973 -13.827 1.00 98.81 288 ASN A O 1
ATOM 2253 N N . ARG A 1 289 ? -10.563 5.691 -15.653 1.00 98.69 289 ARG A N 1
ATOM 2254 C CA . ARG A 1 289 ? -11.878 6.014 -16.226 1.00 98.69 289 ARG A CA 1
ATOM 2255 C C . ARG A 1 289 ? -12.682 4.754 -16.539 1.00 98.69 289 ARG A C 1
ATOM 2257 O O . ARG A 1 289 ? -13.531 4.758 -17.427 1.00 98.69 289 ARG A O 1
ATOM 2264 N N . LEU A 1 290 ? -12.399 3.669 -15.822 1.00 98.81 290 LEU A N 1
ATOM 2265 C CA . LEU A 1 290 ? -13.049 2.383 -16.032 1.00 98.81 290 LEU A CA 1
ATOM 2266 C C . LEU A 1 290 ? -14.534 2.498 -15.687 1.00 98.81 290 LEU A C 1
ATOM 2268 O O . LEU A 1 290 ? -14.872 2.990 -14.611 1.00 98.81 290 LEU A O 1
ATOM 2272 N N . LYS A 1 291 ? -15.405 2.033 -16.589 1.00 98.31 291 LYS A N 1
ATOM 2273 C CA . LYS A 1 291 ? -16.866 1.967 -16.376 1.00 98.31 291 LYS A CA 1
ATOM 2274 C C . LYS A 1 291 ? -17.355 0.581 -15.963 1.00 98.31 291 LYS A C 1
ATOM 2276 O O . LYS A 1 291 ? -18.387 0.459 -15.306 1.00 98.31 291 LYS A O 1
ATOM 2281 N N . ASN A 1 292 ? -16.602 -0.438 -16.358 1.00 98.06 292 ASN A N 1
ATOM 2282 C CA . ASN A 1 292 ? -16.769 -1.840 -16.004 1.00 98.06 292 ASN A CA 1
ATOM 2283 C C . ASN A 1 292 ? -15.379 -2.492 -15.927 1.00 98.06 292 ASN A C 1
ATOM 2285 O O . ASN A 1 292 ? -14.361 -1.838 -16.178 1.00 98.06 292 ASN A O 1
ATOM 2289 N N . LEU A 1 293 ? -15.349 -3.778 -15.588 1.00 98.69 293 LEU A N 1
ATOM 2290 C CA . LEU A 1 293 ? -14.124 -4.554 -15.404 1.00 98.69 293 LEU A CA 1
ATOM 2291 C C . LEU A 1 293 ? -13.973 -5.680 -16.434 1.00 98.69 293 LEU A C 1
ATOM 2293 O O . LEU A 1 293 ? -13.299 -6.676 -16.164 1.00 98.69 293 LEU A O 1
ATOM 2297 N N . LYS A 1 294 ? -14.570 -5.514 -17.622 1.00 98.25 294 LYS A N 1
ATOM 2298 C CA . LYS A 1 294 ? -14.448 -6.481 -18.716 1.00 98.25 294 LYS A CA 1
ATOM 2299 C C . LYS A 1 294 ? -12.975 -6.721 -19.048 1.00 98.25 294 LYS A C 1
ATOM 2301 O O . LYS A 1 294 ? -12.238 -5.771 -19.312 1.00 98.25 294 LYS A O 1
ATOM 2306 N N . GLY A 1 295 ? -12.559 -7.981 -19.050 1.00 97.88 295 GLY A N 1
ATOM 2307 C CA . GLY A 1 295 ? -11.163 -8.416 -19.088 1.00 97.88 295 GLY A CA 1
ATOM 2308 C C . GLY A 1 295 ? -10.655 -8.997 -17.764 1.00 97.88 295 GLY A C 1
ATOM 2309 O O . GLY A 1 295 ? -9.581 -9.587 -17.765 1.00 97.88 295 GLY A O 1
ATOM 2310 N N . LEU A 1 296 ? -11.381 -8.855 -16.647 1.00 98.75 296 LEU A N 1
ATOM 2311 C CA . LEU A 1 296 ? -11.033 -9.457 -15.348 1.00 98.75 296 LEU A CA 1
ATOM 2312 C C . LEU A 1 296 ? -11.879 -10.685 -14.981 1.00 98.75 296 LEU A C 1
ATOM 2314 O O . LEU A 1 296 ? -11.780 -11.166 -13.857 1.00 98.75 296 LEU A O 1
ATOM 2318 N N . GLU A 1 297 ? -12.656 -11.234 -15.915 1.00 98.56 297 GLU A N 1
ATOM 2319 C CA . GLU A 1 297 ? -13.603 -12.333 -15.670 1.00 98.56 297 GLU A CA 1
ATOM 2320 C C . GLU A 1 297 ? -12.938 -13.597 -15.117 1.00 98.56 297 GLU A C 1
ATOM 2322 O O . GLU A 1 297 ? -13.588 -14.395 -14.451 1.00 98.56 297 GLU A O 1
ATOM 2327 N N . ASN A 1 298 ? -11.645 -13.792 -15.379 1.00 98.69 298 ASN A N 1
ATOM 2328 C CA . ASN A 1 298 ? -10.887 -14.951 -14.914 1.00 98.69 298 ASN A CA 1
ATOM 2329 C C . ASN A 1 298 ? -10.138 -14.716 -13.594 1.00 98.69 298 ASN A C 1
ATOM 2331 O O . ASN A 1 298 ? -9.528 -15.658 -13.088 1.00 98.69 298 ASN A O 1
ATOM 2335 N N . LEU A 1 299 ? -10.154 -13.498 -13.040 1.00 98.88 299 LEU A N 1
ATOM 2336 C CA . LEU A 1 299 ? -9.375 -13.150 -11.855 1.00 98.88 299 LEU A CA 1
ATOM 2337 C C . LEU A 1 299 ? -9.956 -13.828 -10.609 1.00 98.88 299 LEU A C 1
ATOM 2339 O O . LEU A 1 299 ? -11.088 -13.562 -10.224 1.00 98.88 299 LEU A O 1
ATOM 2343 N N . GLN A 1 300 ? -9.140 -14.646 -9.948 1.00 98.88 300 GLN A N 1
ATOM 2344 C CA . GLN A 1 300 ? -9.506 -15.415 -8.755 1.00 98.88 300 GLN A CA 1
ATOM 2345 C C . GLN A 1 300 ? -8.802 -14.914 -7.494 1.00 98.88 300 GLN A C 1
ATOM 2347 O O . GLN A 1 300 ? -9.395 -14.878 -6.415 1.00 98.88 300 GLN A O 1
ATOM 2352 N N . HIS A 1 301 ? -7.536 -14.498 -7.612 1.00 98.75 301 HIS A N 1
ATOM 2353 C CA . HIS A 1 301 ? -6.718 -14.170 -6.444 1.00 98.75 301 HIS A CA 1
ATOM 2354 C C . HIS A 1 301 ? -5.850 -12.922 -6.640 1.00 98.75 301 HIS A C 1
ATOM 2356 O O . HIS A 1 301 ? -5.131 -12.789 -7.633 1.00 98.75 301 HIS A O 1
ATOM 2362 N N . VAL A 1 302 ? -5.820 -12.053 -5.628 1.00 98.88 302 VAL A N 1
ATOM 2363 C CA . VAL A 1 302 ? -4.835 -10.969 -5.493 1.00 98.88 302 VAL A CA 1
ATOM 2364 C C . VAL A 1 302 ? -4.037 -11.183 -4.206 1.00 98.88 302 VAL A C 1
ATOM 2366 O O . VAL A 1 302 ? -4.597 -11.327 -3.123 1.00 98.88 302 VAL A O 1
ATOM 2369 N N . GLY A 1 303 ? -2.711 -11.256 -4.317 1.00 98.31 303 GLY A N 1
ATOM 2370 C CA . GLY A 1 303 ? -1.812 -11.655 -3.228 1.00 98.31 303 GLY A CA 1
ATOM 2371 C C . GLY A 1 303 ? -1.513 -10.563 -2.198 1.00 98.31 303 GLY A C 1
ATOM 2372 O O . GLY A 1 303 ? -0.951 -10.866 -1.146 1.00 98.31 303 GLY A O 1
ATOM 2373 N N . ALA A 1 304 ? -1.891 -9.318 -2.487 1.00 97.88 304 ALA A N 1
ATOM 2374 C CA . ALA A 1 304 ? -1.886 -8.192 -1.555 1.00 97.88 304 ALA A CA 1
ATOM 2375 C C . ALA A 1 304 ? -3.164 -7.355 -1.766 1.00 97.88 304 ALA A C 1
ATOM 2377 O O . ALA A 1 304 ? -4.225 -7.919 -2.007 1.00 97.88 304 ALA A O 1
ATOM 2378 N N . SER A 1 305 ? -3.091 -6.025 -1.688 1.00 98.31 305 SER A N 1
ATOM 2379 C CA . SER A 1 305 ? -4.256 -5.148 -1.861 1.00 98.31 305 SER A CA 1
ATOM 2380 C C . SER A 1 305 ? -4.689 -4.990 -3.325 1.00 98.31 305 SER A C 1
ATOM 2382 O O . SER A 1 305 ? -3.847 -4.912 -4.228 1.00 98.31 305 SER A O 1
ATOM 2384 N N . PHE A 1 306 ? -5.999 -4.846 -3.539 1.00 98.75 306 PHE A N 1
ATOM 2385 C CA . PHE A 1 306 ? -6.629 -4.546 -4.825 1.00 98.75 306 PHE A CA 1
ATOM 2386 C C . PHE A 1 306 ? -7.345 -3.190 -4.743 1.00 98.75 306 PHE A C 1
ATOM 2388 O O . PHE A 1 306 ? -8.269 -3.019 -3.955 1.00 98.75 306 PHE A O 1
ATOM 2395 N N . SER A 1 307 ? -6.921 -2.195 -5.527 1.00 98.69 307 SER A N 1
ATOM 2396 C CA . SER A 1 307 ? -7.533 -0.857 -5.509 1.00 98.69 307 SER A CA 1
ATOM 2397 C C . SER A 1 307 ? -8.120 -0.495 -6.869 1.00 98.69 307 SER A C 1
ATOM 2399 O O . SER A 1 307 ? -7.391 -0.364 -7.848 1.00 98.69 307 SER A O 1
ATOM 2401 N N . LEU A 1 308 ? -9.433 -0.300 -6.897 1.00 98.88 308 LEU A N 1
ATOM 2402 C CA . LEU A 1 308 ? -10.268 0.127 -8.024 1.00 98.88 308 LEU A CA 1
ATOM 2403 C C . LEU A 1 308 ? -10.893 1.512 -7.782 1.00 98.88 308 LEU A C 1
ATOM 2405 O O . LEU A 1 308 ? -11.730 1.972 -8.559 1.00 98.88 308 LEU A O 1
ATOM 2409 N N . SER A 1 309 ? -10.500 2.185 -6.701 1.00 98.62 309 SER A N 1
ATOM 2410 C CA . SER A 1 309 ? -11.064 3.471 -6.302 1.00 98.62 309 SER A CA 1
ATOM 2411 C C . SER A 1 309 ? -10.847 4.577 -7.340 1.00 98.62 309 SER A C 1
ATOM 2413 O O . SER A 1 309 ? -9.900 4.521 -8.120 1.00 98.62 309 SER A O 1
ATOM 2415 N N . ASN A 1 310 ? -11.648 5.641 -7.303 1.00 98.62 310 ASN A N 1
ATOM 2416 C CA . ASN A 1 310 ? -11.526 6.790 -8.209 1.00 98.62 310 ASN A CA 1
ATOM 2417 C C . ASN A 1 310 ? -11.609 6.365 -9.688 1.00 98.62 310 ASN A C 1
ATOM 2419 O O . ASN A 1 310 ? -10.685 6.601 -10.469 1.00 98.62 310 ASN A O 1
ATOM 2423 N N . ASN A 1 311 ? -12.694 5.685 -10.045 1.00 98.81 311 ASN A N 1
ATOM 2424 C CA . ASN A 1 311 ? -13.024 5.303 -11.418 1.00 98.81 311 ASN A CA 1
ATOM 2425 C C . ASN A 1 311 ? -14.451 5.786 -11.747 1.00 98.81 311 ASN A C 1
ATOM 2427 O O . ASN A 1 311 ? -14.970 6.711 -11.125 1.00 98.81 311 ASN A O 1
ATOM 2431 N N . GLN A 1 312 ? -15.074 5.216 -12.776 1.00 98.56 312 GLN A N 1
ATOM 2432 C CA . GLN A 1 312 ? -16.459 5.482 -13.171 1.00 98.56 312 GLN A CA 1
ATOM 2433 C C . GLN A 1 312 ? -17.277 4.183 -13.144 1.00 98.56 312 GLN A C 1
ATOM 2435 O O . GLN A 1 312 ? -18.193 4.014 -13.949 1.00 98.56 312 GLN A O 1
ATOM 2440 N N . LEU A 1 313 ? -16.904 3.235 -12.272 1.00 98.81 313 LEU A N 1
ATOM 2441 C CA . LEU A 1 313 ? -17.473 1.892 -12.273 1.00 98.81 313 LEU A CA 1
ATOM 2442 C C . LEU A 1 313 ? -18.950 1.955 -11.907 1.00 98.81 313 LEU A C 1
ATOM 2444 O O . LEU A 1 313 ? -19.308 2.489 -10.860 1.00 98.81 313 LEU A O 1
ATOM 2448 N N . THR A 1 314 ? -19.776 1.386 -12.775 1.00 98.31 314 THR A N 1
ATOM 2449 C CA . THR A 1 314 ? -21.214 1.160 -12.542 1.00 98.31 314 THR A CA 1
ATOM 2450 C C . THR A 1 314 ? -21.519 -0.320 -12.338 1.00 98.31 314 THR A C 1
ATOM 2452 O O . THR A 1 314 ? -22.545 -0.664 -11.764 1.00 98.31 314 THR A O 1
ATOM 2455 N N . ASP A 1 315 ? -20.596 -1.186 -12.762 1.00 97.38 315 ASP A N 1
ATOM 2456 C CA . ASP A 1 315 ? -20.694 -2.634 -12.684 1.00 97.38 315 ASP A CA 1
ATOM 2457 C C . ASP A 1 315 ? -19.323 -3.241 -12.352 1.00 97.38 315 ASP A C 1
ATOM 2459 O O . ASP A 1 315 ? -18.295 -2.837 -12.911 1.00 97.38 315 ASP A O 1
ATOM 2463 N N . ILE A 1 316 ? -19.320 -4.219 -11.444 1.00 98.69 316 ILE A N 1
ATOM 2464 C CA . ILE A 1 316 ? -18.145 -5.028 -11.088 1.00 98.69 316 ILE A CA 1
ATOM 2465 C C . ILE A 1 316 ? -18.414 -6.529 -11.251 1.00 98.69 316 ILE A C 1
ATOM 2467 O O . ILE A 1 316 ? -17.655 -7.342 -10.726 1.00 98.69 316 ILE A O 1
ATOM 2471 N N . SER A 1 317 ? -19.442 -6.908 -12.020 1.00 98.44 317 SER A N 1
ATOM 2472 C CA . SER A 1 317 ? -19.847 -8.306 -12.217 1.00 98.44 317 SER A CA 1
ATOM 2473 C C . SER A 1 317 ? -18.735 -9.175 -12.812 1.00 98.44 317 SER A C 1
ATOM 2475 O O . SER A 1 317 ? -18.663 -10.371 -12.536 1.00 98.44 317 SER A O 1
ATOM 2477 N N . SER A 1 318 ? -17.791 -8.576 -13.548 1.00 98.69 318 SER A N 1
ATOM 2478 C CA . SER A 1 318 ? -16.591 -9.265 -14.039 1.00 98.69 318 SER A CA 1
ATOM 2479 C C . SER A 1 318 ? -15.696 -9.808 -12.917 1.00 98.69 318 SER A C 1
ATOM 2481 O O . SER A 1 318 ? -14.812 -10.604 -13.197 1.00 98.69 318 SER A O 1
ATOM 2483 N N . LEU A 1 319 ? -15.901 -9.420 -11.655 1.00 98.81 319 LEU A N 1
ATOM 2484 C CA . LEU A 1 319 ? -15.200 -10.001 -10.509 1.00 98.81 319 LEU A CA 1
ATOM 2485 C C . LEU A 1 319 ? -15.862 -11.273 -9.965 1.00 98.81 319 LEU A C 1
ATOM 2487 O O . LEU A 1 319 ? -15.387 -11.779 -8.958 1.00 98.81 319 LEU A O 1
ATOM 2491 N N . ALA A 1 320 ? -16.891 -11.826 -10.620 1.00 98.50 320 ALA A N 1
ATOM 2492 C CA . ALA A 1 320 ? -17.650 -12.983 -10.129 1.00 98.50 320 ALA A CA 1
ATOM 2493 C C . ALA A 1 320 ? -16.797 -14.206 -9.738 1.00 98.50 320 ALA A C 1
ATOM 2495 O O . ALA A 1 320 ? -17.245 -15.019 -8.937 1.00 98.50 320 ALA A O 1
ATOM 2496 N N . ASN A 1 321 ? -15.580 -14.349 -10.272 1.00 98.69 321 ASN A N 1
ATOM 2497 C CA . ASN A 1 321 ? -14.659 -15.440 -9.933 1.00 98.69 321 ASN A CA 1
ATOM 2498 C C . ASN A 1 321 ? -13.621 -15.080 -8.853 1.00 98.69 321 ASN A C 1
ATOM 2500 O O . ASN A 1 321 ? -12.819 -15.935 -8.488 1.00 98.69 321 ASN A O 1
ATOM 2504 N N . LEU A 1 322 ? -13.616 -13.848 -8.337 1.00 98.75 322 LEU A N 1
ATOM 2505 C CA . LEU A 1 322 ? -12.663 -13.382 -7.334 1.00 98.75 322 LEU A CA 1
ATOM 2506 C C . LEU A 1 322 ? -12.970 -14.019 -5.975 1.00 98.75 322 LEU A C 1
ATOM 2508 O O . LEU A 1 322 ? -13.966 -13.701 -5.333 1.00 98.75 322 LEU A O 1
ATOM 2512 N N . GLU A 1 323 ? -12.069 -14.876 -5.503 1.00 98.38 323 GLU A N 1
ATOM 2513 C CA . GLU A 1 323 ? -12.222 -15.607 -4.243 1.00 98.38 323 GLU A CA 1
ATOM 2514 C C . GLU A 1 323 ? -11.484 -14.940 -3.080 1.00 98.38 323 GLU A C 1
ATOM 2516 O O . GLU A 1 323 ? -11.923 -15.011 -1.928 1.00 98.38 323 GLU A O 1
ATOM 2521 N N . SER A 1 324 ? -10.343 -14.296 -3.350 1.00 98.19 324 SER A N 1
ATOM 2522 C CA . SER A 1 324 ? -9.503 -13.736 -2.286 1.00 98.19 324 SER A CA 1
ATOM 2523 C C . SER A 1 324 ? -8.695 -12.515 -2.709 1.00 98.19 324 SER A C 1
ATOM 2525 O O . SER A 1 324 ? -8.019 -12.531 -3.743 1.00 98.19 324 SER A O 1
ATOM 2527 N N . VAL A 1 325 ? -8.627 -11.530 -1.818 1.00 98.12 325 VAL A N 1
ATOM 2528 C CA . VAL A 1 325 ? -7.636 -10.450 -1.838 1.00 98.12 325 VAL A CA 1
ATOM 2529 C C . VAL A 1 325 ? -6.897 -10.506 -0.502 1.00 98.12 325 VAL A C 1
ATOM 2531 O O . VAL A 1 325 ? -7.469 -10.229 0.545 1.00 98.12 325 VAL A O 1
ATOM 2534 N N . ASN A 1 326 ? -5.618 -10.878 -0.497 1.00 96.12 326 ASN A N 1
ATOM 2535 C CA . ASN A 1 326 ? -4.820 -11.011 0.732 1.00 96.12 326 ASN A CA 1
ATOM 2536 C C . ASN A 1 326 ? -4.302 -9.643 1.238 1.00 96.12 326 ASN A C 1
ATOM 2538 O O . ASN A 1 326 ? -3.139 -9.467 1.605 1.00 96.12 326 ASN A O 1
ATOM 2542 N N . GLY A 1 327 ? -5.187 -8.653 1.209 1.00 95.38 327 GLY A N 1
ATOM 2543 C CA . GLY A 1 327 ? -4.992 -7.259 1.578 1.00 95.38 327 GLY A CA 1
ATOM 2544 C C . GLY A 1 327 ? -6.342 -6.545 1.583 1.00 95.38 327 GLY A C 1
ATOM 2545 O O . GLY A 1 327 ? -7.386 -7.194 1.676 1.00 95.38 327 GLY A O 1
ATOM 2546 N N . MET A 1 328 ? -6.328 -5.219 1.445 1.00 96.06 328 MET A N 1
ATOM 2547 C CA . MET A 1 328 ? -7.577 -4.465 1.332 1.00 96.06 328 MET A CA 1
ATOM 2548 C C . MET A 1 328 ? -8.149 -4.512 -0.087 1.00 96.06 328 MET A C 1
ATOM 2550 O O . MET A 1 328 ? -7.389 -4.533 -1.061 1.00 96.06 328 MET A O 1
ATOM 2554 N N . LEU A 1 329 ? -9.474 -4.414 -0.201 1.00 98.25 329 LEU A N 1
ATOM 2555 C CA . LEU A 1 329 ? -10.165 -4.135 -1.462 1.00 98.25 329 LEU A CA 1
ATOM 2556 C C . LEU A 1 329 ? -10.771 -2.721 -1.427 1.00 98.25 329 LEU A C 1
ATOM 2558 O O . LEU A 1 329 ? -11.567 -2.388 -0.552 1.00 98.25 329 LEU A O 1
ATOM 2562 N N . GLY A 1 330 ? -10.359 -1.864 -2.362 1.00 98.44 330 GLY A N 1
ATOM 2563 C CA . GLY A 1 330 ? -10.826 -0.479 -2.461 1.00 98.44 330 GLY A CA 1
ATOM 2564 C C . GLY A 1 330 ? -11.699 -0.242 -3.687 1.00 98.44 330 GLY A C 1
ATOM 2565 O O . GLY A 1 330 ? -11.230 -0.417 -4.805 1.00 98.44 330 GLY A O 1
ATOM 2566 N N . LEU A 1 331 ? -12.932 0.210 -3.474 1.00 98.69 331 LEU A N 1
ATOM 2567 C CA . LEU A 1 331 ? -13.944 0.552 -4.482 1.00 98.69 331 LEU A CA 1
ATOM 2568 C C . LEU A 1 331 ? -14.480 1.986 -4.331 1.00 98.69 331 LEU A C 1
ATOM 2570 O O . LEU A 1 331 ? -15.392 2.378 -5.056 1.00 98.69 331 LEU A O 1
ATOM 2574 N N . ALA A 1 332 ? -13.922 2.778 -3.414 1.00 98.12 332 ALA A N 1
ATOM 2575 C CA . ALA A 1 332 ? -14.392 4.140 -3.180 1.00 98.12 332 ALA A CA 1
ATOM 2576 C C . ALA A 1 332 ? -14.351 5.061 -4.406 1.00 98.12 332 ALA A C 1
ATOM 2578 O O . ALA A 1 332 ? -13.518 4.878 -5.293 1.00 98.12 332 ALA A O 1
ATOM 2579 N N . ASN A 1 333 ? -15.198 6.088 -4.412 1.00 98.19 333 ASN A N 1
ATOM 2580 C CA . ASN A 1 333 ? -15.314 7.074 -5.489 1.00 98.19 333 ASN A CA 1
ATOM 2581 C C . ASN A 1 333 ? -15.564 6.412 -6.856 1.00 98.19 333 ASN A C 1
ATOM 2583 O O . ASN A 1 333 ? -14.710 6.417 -7.750 1.00 98.19 333 ASN A O 1
ATOM 2587 N N . ASN A 1 334 ? -16.729 5.776 -6.964 1.00 98.69 334 ASN A N 1
ATOM 2588 C CA . ASN A 1 334 ? -17.262 5.145 -8.169 1.00 98.69 334 ASN A CA 1
ATOM 2589 C C . ASN A 1 334 ? -18.770 5.466 -8.291 1.00 98.69 334 ASN A C 1
ATOM 2591 O O . ASN A 1 334 ? -19.299 6.323 -7.584 1.00 98.69 334 ASN A O 1
ATOM 2595 N N . GLN A 1 335 ? -19.464 4.829 -9.234 1.00 98.44 335 GLN A N 1
ATOM 2596 C CA . GLN A 1 335 ? -20.892 5.027 -9.513 1.00 98.44 335 GLN A CA 1
ATOM 2597 C C . GLN A 1 335 ? -21.686 3.732 -9.265 1.00 98.44 335 GLN A C 1
ATOM 2599 O O . GLN A 1 335 ? -22.640 3.432 -9.981 1.00 98.44 335 GLN A O 1
ATOM 2604 N N . LEU A 1 336 ? -21.264 2.937 -8.276 1.00 98.62 336 LEU A N 1
ATOM 2605 C CA . LEU A 1 336 ? -21.874 1.644 -7.975 1.00 98.62 336 LEU A CA 1
ATOM 2606 C C . LEU A 1 336 ? -23.219 1.828 -7.271 1.00 98.62 336 LEU A C 1
ATOM 2608 O O . LEU A 1 336 ? -23.354 2.665 -6.379 1.00 98.62 336 LEU A O 1
ATOM 2612 N N . THR A 1 337 ? -24.193 0.999 -7.640 1.00 98.31 337 THR A N 1
ATOM 2613 C CA . THR A 1 337 ? -25.484 0.869 -6.941 1.00 98.31 337 THR A CA 1
ATOM 2614 C C . THR A 1 337 ? -25.574 -0.421 -6.127 1.00 98.31 337 THR A C 1
ATOM 2616 O O . THR A 1 337 ? -26.285 -0.478 -5.120 1.00 98.31 337 THR A O 1
ATOM 2619 N N . ALA A 1 338 ? -24.800 -1.428 -6.535 1.00 98.62 338 ALA A N 1
ATOM 2620 C CA . ALA A 1 338 ? -24.677 -2.730 -5.908 1.00 98.62 338 ALA A CA 1
ATOM 2621 C C . ALA A 1 338 ? -23.235 -3.257 -6.008 1.00 98.62 338 ALA A C 1
ATOM 2623 O O . ALA A 1 338 ? -22.450 -2.796 -6.838 1.00 98.62 338 ALA A O 1
ATOM 2624 N N . LEU A 1 339 ? -22.900 -4.262 -5.197 1.00 98.50 339 LEU A N 1
ATOM 2625 C CA . LEU A 1 339 ? -21.615 -4.977 -5.242 1.00 98.50 339 LEU A CA 1
ATOM 2626 C C . LEU A 1 339 ? -21.681 -6.322 -5.998 1.00 98.50 339 LEU A C 1
ATOM 2628 O O . LEU A 1 339 ? -20.939 -7.248 -5.667 1.00 98.50 339 LEU A O 1
ATOM 2632 N N . HIS A 1 340 ? -22.569 -6.446 -6.992 1.00 97.81 340 HIS A N 1
ATOM 2633 C CA . HIS A 1 340 ? -22.707 -7.666 -7.800 1.00 97.81 340 HIS A CA 1
ATOM 2634 C C . HIS A 1 340 ? -21.386 -8.051 -8.469 1.00 97.81 340 HIS A C 1
ATOM 2636 O O . HIS A 1 340 ? -20.772 -7.229 -9.148 1.00 97.81 340 HIS A O 1
ATOM 2642 N N . GLY A 1 341 ? -20.963 -9.299 -8.285 1.00 97.75 341 GLY A N 1
ATOM 2643 C CA . GLY A 1 341 ? -19.651 -9.813 -8.674 1.00 97.75 341 GLY A CA 1
ATOM 2644 C C . GLY A 1 341 ? -18.762 -10.178 -7.484 1.00 97.75 341 GLY A C 1
ATOM 2645 O O . GLY A 1 341 ? -17.768 -10.863 -7.677 1.00 97.75 341 GLY A O 1
ATOM 2646 N N . LEU A 1 342 ? -19.082 -9.763 -6.253 1.00 98.50 342 LEU A N 1
ATOM 2647 C CA . LEU A 1 342 ? -18.290 -10.115 -5.063 1.00 98.50 342 LEU A CA 1
ATOM 2648 C C . LEU A 1 342 ? -18.835 -11.313 -4.274 1.00 98.50 342 LEU A C 1
ATOM 2650 O O . LEU A 1 342 ? -18.304 -11.630 -3.214 1.00 98.50 342 LEU A O 1
ATOM 2654 N N . GLU A 1 343 ? -19.856 -12.011 -4.770 1.00 98.06 343 GLU A N 1
ATOM 2655 C CA . GLU A 1 343 ? -20.532 -13.100 -4.049 1.00 98.06 343 GLU A CA 1
ATOM 2656 C C . GLU A 1 343 ? -19.598 -14.272 -3.695 1.00 98.06 343 GLU A C 1
ATOM 2658 O O . GLU A 1 343 ? -19.832 -14.973 -2.708 1.00 98.06 343 GLU A O 1
ATOM 2663 N N . ASN A 1 344 ? -18.531 -14.476 -4.473 1.00 98.00 344 ASN A N 1
ATOM 2664 C CA . ASN A 1 344 ? -17.531 -15.522 -4.242 1.00 98.00 344 ASN A CA 1
ATOM 2665 C C . ASN A 1 344 ? -16.323 -15.057 -3.415 1.00 98.00 344 ASN A C 1
ATOM 2667 O O . ASN A 1 344 ? -15.476 -15.887 -3.073 1.00 98.00 344 ASN A O 1
ATOM 2671 N N . LEU A 1 345 ? -16.248 -13.772 -3.048 1.00 97.81 345 LEU A N 1
ATOM 2672 C CA . LEU A 1 345 ? -15.149 -13.227 -2.259 1.00 97.81 345 LEU A CA 1
ATOM 2673 C C . LEU A 1 345 ? -15.237 -13.733 -0.815 1.00 97.81 345 LEU A C 1
ATOM 2675 O O . LEU A 1 345 ? -16.119 -13.348 -0.048 1.00 97.81 345 LEU A O 1
ATOM 2679 N N . LYS A 1 346 ? -14.282 -14.580 -0.434 1.00 96.00 346 LYS A N 1
ATOM 2680 C CA . LYS A 1 346 ? -14.230 -15.228 0.883 1.00 96.00 346 LYS A CA 1
ATOM 2681 C C . LYS A 1 346 ? -13.212 -14.601 1.817 1.00 96.00 346 LYS A C 1
ATOM 2683 O O . LYS A 1 346 ? -13.420 -14.639 3.021 1.00 96.00 346 LYS A O 1
ATOM 2688 N N . LEU A 1 347 ? -12.121 -14.046 1.286 1.00 94.81 347 LEU A N 1
ATOM 2689 C CA . LEU A 1 347 ? -10.989 -13.590 2.094 1.00 94.81 347 LEU A CA 1
ATOM 2690 C C . LEU A 1 347 ? -10.575 -12.155 1.757 1.00 94.81 347 LEU A C 1
ATOM 2692 O O . LEU A 1 347 ? -10.207 -11.868 0.616 1.00 94.81 347 LEU A O 1
ATOM 2696 N N . LEU A 1 348 ? -10.543 -11.313 2.794 1.00 94.62 348 LEU A N 1
ATOM 2697 C CA . LEU A 1 348 ? -9.848 -10.024 2.843 1.00 94.62 348 LEU A CA 1
ATOM 2698 C C . LEU A 1 348 ? -8.867 -9.995 4.024 1.00 94.62 348 LEU A C 1
ATOM 2700 O O . LEU A 1 348 ? -8.986 -10.785 4.966 1.00 94.62 348 LEU A O 1
ATOM 2704 N N . LYS A 1 349 ? -7.923 -9.048 4.009 1.00 91.12 349 LYS A N 1
ATOM 2705 C CA . LYS A 1 349 ? -7.028 -8.795 5.145 1.00 91.12 349 LYS A CA 1
ATOM 2706 C C . LYS A 1 349 ? -6.965 -7.314 5.491 1.00 91.12 349 LYS A C 1
ATOM 2708 O O . LYS A 1 349 ? -6.774 -6.469 4.621 1.00 91.12 349 LYS A O 1
ATOM 2713 N N . THR A 1 350 ? -7.050 -7.015 6.783 1.00 87.69 350 THR A N 1
ATOM 2714 C CA . THR A 1 350 ? -6.816 -5.666 7.298 1.00 87.69 350 THR A CA 1
ATOM 2715 C C . THR A 1 350 ? -5.339 -5.318 7.159 1.00 87.69 350 THR A C 1
ATOM 2717 O O . THR A 1 350 ? -4.465 -6.017 7.676 1.00 87.69 350 THR A O 1
ATOM 2720 N N . VAL A 1 351 ? -5.049 -4.239 6.441 1.00 88.81 351 VAL A N 1
ATOM 2721 C CA . VAL A 1 351 ? -3.685 -3.758 6.198 1.00 88.81 351 VAL A CA 1
ATOM 2722 C C . VAL A 1 351 ? -3.583 -2.279 6.532 1.00 88.81 351 VAL A C 1
ATOM 2724 O O . VAL A 1 351 ? -4.579 -1.559 6.502 1.00 88.81 351 VAL A O 1
ATOM 2727 N N . ASN A 1 352 ? -2.366 -1.816 6.813 1.00 86.88 352 ASN A N 1
ATOM 2728 C CA . ASN A 1 352 ? -2.091 -0.386 6.824 1.00 86.88 352 ASN A CA 1
ATOM 2729 C C . ASN A 1 352 ? -2.100 0.111 5.374 1.00 86.88 352 ASN A C 1
ATOM 2731 O O . ASN A 1 352 ? -1.326 -0.369 4.539 1.00 86.88 352 ASN A O 1
ATOM 2735 N N . TRP A 1 353 ? -2.977 1.059 5.078 1.00 84.44 353 TRP A N 1
ATOM 2736 C CA . TRP A 1 353 ? -2.994 1.801 3.830 1.00 84.44 353 TRP A CA 1
ATOM 2737 C C . TRP A 1 353 ? -2.731 3.266 4.152 1.00 84.44 353 TRP A C 1
ATOM 2739 O O . TRP A 1 353 ? -3.591 3.958 4.698 1.00 84.44 353 TRP A O 1
ATOM 2749 N N . SER A 1 354 ? -1.514 3.715 3.844 1.00 84.62 354 SER A N 1
ATOM 2750 C CA . SER A 1 354 ? -0.934 4.915 4.458 1.00 84.62 354 SER A CA 1
ATOM 2751 C C . SER A 1 354 ? -0.864 4.742 5.987 1.00 84.62 354 SER A C 1
ATOM 2753 O O . SER A 1 354 ? -0.355 3.720 6.447 1.00 84.62 354 SER A O 1
ATOM 2755 N N . GLU A 1 355 ? -1.381 5.694 6.767 1.00 78.94 355 GLU A N 1
ATOM 2756 C CA . GLU A 1 355 ? -1.341 5.683 8.239 1.00 78.94 355 GLU A CA 1
ATOM 2757 C C . GLU A 1 355 ? -2.557 4.991 8.887 1.00 78.94 355 GLU A C 1
ATOM 2759 O O . GLU A 1 355 ? -2.630 4.853 10.109 1.00 78.94 355 GLU A O 1
ATOM 2764 N N . GLU A 1 356 ? -3.516 4.538 8.077 1.00 82.31 356 GLU A N 1
ATOM 2765 C CA . GLU A 1 356 ? -4.798 4.018 8.549 1.00 82.31 356 GLU A CA 1
ATOM 2766 C C . GLU A 1 356 ? -4.970 2.533 8.244 1.00 82.31 356 GLU A C 1
ATOM 2768 O O . GLU A 1 356 ? -4.483 2.014 7.236 1.00 82.31 356 GLU A O 1
ATOM 2773 N N . LYS A 1 357 ? -5.710 1.838 9.107 1.00 85.44 357 LYS A N 1
ATOM 2774 C CA . LYS A 1 357 ? -6.040 0.427 8.910 1.00 85.44 357 LYS A CA 1
ATOM 2775 C C . LYS A 1 357 ? -7.298 0.302 8.080 1.00 85.44 357 LYS A C 1
ATOM 2777 O O . LYS A 1 357 ? -8.314 0.899 8.405 1.00 85.44 357 LYS A O 1
ATOM 2782 N N . ARG A 1 358 ? -7.238 -0.499 7.018 1.00 89.88 358 ARG A N 1
ATOM 2783 C CA . ARG A 1 358 ? -8.355 -0.671 6.085 1.00 89.88 358 ARG A CA 1
ATOM 2784 C C . ARG A 1 358 ? -8.499 -2.135 5.688 1.00 89.88 358 ARG A C 1
ATOM 2786 O O . ARG A 1 358 ? -7.500 -2.816 5.449 1.00 89.88 358 ARG A O 1
ATOM 2793 N N . THR A 1 359 ? -9.740 -2.600 5.577 1.00 94.06 359 THR A N 1
ATOM 2794 C CA . THR A 1 359 ? -10.075 -3.919 5.013 1.00 94.06 359 THR A CA 1
ATOM 2795 C C . THR A 1 359 ? -10.846 -3.740 3.714 1.00 94.06 359 THR A C 1
ATOM 2797 O O . THR A 1 359 ? -10.476 -4.297 2.681 1.00 94.06 359 THR A O 1
ATOM 2800 N N . PHE A 1 360 ? -11.897 -2.921 3.754 1.00 95.88 360 PHE A N 1
ATOM 2801 C CA . PHE A 1 360 ? -12.779 -2.693 2.621 1.00 95.88 360 PHE A CA 1
ATOM 2802 C C . PHE A 1 360 ? -13.191 -1.222 2.553 1.00 95.88 360 PHE A C 1
ATOM 2804 O O . PHE A 1 360 ? -13.476 -0.603 3.572 1.00 95.88 360 PHE A O 1
ATOM 2811 N N . VAL A 1 361 ? -13.154 -0.615 1.369 1.00 97.19 361 VAL A N 1
ATOM 2812 C CA . VAL A 1 361 ? -13.317 0.844 1.232 1.00 97.19 361 VAL A CA 1
ATOM 2813 C C . VAL A 1 361 ? -14.305 1.138 0.116 1.00 97.19 361 VAL A C 1
ATOM 2815 O O . VAL A 1 361 ? -13.972 0.943 -1.051 1.00 97.19 361 VAL A O 1
ATOM 2818 N N . ILE A 1 362 ? -15.512 1.579 0.471 1.00 97.38 362 ILE A N 1
ATOM 2819 C CA . ILE A 1 362 ? -16.657 1.751 -0.442 1.00 97.38 362 ILE A CA 1
ATOM 2820 C C . ILE A 1 362 ? -17.295 3.145 -0.386 1.00 97.38 362 ILE A C 1
ATOM 2822 O O . ILE A 1 362 ? -18.270 3.375 -1.097 1.00 97.38 362 ILE A O 1
ATOM 2826 N N . ASN A 1 363 ? -16.759 4.064 0.419 1.00 96.25 363 ASN A N 1
ATOM 2827 C CA . ASN A 1 363 ? -17.208 5.457 0.488 1.00 96.25 363 ASN A CA 1
ATOM 2828 C C . ASN A 1 363 ? -17.157 6.169 -0.876 1.00 96.25 363 ASN A C 1
ATOM 2830 O O . ASN A 1 363 ? -16.523 5.709 -1.824 1.00 96.25 363 ASN A O 1
ATOM 2834 N N . ASP A 1 364 ? -17.824 7.307 -0.987 1.00 96.75 364 ASP A N 1
ATOM 2835 C CA . ASP A 1 364 ? -18.015 8.072 -2.216 1.00 96.75 364 ASP A CA 1
ATOM 2836 C C . ASP A 1 364 ? -18.688 7.269 -3.346 1.00 96.75 364 ASP A C 1
ATOM 2838 O O . ASP A 1 364 ? -18.465 7.526 -4.530 1.00 96.75 364 ASP A O 1
ATOM 2842 N N . ASN A 1 365 ? -19.549 6.308 -2.998 1.00 97.44 365 ASN A N 1
ATOM 2843 C CA . ASN A 1 365 ? -20.472 5.660 -3.932 1.00 97.44 365 ASN A CA 1
ATOM 2844 C C . ASN A 1 365 ? -21.903 6.051 -3.555 1.00 97.44 365 ASN A C 1
ATOM 2846 O O . ASN A 1 365 ? -22.653 5.263 -2.991 1.00 97.44 365 ASN A O 1
ATOM 2850 N N . LYS A 1 366 ? -22.295 7.284 -3.891 1.00 95.19 366 LYS A N 1
ATOM 2851 C CA . LYS A 1 366 ? -23.532 7.935 -3.404 1.00 95.19 366 LYS A CA 1
ATOM 2852 C C . LYS A 1 366 ? -24.846 7.203 -3.710 1.00 95.19 366 LYS A C 1
ATOM 2854 O O . LYS A 1 366 ? -25.892 7.599 -3.207 1.00 95.19 366 LYS A O 1
ATOM 2859 N N . GLN A 1 367 ? -24.823 6.224 -4.612 1.00 96.31 367 GLN A N 1
ATOM 2860 C CA . GLN A 1 367 ? -25.997 5.437 -4.996 1.00 96.31 367 GLN A CA 1
ATOM 2861 C C . GLN A 1 367 ? -25.899 3.972 -4.547 1.00 96.31 367 GLN A C 1
ATOM 2863 O O . GLN A 1 367 ? -26.798 3.193 -4.862 1.00 96.31 367 GLN A O 1
ATOM 2868 N N . LEU A 1 368 ? -24.844 3.590 -3.819 1.00 98.06 368 LEU A N 1
ATOM 2869 C CA . LEU A 1 368 ? -24.604 2.215 -3.397 1.00 98.06 368 LEU A CA 1
ATOM 2870 C C . LEU A 1 368 ? -25.569 1.831 -2.280 1.00 98.06 368 LEU A C 1
ATOM 2872 O O . LEU A 1 368 ? -25.392 2.207 -1.124 1.00 98.06 368 LEU A O 1
ATOM 2876 N N . GLN A 1 369 ? -26.586 1.051 -2.633 1.00 98.12 369 GLN A N 1
ATOM 2877 C CA . GLN A 1 369 ? -27.627 0.612 -1.706 1.00 98.12 369 GLN A CA 1
ATOM 2878 C C . GLN A 1 369 ? -27.544 -0.882 -1.397 1.00 98.12 369 GLN A C 1
ATOM 2880 O O . GLN A 1 369 ? -27.988 -1.287 -0.321 1.00 98.12 369 GLN A O 1
ATOM 2885 N N . ASP A 1 370 ? -26.983 -1.694 -2.298 1.00 98.38 370 ASP A N 1
ATOM 2886 C CA . ASP A 1 370 ? -26.873 -3.144 -2.124 1.00 98.38 370 ASP A CA 1
ATOM 2887 C C . ASP A 1 370 ? -25.425 -3.603 -1.909 1.00 98.38 370 ASP A C 1
ATOM 2889 O O . ASP A 1 370 ? -24.574 -3.550 -2.796 1.00 98.38 370 ASP A O 1
ATOM 2893 N N . ILE A 1 371 ? -25.155 -4.101 -0.706 1.00 97.88 371 ILE A N 1
ATOM 2894 C CA . ILE A 1 371 ? -23.866 -4.675 -0.304 1.00 97.88 371 ILE A CA 1
ATOM 2895 C C . ILE A 1 371 ? -24.003 -6.144 0.124 1.00 97.88 371 ILE A C 1
ATOM 2897 O O . ILE A 1 371 ? -23.108 -6.693 0.771 1.00 97.88 371 ILE A O 1
ATOM 2901 N N . LYS A 1 372 ? -25.108 -6.815 -0.230 1.00 97.88 372 LYS A N 1
ATOM 2902 C CA . LYS A 1 372 ? -25.369 -8.224 0.115 1.00 97.88 372 LYS A CA 1
ATOM 2903 C C . LYS A 1 372 ? -24.283 -9.172 -0.384 1.00 97.88 372 LYS A C 1
ATOM 2905 O O . LYS A 1 372 ? -24.045 -10.197 0.257 1.00 97.88 372 LYS A O 1
ATOM 2910 N N . ALA A 1 373 ? -23.605 -8.835 -1.480 1.00 98.06 373 ALA A N 1
ATOM 2911 C CA . ALA A 1 373 ? -22.536 -9.652 -2.053 1.00 98.06 373 ALA A CA 1
ATOM 2912 C C . ALA A 1 373 ? -21.410 -9.977 -1.050 1.00 98.06 373 ALA A C 1
ATOM 2914 O O . ALA A 1 373 ? -20.745 -10.996 -1.188 1.00 98.06 373 ALA A O 1
ATOM 2915 N N . LEU A 1 374 ? -21.253 -9.189 0.021 1.00 96.75 374 LEU A N 1
ATOM 2916 C CA . LEU A 1 374 ? -20.260 -9.432 1.074 1.00 96.75 374 LEU A CA 1
ATOM 2917 C C . LEU A 1 374 ? -20.587 -10.610 2.009 1.00 96.75 374 LEU A C 1
ATOM 2919 O O . LEU A 1 374 ? -19.787 -10.909 2.889 1.00 96.75 374 LEU A O 1
ATOM 2923 N N . SER A 1 375 ? -21.733 -11.284 1.850 1.00 96.81 375 SER A N 1
ATOM 2924 C CA . SER A 1 375 ? -22.239 -12.305 2.790 1.00 96.81 375 SER A CA 1
ATOM 2925 C C . SER A 1 375 ? -21.256 -13.437 3.115 1.00 96.81 375 SER A C 1
ATOM 2927 O O . SER A 1 375 ? -21.285 -13.970 4.224 1.00 96.81 375 SER A O 1
ATOM 2929 N N . ASN A 1 376 ? -20.378 -13.792 2.176 1.00 95.81 376 ASN A N 1
ATOM 2930 C CA . ASN A 1 376 ? -19.437 -14.906 2.318 1.00 95.81 376 ASN A CA 1
ATOM 2931 C C . ASN A 1 376 ? -18.041 -14.486 2.807 1.00 95.81 376 ASN A C 1
ATOM 2933 O O . ASN A 1 376 ? -17.160 -15.335 2.944 1.00 95.81 376 ASN A O 1
ATOM 2937 N N . MET A 1 377 ? -17.824 -13.196 3.064 1.00 94.19 377 MET A N 1
ATOM 2938 C CA . MET A 1 377 ? -16.510 -12.656 3.390 1.00 94.19 377 MET A CA 1
ATOM 2939 C C . MET A 1 377 ? -16.153 -12.882 4.869 1.00 94.19 377 MET A C 1
ATOM 2941 O O . MET A 1 377 ? -16.861 -12.440 5.774 1.00 94.19 377 MET A O 1
ATOM 2945 N N . LEU A 1 378 ? -14.996 -13.496 5.112 1.00 87.69 378 LEU A N 1
ATOM 2946 C CA . LEU A 1 378 ? -14.382 -13.679 6.425 1.00 87.69 378 LEU A CA 1
ATOM 2947 C C . LEU A 1 378 ? -12.936 -13.185 6.372 1.00 87.69 378 LEU A C 1
ATOM 2949 O O . LEU A 1 378 ? -12.168 -13.585 5.494 1.00 87.69 378 LEU A O 1
ATOM 2953 N N . THR A 1 379 ? -12.531 -12.313 7.291 1.00 84.81 379 THR A N 1
ATOM 2954 C CA . THR A 1 379 ? -11.104 -11.981 7.397 1.00 84.81 379 THR A CA 1
ATOM 2955 C C . THR A 1 379 ? -10.403 -13.022 8.250 1.00 84.81 379 THR A C 1
ATOM 2957 O O . THR A 1 379 ? -11.004 -13.598 9.149 1.00 84.81 379 THR A O 1
ATOM 2960 N N . GLN A 1 380 ? -9.110 -13.249 8.002 1.00 77.19 380 GLN A N 1
ATOM 2961 C CA . GLN A 1 380 ? -8.304 -14.160 8.829 1.00 77.19 380 GLN A CA 1
ATOM 2962 C C . GLN A 1 380 ? -8.394 -13.814 10.322 1.00 77.19 380 GLN A C 1
ATOM 2964 O O . GLN A 1 380 ? -8.294 -14.692 11.176 1.00 77.19 380 GLN A O 1
ATOM 2969 N N . ASP A 1 381 ? -8.567 -12.527 10.616 1.00 73.06 381 ASP A N 1
ATOM 2970 C CA . ASP A 1 381 ? -8.653 -12.051 11.977 1.00 73.06 381 ASP A CA 1
ATOM 2971 C C . ASP A 1 381 ? -10.064 -12.263 12.548 1.00 73.06 381 ASP A C 1
ATOM 2973 O O . ASP A 1 381 ? -10.149 -12.613 13.716 1.00 73.06 381 ASP A O 1
ATOM 2977 N N . ASN A 1 382 ? -11.137 -12.203 11.749 1.00 81.12 382 ASN A N 1
ATOM 2978 C CA . ASN A 1 382 ? -12.548 -11.991 12.130 1.00 81.12 382 ASN A CA 1
ATOM 2979 C C . ASN A 1 382 ? -12.884 -10.524 12.468 1.00 81.12 382 ASN A C 1
ATOM 2981 O O . ASN A 1 382 ? -13.741 -10.258 13.307 1.00 81.12 382 ASN A O 1
ATOM 2985 N N . TYR A 1 383 ? -12.196 -9.564 11.846 1.00 81.44 383 TYR A N 1
ATOM 2986 C CA . TYR A 1 383 ? -12.533 -8.137 11.922 1.00 81.44 383 TYR A CA 1
ATOM 2987 C C . TYR A 1 383 ? -12.267 -7.394 10.652 1.00 81.44 383 TYR A C 1
ATOM 2989 O O . TYR A 1 383 ? -11.321 -7.669 9.905 1.00 81.44 383 TYR A O 1
ATOM 2997 N N . VAL A 1 384 ? -13.172 -6.462 10.423 1.00 87.75 384 VAL A N 1
ATOM 2998 C CA . VAL A 1 384 ? -13.326 -5.767 9.168 1.00 87.75 384 VAL A CA 1
ATOM 2999 C C . VAL A 1 384 ? -13.503 -4.300 9.495 1.00 87.75 384 VAL A C 1
ATOM 3001 O O . VAL A 1 384 ? -14.448 -3.924 10.183 1.00 87.75 384 VAL A O 1
ATOM 3004 N N . ILE A 1 385 ? -12.616 -3.483 8.938 1.00 90.06 385 ILE A N 1
ATOM 3005 C CA . ILE A 1 385 ? -12.767 -2.034 8.912 1.00 90.06 385 ILE A CA 1
ATOM 3006 C C . ILE A 1 385 ? -13.317 -1.657 7.539 1.00 90.06 385 ILE A C 1
ATOM 3008 O O . ILE A 1 385 ? -12.641 -1.860 6.518 1.00 90.06 385 ILE A O 1
ATOM 3012 N N . ILE A 1 386 ? -14.543 -1.131 7.526 1.00 93.44 386 ILE A N 1
ATOM 3013 C CA . ILE A 1 386 ? -15.234 -0.677 6.319 1.00 93.44 386 ILE A CA 1
ATOM 3014 C C . ILE A 1 386 ? -15.342 0.838 6.336 1.00 93.44 386 ILE A C 1
ATOM 3016 O O . ILE A 1 386 ? -15.913 1.413 7.257 1.00 93.44 386 ILE A O 1
ATOM 3020 N N . TYR A 1 387 ? -14.850 1.471 5.279 1.00 94.38 387 TYR A N 1
ATOM 3021 C CA . TYR A 1 387 ? -15.069 2.893 5.039 1.00 94.38 387 TYR A CA 1
ATOM 3022 C C . TYR A 1 387 ? -16.292 3.074 4.150 1.00 94.38 387 TYR A C 1
ATOM 3024 O O . TYR A 1 387 ? -16.343 2.523 3.045 1.00 94.38 387 TYR A O 1
ATOM 3032 N N . THR A 1 388 ? -17.267 3.824 4.644 1.00 93.94 388 THR A N 1
ATOM 3033 C CA . THR A 1 388 ? -18.596 4.001 4.065 1.00 93.94 388 THR A CA 1
ATOM 3034 C C . THR A 1 388 ? -18.926 5.480 3.861 1.00 93.94 388 THR A C 1
ATOM 3036 O O . THR A 1 388 ? -18.251 6.356 4.398 1.00 93.94 388 THR A O 1
ATOM 3039 N N . ASP A 1 389 ? -19.984 5.765 3.099 1.00 92.00 389 ASP A N 1
ATOM 3040 C CA . ASP A 1 389 ? -20.696 7.047 3.223 1.00 92.00 389 ASP A CA 1
ATOM 3041 C C . ASP A 1 389 ? -21.638 6.989 4.447 1.00 92.00 389 ASP A C 1
ATOM 3043 O O . ASP A 1 389 ? -21.370 6.241 5.394 1.00 92.00 389 ASP A O 1
ATOM 3047 N N . ASP A 1 390 ? -22.781 7.689 4.394 1.00 91.75 390 ASP A N 1
ATOM 3048 C CA . ASP A 1 390 ? -23.875 7.521 5.355 1.00 91.75 390 ASP A CA 1
ATOM 3049 C C . ASP A 1 390 ? -24.291 6.046 5.427 1.00 91.75 390 ASP A C 1
ATOM 3051 O O . ASP A 1 390 ? -24.865 5.485 4.488 1.00 91.75 390 ASP A O 1
ATOM 3055 N N . TYR A 1 391 ? -24.045 5.413 6.573 1.00 88.12 391 TYR A N 1
ATOM 3056 C CA . TYR A 1 391 ? -24.370 4.007 6.825 1.00 88.12 391 TYR A CA 1
ATOM 3057 C C . TYR A 1 391 ? -25.857 3.661 6.598 1.00 88.12 391 TYR A C 1
ATOM 3059 O O . TYR A 1 391 ? -26.205 2.487 6.418 1.00 88.12 391 TYR A O 1
ATOM 3067 N N . LYS A 1 392 ? -26.755 4.657 6.595 1.00 92.00 392 LYS A N 1
ATOM 3068 C CA . LYS A 1 392 ? -28.189 4.492 6.313 1.00 92.00 392 LYS A CA 1
ATOM 3069 C C . LYS A 1 392 ? -28.494 4.319 4.826 1.00 92.00 392 LYS A C 1
ATOM 3071 O O . LYS A 1 392 ? -29.614 3.901 4.506 1.00 92.00 392 LYS A O 1
ATOM 3076 N N . GLN A 1 393 ? -27.567 4.639 3.918 1.00 94.56 393 GLN A N 1
ATOM 3077 C CA . GLN A 1 393 ? -27.799 4.496 2.475 1.00 94.56 393 GLN A CA 1
ATOM 3078 C C . GLN A 1 393 ? -27.903 3.025 2.058 1.00 94.56 393 GLN A C 1
ATOM 3080 O O . GLN A 1 393 ? -28.699 2.693 1.183 1.00 94.56 393 GLN A O 1
ATOM 3085 N N . TYR A 1 394 ? -27.165 2.135 2.728 1.00 95.12 394 TYR A N 1
ATOM 3086 C CA . TYR A 1 394 ? -27.143 0.708 2.420 1.00 95.12 394 TYR A CA 1
ATOM 3087 C C . TYR A 1 394 ? -28.466 0.068 2.853 1.00 95.12 394 TYR A C 1
ATOM 3089 O O . TYR A 1 394 ? -28.714 -0.125 4.045 1.00 95.12 394 TYR A O 1
ATOM 3097 N N . LYS A 1 395 ? -29.344 -0.225 1.892 1.00 96.88 395 LYS A N 1
ATOM 3098 C CA . LYS A 1 395 ? -30.681 -0.794 2.127 1.00 96.88 395 LYS A CA 1
ATOM 3099 C C . LYS A 1 395 ? -30.665 -2.314 2.152 1.00 96.88 395 LYS A C 1
ATOM 3101 O O . LYS A 1 395 ? -31.398 -2.910 2.935 1.00 96.88 395 LYS A O 1
ATOM 3106 N N . ILE A 1 396 ? -29.816 -2.928 1.333 1.00 97.56 396 ILE A N 1
ATOM 3107 C CA . ILE A 1 396 ? -29.678 -4.380 1.241 1.00 97.56 396 ILE A CA 1
ATOM 3108 C C . ILE A 1 396 ? -28.303 -4.752 1.794 1.00 97.56 396 ILE A C 1
ATOM 3110 O O . ILE A 1 396 ? -27.266 -4.344 1.273 1.00 97.56 396 ILE A O 1
ATOM 3114 N N . LYS A 1 397 ? -28.306 -5.493 2.902 1.00 96.12 397 LYS A N 1
ATOM 3115 C CA . LYS A 1 397 ? -27.116 -5.880 3.670 1.00 96.12 397 LYS A CA 1
ATOM 3116 C C . LYS A 1 397 ? -26.972 -7.403 3.672 1.00 96.12 397 LYS A C 1
ATOM 3118 O O . LYS A 1 397 ? -27.960 -8.098 3.420 1.00 96.12 397 LYS A O 1
ATOM 3123 N N . PRO A 1 398 ? -25.782 -7.944 3.982 1.00 96.19 398 PRO A N 1
ATOM 3124 C CA . PRO A 1 398 ? -25.637 -9.359 4.303 1.00 96.19 398 PRO A CA 1
ATOM 3125 C C . PRO A 1 398 ? -26.643 -9.806 5.372 1.00 96.19 398 PRO A C 1
ATOM 3127 O O . PRO A 1 398 ? -26.851 -9.093 6.359 1.00 96.19 398 PRO A O 1
ATOM 3130 N N . ALA A 1 399 ? -27.261 -10.974 5.179 1.00 94.56 399 ALA A N 1
ATOM 3131 C CA . ALA A 1 399 ? -28.213 -11.548 6.134 1.00 94.56 399 ALA A CA 1
ATOM 3132 C C . ALA A 1 399 ? -27.535 -11.785 7.491 1.00 94.56 399 ALA A C 1
ATOM 3134 O O . ALA A 1 399 ? -26.359 -12.130 7.509 1.00 94.56 399 ALA A O 1
ATOM 3135 N N . ILE A 1 400 ? -28.243 -11.596 8.610 1.00 92.12 400 ILE A N 1
ATOM 3136 C CA . ILE A 1 400 ? -27.672 -11.599 9.977 1.00 92.12 400 ILE A CA 1
ATOM 3137 C C . ILE A 1 400 ? -26.945 -12.914 10.322 1.00 92.12 400 ILE A C 1
ATOM 3139 O O . ILE A 1 400 ? -25.995 -12.909 11.100 1.00 92.12 400 ILE A O 1
ATOM 3143 N N . ASP A 1 401 ? -27.366 -14.027 9.730 1.00 91.62 401 ASP A N 1
ATOM 3144 C CA . ASP A 1 401 ? -26.794 -15.369 9.882 1.00 91.62 401 ASP A CA 1
ATOM 3145 C C . ASP A 1 401 ? -25.645 -15.681 8.903 1.00 91.62 401 ASP A C 1
ATOM 3147 O O . ASP A 1 401 ? -25.076 -16.771 8.943 1.00 91.62 401 ASP A O 1
ATOM 3151 N N . SER A 1 402 ? -25.279 -14.736 8.033 1.00 93.94 402 SER A N 1
ATOM 3152 C CA . SER A 1 402 ? -24.174 -14.897 7.087 1.00 93.94 402 SER A CA 1
ATOM 3153 C C . SER A 1 402 ? -22.800 -14.871 7.763 1.00 93.94 402 SER A C 1
ATOM 3155 O O . SER A 1 402 ? -22.601 -14.287 8.833 1.00 93.94 402 SER A O 1
ATOM 3157 N N . VAL A 1 403 ? -21.811 -15.458 7.080 1.00 92.38 403 VAL A N 1
ATOM 3158 C CA . VAL A 1 403 ? -20.408 -15.499 7.524 1.00 92.38 403 VAL A CA 1
ATOM 3159 C C . VAL A 1 403 ? -19.860 -14.093 7.778 1.00 92.38 403 VAL A C 1
ATOM 3161 O O . VAL A 1 403 ? -19.113 -13.890 8.733 1.00 92.38 403 VAL A O 1
ATOM 3164 N N . PHE A 1 404 ? -20.294 -13.104 6.994 1.00 92.94 404 PHE A N 1
ATOM 3165 C CA . PHE A 1 404 ? -19.919 -11.701 7.165 1.00 92.94 404 PHE A CA 1
ATOM 3166 C C . PHE A 1 404 ? -20.081 -11.192 8.606 1.00 92.94 404 PHE A C 1
ATOM 3168 O O . PHE A 1 404 ? -19.168 -10.558 9.137 1.00 92.94 404 PHE A O 1
ATOM 3175 N N . HIS A 1 405 ? -21.192 -11.513 9.276 1.00 90.38 405 HIS A N 1
ATOM 3176 C CA . HIS A 1 405 ? -21.462 -11.033 10.640 1.00 90.38 405 HIS A CA 1
ATOM 3177 C C . HIS A 1 405 ? -20.745 -11.824 11.733 1.00 90.38 405 HIS A C 1
ATOM 3179 O O . HIS A 1 405 ? -20.813 -11.425 12.897 1.00 90.38 405 HIS A O 1
ATOM 3185 N N . SER A 1 406 ? -20.017 -12.885 11.364 1.00 86.75 406 SER A N 1
ATOM 3186 C CA . SER A 1 406 ? -19.051 -13.541 12.258 1.00 86.75 406 SER A CA 1
ATOM 3187 C C . SER A 1 406 ? -17.810 -12.672 12.490 1.00 86.75 406 SER A C 1
ATOM 3189 O O . SER A 1 406 ? -17.105 -12.864 13.479 1.00 86.75 406 SER A O 1
ATOM 3191 N N . ASN A 1 407 ? -17.554 -11.693 11.613 1.00 85.50 407 ASN A N 1
ATOM 3192 C CA . ASN A 1 407 ? -16.564 -10.655 11.871 1.00 85.50 407 ASN A CA 1
ATOM 3193 C C . ASN A 1 407 ? -17.123 -9.607 12.847 1.00 85.50 407 ASN A C 1
ATOM 3195 O O . ASN A 1 407 ? -18.306 -9.256 12.781 1.00 85.50 407 ASN A O 1
ATOM 3199 N N . ILE A 1 408 ? -16.249 -9.020 13.663 1.00 82.31 408 ILE A N 1
ATOM 3200 C CA . ILE A 1 408 ? -16.504 -7.712 14.270 1.00 82.31 408 ILE A CA 1
ATOM 3201 C C . ILE A 1 408 ? -16.415 -6.652 13.166 1.00 82.31 408 ILE A C 1
ATOM 3203 O O . ILE A 1 408 ? -15.442 -6.606 12.408 1.00 82.31 408 ILE A O 1
ATOM 3207 N N . ILE A 1 409 ? -17.449 -5.818 13.049 1.00 87.94 409 ILE A N 1
ATOM 3208 C CA . ILE A 1 409 ? -17.571 -4.832 11.968 1.00 87.94 409 ILE A CA 1
ATOM 3209 C C . ILE A 1 409 ? -17.341 -3.438 12.536 1.00 87.94 409 ILE A C 1
ATOM 3211 O O . ILE A 1 409 ? -18.183 -2.924 13.271 1.00 87.94 409 ILE A O 1
ATOM 3215 N N . GLU A 1 410 ? -16.244 -2.809 12.134 1.00 88.31 410 GLU A N 1
ATOM 3216 C CA . GLU A 1 410 ? -15.981 -1.401 12.394 1.00 88.31 410 GLU A CA 1
ATOM 3217 C C . GLU A 1 410 ? -16.315 -0.572 11.151 1.00 88.31 410 GLU A C 1
ATOM 3219 O O . GLU A 1 410 ? -15.799 -0.823 10.060 1.00 88.31 410 GLU A O 1
ATOM 3224 N N . LEU A 1 411 ? -17.195 0.413 11.314 1.00 89.94 411 LEU A N 1
ATOM 3225 C CA . LEU A 1 411 ? -17.662 1.270 10.229 1.00 89.94 411 LEU A CA 1
ATOM 3226 C C . LEU A 1 411 ? -17.102 2.673 10.408 1.00 89.94 411 LEU A C 1
ATOM 3228 O O . LEU A 1 411 ? -17.309 3.279 11.455 1.00 89.94 411 LEU A O 1
ATOM 3232 N N . HIS A 1 412 ? -16.445 3.200 9.384 1.00 90.44 412 HIS A N 1
ATOM 3233 C CA . HIS A 1 412 ? -15.985 4.585 9.313 1.00 90.44 412 HIS A CA 1
ATOM 3234 C C . HIS A 1 412 ? -16.844 5.326 8.301 1.00 90.44 412 HIS A C 1
ATOM 3236 O O . HIS A 1 412 ? -16.759 5.057 7.107 1.00 90.44 412 HIS A O 1
ATOM 3242 N N . ASP A 1 413 ? -17.672 6.248 8.777 1.00 87.44 413 ASP A N 1
ATOM 3243 C CA . ASP A 1 413 ? -18.492 7.099 7.921 1.00 87.44 413 ASP A CA 1
ATOM 3244 C C . ASP A 1 413 ? -17.700 8.358 7.561 1.00 87.44 413 ASP A C 1
ATOM 3246 O O . ASP A 1 413 ? -17.452 9.228 8.404 1.00 87.44 413 ASP A O 1
ATOM 3250 N N . GLU A 1 414 ? -17.286 8.439 6.298 1.00 84.81 414 GLU A N 1
ATOM 3251 C CA . GLU A 1 414 ? -16.476 9.537 5.762 1.00 84.81 414 GLU A CA 1
ATOM 3252 C C . GLU A 1 414 ? -17.258 10.857 5.675 1.00 84.81 414 GLU A C 1
ATOM 3254 O O . GLU A 1 414 ? -16.658 11.933 5.725 1.00 84.81 414 GLU A O 1
ATOM 3259 N N . SER A 1 415 ? -18.597 10.814 5.621 1.00 77.19 415 SER A N 1
ATOM 3260 C CA . SER A 1 415 ? -19.421 12.030 5.545 1.00 77.19 415 SER A CA 1
ATOM 3261 C C . SER A 1 415 ? -19.364 12.842 6.841 1.00 77.19 415 SER A C 1
ATOM 3263 O O . SER A 1 415 ? -19.388 14.074 6.818 1.00 77.19 415 SER A O 1
ATOM 3265 N N . VAL A 1 416 ? -19.231 12.147 7.974 1.00 79.25 416 VAL A N 1
ATOM 3266 C CA . VAL A 1 416 ? -19.132 12.746 9.311 1.00 79.25 416 VAL A CA 1
ATOM 3267 C C . VAL A 1 416 ? -17.749 12.585 9.938 1.00 79.25 416 VAL A C 1
ATOM 3269 O O . VAL A 1 416 ? -17.524 13.134 11.016 1.00 79.25 416 VAL A O 1
ATOM 3272 N N . LYS A 1 417 ? -16.832 11.867 9.273 1.00 79.19 417 LYS A N 1
ATOM 3273 C CA . LYS A 1 417 ? -15.485 11.502 9.746 1.00 79.19 417 LYS A CA 1
ATOM 3274 C C . LYS A 1 417 ? -15.499 10.817 11.112 1.00 79.19 417 LYS A C 1
ATOM 3276 O O . LYS A 1 417 ? -14.734 11.171 12.008 1.00 79.19 417 LYS A O 1
ATOM 3281 N N . LYS A 1 418 ? -16.424 9.873 11.297 1.00 80.75 418 LYS A N 1
ATOM 3282 C CA . LYS A 1 418 ? -16.670 9.223 12.592 1.00 80.75 418 LYS A CA 1
ATOM 3283 C C . LYS A 1 418 ? -16.839 7.724 12.438 1.00 80.75 418 LYS A C 1
ATOM 3285 O O . LYS A 1 418 ? -17.434 7.246 11.479 1.00 80.75 418 LYS A O 1
ATOM 3290 N N . ILE A 1 419 ? -16.411 6.999 13.466 1.00 84.31 419 ILE A N 1
ATOM 3291 C CA . ILE A 1 419 ? -16.748 5.585 13.620 1.00 84.31 419 ILE A CA 1
ATOM 3292 C C . ILE A 1 419 ? -18.240 5.468 13.934 1.00 84.31 419 ILE A C 1
ATOM 3294 O O . ILE A 1 419 ? -18.736 6.206 14.784 1.00 84.31 419 ILE A O 1
ATOM 3298 N N . ILE A 1 420 ? -18.960 4.559 13.290 1.00 84.38 420 ILE A N 1
ATOM 3299 C CA . ILE A 1 420 ? -20.386 4.325 13.522 1.00 84.38 420 ILE A CA 1
ATOM 3300 C C . ILE A 1 420 ? -20.571 3.054 14.358 1.00 84.38 420 ILE A C 1
ATOM 3302 O O . ILE A 1 420 ? -20.036 2.007 13.994 1.00 84.38 420 ILE A O 1
ATOM 3306 N N . PRO A 1 421 ? -21.351 3.112 15.456 1.00 85.94 421 PRO A N 1
ATOM 3307 C CA . PRO A 1 421 ? -21.743 1.923 16.199 1.00 85.94 421 PRO A CA 1
ATOM 3308 C C . PRO A 1 421 ? -22.427 0.882 15.305 1.00 85.94 421 PRO A C 1
ATOM 3310 O O . PRO A 1 421 ? -23.416 1.183 14.633 1.00 85.94 421 PRO A O 1
ATOM 3313 N N . THR A 1 422 ? -21.937 -0.353 15.327 1.00 86.88 422 THR A N 1
ATOM 3314 C CA . THR A 1 422 ? -22.414 -1.441 14.464 1.00 86.88 422 THR A CA 1
ATOM 3315 C C . THR A 1 422 ? -23.907 -1.729 14.648 1.00 86.88 422 THR A C 1
ATOM 3317 O O . THR A 1 422 ? -24.587 -1.981 13.655 1.00 86.88 422 THR A O 1
ATOM 3320 N N . TYR A 1 423 ? -24.448 -1.599 15.867 1.00 87.81 423 TYR A N 1
ATOM 3321 C CA . TYR A 1 423 ? -25.877 -1.801 16.155 1.00 87.81 423 TYR A CA 1
ATOM 3322 C C . TYR A 1 423 ? -26.803 -0.821 15.411 1.00 87.81 423 TYR A C 1
ATOM 3324 O O . TYR A 1 423 ? -27.976 -1.120 15.205 1.00 87.81 423 TYR A O 1
ATOM 3332 N N . LEU A 1 424 ? -26.304 0.351 14.992 1.00 88.44 424 LEU A N 1
ATOM 3333 C CA . LEU A 1 424 ? -27.068 1.285 14.150 1.00 88.44 424 LEU A CA 1
ATOM 3334 C C . LEU A 1 424 ? -27.118 0.822 12.692 1.00 88.44 424 LEU A C 1
ATOM 3336 O O . LEU A 1 424 ? -28.027 1.181 11.943 1.00 88.44 424 LEU A O 1
ATOM 3340 N N . PHE A 1 425 ? -26.128 0.036 12.277 1.00 88.88 425 PHE A N 1
ATOM 3341 C CA . PHE A 1 425 ? -26.049 -0.515 10.939 1.00 88.88 425 PHE A CA 1
ATOM 3342 C C . PHE A 1 425 ? -26.798 -1.842 10.821 1.00 88.88 425 PHE A C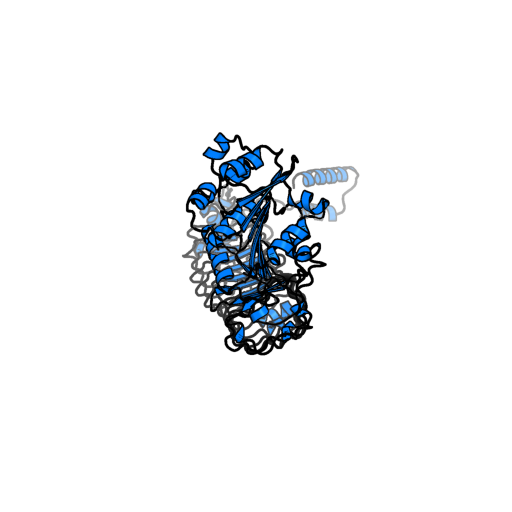 1
ATOM 3344 O O . PHE A 1 425 ? -27.494 -2.049 9.829 1.00 88.88 425 PHE A O 1
ATOM 3351 N N . ILE A 1 426 ? -26.690 -2.737 11.797 1.00 88.88 426 ILE A N 1
ATOM 3352 C CA . ILE A 1 426 ? -27.381 -4.028 11.789 1.00 88.88 426 ILE A CA 1
ATOM 3353 C C . ILE A 1 426 ? -27.622 -4.498 13.225 1.00 88.88 426 ILE A C 1
ATOM 3355 O O . ILE A 1 426 ? -26.727 -4.407 14.059 1.00 88.88 426 ILE A O 1
ATOM 3359 N N . ASP A 1 427 ? -28.813 -5.028 13.505 1.00 85.75 427 ASP A N 1
ATOM 3360 C CA . ASP A 1 427 ? -29.080 -5.725 14.766 1.00 85.75 427 ASP A CA 1
ATOM 3361 C C . ASP A 1 427 ? -28.658 -7.190 14.614 1.00 85.75 427 ASP A C 1
ATOM 3363 O O . ASP A 1 427 ? -29.259 -7.943 13.843 1.00 85.75 427 ASP A O 1
ATOM 3367 N N . LYS A 1 428 ? -27.574 -7.582 15.286 1.00 83.94 428 LYS A N 1
ATOM 3368 C CA . LYS A 1 428 ? -27.010 -8.934 15.215 1.00 83.94 428 LYS A CA 1
ATOM 3369 C C . LYS A 1 428 ? -26.722 -9.489 16.604 1.00 83.94 428 LYS A C 1
ATOM 3371 O O . LYS A 1 428 ? -26.748 -8.774 17.598 1.00 83.94 428 LYS A O 1
ATOM 3376 N N . LYS A 1 429 ? -26.449 -10.794 16.691 1.00 81.88 429 LYS A N 1
ATOM 3377 C CA . LYS A 1 429 ? -26.029 -11.414 17.956 1.00 81.88 429 LYS A CA 1
ATOM 3378 C C . LYS A 1 429 ? -24.697 -10.815 18.417 1.00 81.88 429 LYS A C 1
ATOM 3380 O O . LYS A 1 429 ? -23.867 -10.460 17.586 1.00 81.88 429 LYS A O 1
ATOM 3385 N N . LYS A 1 430 ? -24.499 -10.757 19.739 1.00 79.06 430 LYS A N 1
ATOM 3386 C CA . LYS A 1 430 ? -23.211 -10.381 20.337 1.00 79.06 430 LYS A CA 1
ATOM 3387 C C . LYS A 1 430 ? -22.083 -11.263 19.793 1.00 79.06 430 LYS A C 1
ATOM 3389 O O . LYS A 1 430 ? -22.307 -12.456 19.560 1.00 79.06 430 LYS A O 1
ATOM 3394 N N . HIS A 1 431 ? -20.891 -10.692 19.647 1.00 76.38 431 HIS A N 1
ATOM 3395 C CA . HIS A 1 431 ? -19.705 -11.450 19.277 1.00 76.38 431 HIS A CA 1
ATOM 3396 C C . HIS A 1 431 ? -19.451 -12.618 20.236 1.00 76.38 431 HIS A C 1
ATOM 3398 O O . HIS A 1 431 ? -19.580 -12.479 21.456 1.00 76.38 431 HIS A O 1
ATOM 3404 N N . ASP A 1 432 ? -19.026 -13.756 19.688 1.00 72.94 432 ASP A N 1
ATOM 3405 C CA . ASP A 1 432 ? -18.522 -14.864 20.492 1.00 72.94 432 ASP A CA 1
ATOM 3406 C C . ASP A 1 432 ? -17.045 -14.638 20.840 1.00 72.94 432 ASP A C 1
ATOM 3408 O O . ASP A 1 432 ? -16.136 -14.865 20.040 1.00 72.94 432 ASP A O 1
ATOM 3412 N N . TYR A 1 433 ? -16.800 -14.224 22.081 1.00 70.56 433 TYR A N 1
ATOM 3413 C CA . TYR A 1 433 ? -15.453 -14.002 22.600 1.00 70.56 433 TYR A CA 1
ATOM 3414 C C . TYR A 1 433 ? -14.723 -15.285 23.034 1.00 70.56 433 TYR A C 1
ATOM 3416 O O . TYR A 1 433 ? -13.578 -15.203 23.489 1.00 70.56 433 TYR A O 1
ATOM 3424 N N . THR A 1 434 ? -15.319 -16.475 22.893 1.00 65.31 434 THR A N 1
ATOM 3425 C CA . THR A 1 434 ? -14.714 -17.751 23.327 1.00 65.31 434 THR A CA 1
ATOM 3426 C C . THR A 1 434 ? -13.344 -17.988 22.685 1.00 65.31 434 THR A C 1
ATOM 3428 O O . THR A 1 434 ? -12.393 -18.377 23.366 1.00 65.31 434 THR A O 1
ATOM 3431 N N . ASN A 1 435 ? -13.209 -17.664 21.395 1.00 56.00 435 ASN A N 1
ATOM 3432 C CA . ASN A 1 435 ? -11.959 -17.791 20.637 1.00 56.00 435 ASN A CA 1
ATOM 3433 C C . ASN A 1 435 ? -11.151 -16.489 20.557 1.00 56.00 435 ASN A C 1
ATOM 3435 O O . ASN A 1 435 ? -10.140 -16.430 19.857 1.00 56.00 435 ASN A O 1
ATOM 3439 N N . PHE A 1 436 ? -11.543 -15.451 21.304 1.00 55.81 436 PHE A N 1
ATOM 3440 C CA . PHE A 1 436 ? -10.860 -14.157 21.281 1.00 55.81 436 PHE A CA 1
ATOM 3441 C C . PHE A 1 436 ? -9.359 -14.304 21.559 1.00 55.81 436 PHE A C 1
ATOM 3443 O O . PHE A 1 436 ? -8.562 -13.613 20.948 1.00 55.81 436 PHE A O 1
ATOM 3450 N N . ARG A 1 437 ? -8.945 -15.275 22.391 1.00 49.59 437 ARG A N 1
ATOM 3451 C CA . ARG A 1 437 ? -7.535 -15.563 22.738 1.00 49.59 437 ARG A CA 1
ATOM 3452 C C . ARG A 1 437 ? -6.657 -16.005 21.560 1.00 49.59 437 ARG A C 1
ATOM 3454 O O . ARG A 1 437 ? -5.466 -15.695 21.556 1.00 49.59 437 ARG A O 1
ATOM 3461 N N . SER A 1 438 ? -7.210 -16.756 20.608 1.00 50.16 438 SER A N 1
ATOM 3462 C CA . SER A 1 438 ? -6.478 -17.333 19.467 1.00 50.16 438 SER A CA 1
ATOM 3463 C C . SER A 1 438 ? -6.624 -16.511 18.185 1.00 50.16 438 SER A C 1
ATOM 3465 O O . SER A 1 438 ? -5.829 -16.691 17.261 1.00 50.16 438 SER A O 1
ATOM 3467 N N . ALA A 1 439 ? -7.591 -15.590 18.142 1.00 49.94 439 ALA A N 1
ATOM 3468 C CA . ALA A 1 439 ? -7.805 -14.693 17.018 1.00 49.94 439 ALA A CA 1
ATOM 3469 C C . ALA A 1 439 ? -6.650 -13.686 16.873 1.00 49.94 439 ALA A C 1
ATOM 3471 O O . ALA A 1 439 ? -6.172 -13.068 17.829 1.00 49.94 439 ALA A O 1
ATOM 3472 N N . THR A 1 440 ? -6.197 -13.489 15.640 1.00 43.81 440 THR A N 1
ATOM 3473 C CA . THR A 1 440 ? -5.050 -12.645 15.276 1.00 43.81 440 THR A CA 1
ATOM 3474 C C . THR A 1 440 ? -5.262 -11.145 15.536 1.00 43.81 440 THR A C 1
ATOM 3476 O O . THR A 1 440 ? -4.283 -10.397 15.598 1.00 43.81 440 THR A O 1
ATOM 3479 N N . HIS A 1 441 ? -6.491 -10.710 15.831 1.00 47.22 441 HIS A N 1
ATOM 3480 C CA . HIS A 1 441 ? -6.799 -9.365 16.332 1.00 47.22 441 HIS A CA 1
ATOM 3481 C C . HIS A 1 441 ? -6.009 -8.947 17.566 1.00 47.22 441 HIS A C 1
ATOM 3483 O O . HIS A 1 441 ? -5.644 -7.778 17.686 1.00 47.22 441 HIS A O 1
ATOM 3489 N N . ASN A 1 442 ? -5.704 -9.892 18.461 1.00 49.56 442 ASN A N 1
ATOM 3490 C CA . ASN A 1 442 ? -4.973 -9.614 19.701 1.00 49.56 442 ASN A CA 1
ATOM 3491 C C . ASN A 1 442 ? -3.588 -9.000 19.461 1.00 49.56 442 ASN A C 1
ATOM 3493 O O . ASN A 1 442 ? -3.007 -8.409 20.367 1.00 49.56 442 ASN A O 1
ATOM 3497 N N . ARG A 1 443 ? -3.042 -9.139 18.245 1.00 51.12 443 ARG A N 1
ATOM 3498 C CA . ARG A 1 443 ? -1.733 -8.594 17.856 1.00 51.12 443 ARG A CA 1
ATOM 3499 C C . ARG A 1 443 ? -1.825 -7.295 17.056 1.00 51.12 443 ARG A C 1
ATOM 3501 O O . ARG A 1 443 ? -0.794 -6.677 16.808 1.00 51.12 443 ARG A O 1
ATOM 3508 N N . LEU A 1 444 ? -3.024 -6.903 16.624 1.00 51.59 444 LEU A N 1
ATOM 3509 C CA . LEU A 1 444 ? -3.242 -5.770 15.723 1.00 51.59 444 LEU A CA 1
ATOM 3510 C C . LEU A 1 444 ? -3.996 -4.615 16.386 1.00 51.59 444 LEU A C 1
ATOM 3512 O O . LEU A 1 444 ? -3.897 -3.490 15.909 1.00 51.59 444 LEU A O 1
ATOM 3516 N N . LEU A 1 445 ? -4.745 -4.839 17.457 1.00 59.06 445 LEU A N 1
ATOM 3517 C CA . LEU A 1 445 ? -5.614 -3.810 18.010 1.00 59.06 445 LEU A CA 1
ATOM 3518 C C . LEU A 1 445 ? -4.907 -2.966 19.081 1.00 59.06 445 LEU A C 1
ATOM 3520 O O . LEU A 1 445 ? -4.675 -3.407 20.205 1.00 59.06 445 LEU A O 1
ATOM 3524 N N . ASN A 1 446 ? -4.610 -1.708 18.739 1.00 73.06 446 ASN A N 1
ATOM 3525 C CA . ASN A 1 446 ? -4.335 -0.667 19.737 1.00 73.06 446 ASN A CA 1
ATOM 3526 C C . ASN A 1 446 ? -5.634 -0.219 20.435 1.00 73.06 446 ASN A C 1
ATOM 3528 O O . ASN A 1 446 ? -5.593 0.506 21.423 1.00 73.06 446 ASN A O 1
ATOM 3532 N N . TYR A 1 447 ? -6.789 -0.645 19.916 1.00 77.69 447 TYR A N 1
ATOM 3533 C CA . TYR A 1 447 ? -8.113 -0.383 20.455 1.00 77.69 447 TYR A CA 1
ATOM 3534 C C . TYR A 1 447 ? -9.137 -1.390 19.915 1.00 77.69 447 TYR A C 1
ATOM 3536 O O . TYR A 1 447 ? -8.924 -1.967 18.853 1.00 77.69 447 TYR A O 1
ATOM 3544 N N . LEU A 1 448 ? -10.252 -1.577 20.621 1.00 77.62 448 LEU A N 1
ATOM 3545 C CA . LEU A 1 448 ? -11.430 -2.306 20.138 1.00 77.62 448 LEU A CA 1
ATOM 3546 C C . LEU A 1 448 ? -12.683 -1.517 20.517 1.00 77.62 448 LEU A C 1
ATOM 3548 O O . LEU A 1 448 ? -12.814 -1.077 21.660 1.00 77.62 448 LEU A O 1
ATOM 3552 N N . LEU A 1 449 ? -13.604 -1.387 19.568 1.00 80.81 449 LEU A N 1
ATOM 3553 C CA . LEU A 1 449 ? -14.916 -0.783 19.763 1.00 80.81 449 LEU A CA 1
ATOM 3554 C C . LEU A 1 449 ? -15.988 -1.846 19.515 1.00 80.81 449 LEU A C 1
ATOM 3556 O O . LEU A 1 449 ? -16.339 -2.126 18.372 1.00 80.81 449 LEU A O 1
ATOM 3560 N N . ASP A 1 450 ? -16.494 -2.452 20.585 1.00 81.56 450 ASP A N 1
ATOM 3561 C CA . ASP A 1 450 ? -17.635 -3.365 20.509 1.00 81.56 450 ASP A CA 1
ATOM 3562 C C . ASP A 1 450 ? -18.923 -2.594 20.800 1.00 81.56 450 ASP A C 1
ATOM 3564 O O . ASP A 1 450 ? -19.288 -2.314 21.949 1.00 81.56 450 ASP A O 1
ATOM 3568 N N . PHE A 1 451 ? -19.595 -2.258 19.706 1.00 86.44 451 PHE A N 1
ATOM 3569 C CA . PHE A 1 451 ? -20.935 -1.698 19.680 1.00 86.44 451 PHE A CA 1
ATOM 3570 C C . PHE A 1 451 ? -21.847 -2.566 18.799 1.00 86.44 451 PHE A C 1
ATOM 3572 O O . PHE A 1 451 ? -22.623 -2.039 18.005 1.00 86.44 451 PHE A O 1
ATOM 3579 N N . GLU A 1 452 ? -21.725 -3.895 18.870 1.00 83.38 452 GLU A N 1
ATOM 3580 C CA . GLU A 1 452 ? -22.489 -4.802 17.999 1.00 83.38 452 GLU A CA 1
ATOM 3581 C C . GLU A 1 452 ? -23.966 -4.907 18.362 1.00 83.38 452 GLU A C 1
ATOM 3583 O O . GLU A 1 452 ? -24.821 -4.955 17.481 1.00 83.38 452 GLU A O 1
ATOM 3588 N N . THR A 1 453 ? -24.267 -4.897 19.658 1.00 86.19 453 THR A N 1
ATOM 3589 C CA . THR A 1 453 ? -25.636 -4.928 20.181 1.00 86.19 453 THR A CA 1
ATOM 3590 C C . THR A 1 453 ? -25.911 -3.670 20.977 1.00 86.19 453 THR A C 1
ATOM 3592 O O . THR A 1 453 ? -25.094 -3.317 21.825 1.00 86.19 453 THR A O 1
ATOM 3595 N N . ASP A 1 454 ? -27.087 -3.064 20.800 1.00 88.69 454 ASP A N 1
ATOM 3596 C CA . ASP A 1 454 ? -27.451 -1.869 21.567 1.00 88.69 454 ASP A CA 1
ATOM 3597 C C . ASP A 1 454 ? -27.440 -2.148 23.081 1.00 88.69 454 ASP A C 1
ATOM 3599 O O . ASP A 1 454 ? -28.073 -3.103 23.524 1.00 88.69 454 ASP A O 1
ATOM 3603 N N . ALA A 1 455 ? -26.739 -1.355 23.888 1.00 89.56 455 ALA A N 1
ATOM 3604 C CA . ALA A 1 455 ? -26.606 -1.570 25.331 1.00 89.56 455 ALA A CA 1
ATOM 3605 C C . ALA A 1 455 ? -26.709 -0.266 26.130 1.00 89.56 455 ALA A C 1
ATOM 3607 O O . ALA A 1 455 ? -26.346 0.807 25.650 1.00 89.56 455 ALA A O 1
ATOM 3608 N N . ASN A 1 456 ? -27.197 -0.350 27.370 1.00 90.88 456 ASN A N 1
ATOM 3609 C CA . ASN A 1 456 ? -27.328 0.807 28.270 1.00 90.88 456 ASN A CA 1
ATOM 3610 C C . ASN A 1 456 ? -26.137 0.983 29.217 1.00 90.88 456 ASN A C 1
ATOM 3612 O O . ASN A 1 456 ? -26.048 2.002 29.899 1.00 90.88 456 ASN A O 1
ATOM 3616 N N . ASN A 1 457 ? -25.224 0.016 29.226 1.00 91.06 457 ASN A N 1
ATOM 3617 C CA . ASN A 1 457 ? -24.022 0.018 30.042 1.00 91.06 457 ASN A CA 1
ATOM 3618 C C . ASN A 1 457 ? -22.806 0.121 29.118 1.00 91.06 457 ASN A C 1
ATOM 3620 O O . ASN A 1 457 ? -22.742 -0.584 28.108 1.00 91.06 457 ASN A O 1
ATOM 3624 N N . LEU A 1 458 ? -21.852 0.978 29.465 1.00 91.62 458 LEU A N 1
ATOM 3625 C CA . LEU A 1 458 ? -20.574 1.117 28.777 1.00 91.62 458 LEU A CA 1
ATOM 3626 C C . LEU A 1 458 ? -19.447 0.701 29.711 1.00 91.62 458 LEU A C 1
ATOM 3628 O O . LEU A 1 458 ? -19.381 1.152 30.854 1.00 91.62 458 LEU A O 1
ATOM 3632 N N . VAL A 1 459 ? -18.526 -0.099 29.191 1.00 90.31 459 VAL A N 1
ATOM 3633 C CA . VAL A 1 459 ? -17.227 -0.310 29.821 1.00 90.31 459 VAL A CA 1
ATOM 3634 C C . VAL A 1 459 ? -16.143 0.316 28.962 1.00 90.31 459 VAL A C 1
ATOM 3636 O O . VAL A 1 459 ? -16.054 0.034 27.769 1.00 90.31 459 VAL A O 1
ATOM 3639 N N . ILE A 1 460 ? -15.273 1.094 29.594 1.00 90.56 460 ILE A N 1
ATOM 3640 C CA . ILE A 1 460 ? -14.026 1.585 29.025 1.00 90.56 460 ILE A CA 1
ATOM 3641 C C . ILE A 1 460 ? -12.861 0.949 29.784 1.00 90.56 460 ILE A C 1
ATOM 3643 O O . ILE A 1 460 ? -12.752 1.075 31.003 1.00 90.56 460 ILE A O 1
ATOM 3647 N N . SER A 1 461 ? -11.994 0.244 29.063 1.00 87.62 461 SER A N 1
ATOM 3648 C CA . SER A 1 461 ? -10.878 -0.500 29.641 1.00 87.62 461 SER A CA 1
ATOM 3649 C C . SER A 1 461 ? -9.538 -0.097 29.037 1.00 87.62 461 SER A C 1
ATOM 3651 O O . SER A 1 461 ? -9.426 0.089 27.825 1.00 87.62 461 SER A O 1
ATOM 3653 N N . PHE A 1 462 ? -8.517 0.023 29.887 1.00 87.94 462 PHE A N 1
ATOM 3654 C CA . PHE A 1 462 ? -7.209 0.569 29.509 1.00 87.94 462 PHE A CA 1
ATOM 3655 C C . PHE A 1 462 ? -6.071 -0.362 29.893 1.00 87.94 462 PHE A C 1
ATOM 3657 O O . PHE A 1 462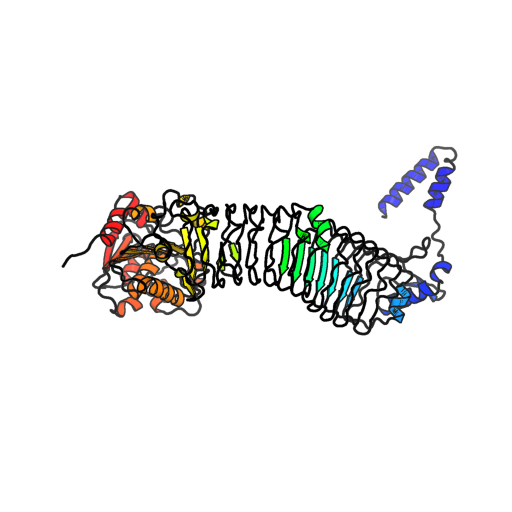 ? -6.016 -0.809 31.038 1.00 87.94 462 PHE A O 1
ATOM 3664 N N . THR A 1 463 ? -5.124 -0.613 28.986 1.00 83.62 463 THR A N 1
ATOM 3665 C CA . THR A 1 463 ? -3.953 -1.451 29.266 1.00 83.62 463 THR A CA 1
ATOM 3666 C C . THR A 1 463 ? -2.914 -0.891 30.222 1.00 83.62 463 THR A C 1
ATOM 3668 O O . THR A 1 463 ? -2.636 0.306 30.247 1.00 83.62 463 THR A O 1
ATOM 3671 N N . GLY A 1 464 ? -2.331 -1.808 31.005 1.00 84.62 464 GLY A N 1
ATOM 3672 C CA . GLY A 1 464 ? -1.107 -1.598 31.767 1.00 84.62 464 GLY A CA 1
ATOM 3673 C C . GLY A 1 464 ? 0.150 -1.716 30.894 1.00 84.62 464 GLY A C 1
ATOM 3674 O O . GLY A 1 464 ? 0.086 -2.029 29.704 1.00 84.62 464 GLY A O 1
ATOM 3675 N N . PHE A 1 465 ? 1.316 -1.479 31.495 1.00 82.62 465 PHE A N 1
ATOM 3676 C CA . PHE A 1 465 ? 2.611 -1.486 30.807 1.00 82.62 465 PHE A CA 1
ATOM 3677 C C . PHE A 1 465 ? 2.887 -2.836 30.099 1.00 82.62 465 PHE A C 1
ATOM 3679 O O . PHE A 1 465 ? 2.595 -3.906 30.632 1.00 82.62 465 PHE A O 1
ATOM 3686 N N . LYS A 1 466 ? 3.477 -2.792 28.897 1.00 74.00 466 LYS A N 1
ATOM 3687 C CA . LYS A 1 466 ? 3.664 -3.903 27.934 1.00 74.00 466 LYS A CA 1
ATOM 3688 C C . LYS A 1 466 ? 2.360 -4.535 27.424 1.00 74.00 466 LYS A C 1
ATOM 3690 O O . LYS A 1 466 ? 2.362 -5.699 27.032 1.00 74.00 466 LYS A O 1
ATOM 3695 N N . GLY A 1 467 ? 1.251 -3.795 27.442 1.00 57.75 467 GLY A N 1
ATOM 3696 C CA . GLY A 1 467 ? -0.072 -4.316 27.073 1.00 57.75 467 GLY A CA 1
ATOM 3697 C C . GLY A 1 467 ? -0.651 -5.299 28.099 1.00 57.75 467 GLY A C 1
ATOM 3698 O O . GLY A 1 467 ? -1.729 -5.855 27.892 1.00 57.75 467 GLY A O 1
ATOM 3699 N N . ASN A 1 468 ? 0.038 -5.509 29.226 1.00 55.47 468 ASN A N 1
ATOM 3700 C CA . ASN A 1 468 ? -0.408 -6.410 30.273 1.00 55.47 468 ASN A CA 1
ATOM 3701 C C . ASN A 1 468 ? -1.375 -5.687 31.205 1.00 55.47 468 ASN A C 1
ATOM 3703 O O . ASN A 1 468 ? -1.001 -4.833 32.002 1.00 55.47 468 ASN A O 1
ATOM 3707 N N . LEU A 1 469 ? -2.631 -6.110 31.163 1.00 51.22 469 LEU A N 1
ATOM 3708 C CA . LEU A 1 469 ? -3.666 -5.748 32.131 1.00 51.22 469 LEU A CA 1
ATOM 3709 C C . LEU A 1 469 ? -3.689 -6.688 33.340 1.00 51.22 469 LEU A C 1
ATOM 3711 O O . LEU A 1 469 ? -4.742 -7.205 33.711 1.00 51.22 469 LEU A O 1
ATOM 3715 N N . GLY A 1 470 ? -2.513 -7.013 33.887 1.00 42.09 470 GLY A N 1
ATOM 3716 C CA . GLY A 1 470 ? -2.398 -8.050 34.920 1.00 42.09 470 GLY A CA 1
ATOM 3717 C C . GLY A 1 470 ? -2.992 -9.394 34.486 1.00 42.09 470 GLY A C 1
ATOM 3718 O O . GLY A 1 470 ? -3.543 -10.118 35.301 1.00 42.09 470 GLY A O 1
ATOM 3719 N N . GLY A 1 471 ? -2.947 -9.701 33.184 1.00 41.53 471 GLY A N 1
ATOM 3720 C CA . GLY A 1 471 ? -3.458 -10.949 32.611 1.00 41.53 471 GLY A CA 1
ATOM 3721 C C . GLY A 1 471 ? -4.976 -11.031 32.403 1.00 41.53 471 GLY A C 1
ATOM 3722 O O . GLY A 1 471 ? -5.413 -11.932 31.689 1.00 41.53 471 GLY A O 1
ATOM 3723 N N . VAL A 1 472 ? -5.783 -10.102 32.935 1.00 44.75 472 VAL A N 1
ATOM 3724 C CA . VAL A 1 472 ? -7.252 -10.255 32.961 1.00 44.75 472 VAL A CA 1
ATOM 3725 C C . VAL A 1 472 ? -7.946 -9.661 31.732 1.00 44.75 472 VAL A C 1
ATOM 3727 O O . VAL A 1 472 ? -8.810 -10.313 31.158 1.00 44.75 472 VAL A O 1
ATOM 3730 N N . PHE A 1 473 ? -7.590 -8.474 31.246 1.00 50.25 473 PHE A N 1
ATOM 3731 C CA . PHE A 1 473 ? -8.344 -7.874 30.125 1.00 50.25 473 PHE A CA 1
ATOM 3732 C C . PHE A 1 473 ? -7.924 -8.349 28.741 1.00 50.25 473 PHE A C 1
ATOM 3734 O O . PHE A 1 473 ? -8.761 -8.438 27.854 1.00 50.25 473 PHE A O 1
ATOM 3741 N N . TYR A 1 474 ? -6.660 -8.735 28.585 1.00 46.94 474 TYR A N 1
ATOM 3742 C CA . TYR A 1 474 ? -6.169 -9.369 27.364 1.00 46.94 474 TYR A CA 1
ATOM 3743 C C . TYR A 1 474 ? -6.753 -10.791 27.175 1.00 46.94 474 TYR A C 1
ATOM 3745 O O . TYR A 1 474 ? -6.789 -11.286 26.057 1.00 46.94 474 TYR A O 1
ATOM 3753 N N . ASN A 1 475 ? -7.254 -11.450 28.242 1.00 51.06 475 ASN A N 1
ATOM 3754 C CA . ASN A 1 475 ? -7.629 -12.878 28.196 1.00 51.06 475 ASN A CA 1
ATOM 3755 C C . ASN A 1 475 ? -8.996 -13.272 28.793 1.00 51.06 475 ASN A C 1
ATOM 3757 O O . ASN A 1 475 ? -9.456 -14.392 28.541 1.00 51.06 475 ASN A O 1
ATOM 3761 N N . ARG A 1 476 ? -9.612 -12.448 29.648 1.00 55.94 476 ARG A N 1
ATOM 3762 C CA . ARG A 1 476 ? -10.790 -12.827 30.458 1.00 55.94 476 ARG A CA 1
ATOM 3763 C C . ARG A 1 476 ? -11.886 -11.771 30.529 1.00 55.94 476 ARG A C 1
ATOM 3765 O O . ARG A 1 476 ? -13.019 -12.140 30.800 1.00 55.94 476 ARG A O 1
ATOM 3772 N N . TYR A 1 477 ? -11.602 -10.494 30.286 1.00 59.84 477 TYR A N 1
ATOM 3773 C CA . TYR A 1 477 ? -12.597 -9.449 30.527 1.00 59.84 477 TYR A CA 1
ATOM 3774 C C . TYR A 1 477 ? -13.852 -9.547 29.651 1.00 59.84 477 TYR A C 1
ATOM 3776 O O . TYR A 1 477 ? -14.928 -9.548 30.244 1.00 59.84 477 TYR A O 1
ATOM 3784 N N . PRO A 1 478 ? -13.775 -9.757 28.316 1.00 61.12 478 PRO A N 1
ATOM 3785 C CA . PRO A 1 478 ? -14.978 -10.022 27.527 1.00 61.12 478 PRO A CA 1
ATOM 3786 C C . PRO A 1 478 ? -15.813 -11.178 28.091 1.00 61.12 478 PRO A C 1
ATOM 3788 O O . PRO A 1 478 ? -17.030 -11.104 28.061 1.00 61.12 478 PRO A O 1
ATOM 3791 N N . TRP A 1 479 ? -15.164 -12.182 28.696 1.00 63.34 479 TRP A N 1
ATOM 3792 C CA . TRP A 1 479 ? -15.807 -13.324 29.353 1.00 63.34 479 TRP A CA 1
ATOM 3793 C C . TRP A 1 479 ? -16.468 -12.962 30.695 1.00 63.34 479 TRP A C 1
ATOM 3795 O O . TRP A 1 479 ? -17.569 -13.418 30.990 1.00 63.34 479 TRP A O 1
ATOM 3805 N N . ILE A 1 480 ? -15.827 -12.115 31.514 1.00 69.75 480 ILE A N 1
ATOM 3806 C CA . ILE A 1 480 ? -16.360 -11.655 32.813 1.00 69.75 480 ILE A CA 1
ATOM 3807 C C . ILE A 1 480 ? -17.700 -10.941 32.624 1.00 69.75 480 ILE A C 1
ATOM 3809 O O . ILE A 1 480 ? -18.635 -11.179 33.393 1.00 69.75 480 ILE A O 1
ATOM 3813 N N . ILE A 1 481 ? -17.788 -10.100 31.594 1.00 71.62 481 ILE A N 1
ATOM 3814 C CA . ILE A 1 481 ? -18.979 -9.303 31.289 1.00 71.62 481 ILE A CA 1
ATOM 3815 C C . ILE A 1 481 ? -19.847 -9.909 30.183 1.00 71.62 481 ILE A C 1
ATOM 3817 O O . ILE A 1 481 ? -20.806 -9.268 29.782 1.00 71.62 481 ILE A O 1
ATOM 3821 N N . ASP A 1 482 ? -19.571 -1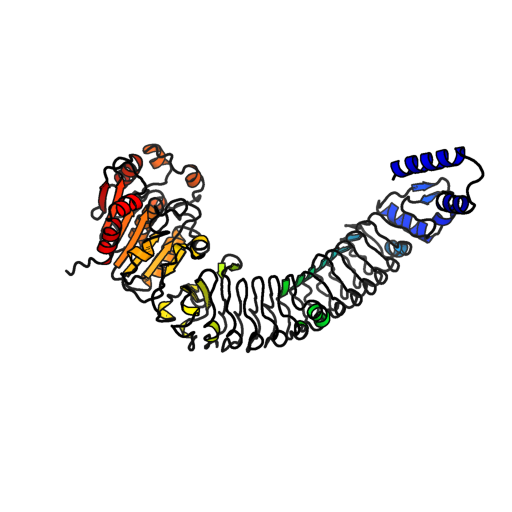1.126 29.704 1.00 69.81 482 ASP A N 1
ATOM 3822 C CA . ASP A 1 482 ? -20.299 -11.713 28.565 1.00 69.81 482 ASP A CA 1
ATOM 3823 C C . ASP A 1 482 ? -21.799 -11.913 28.858 1.00 69.81 482 ASP A C 1
ATOM 3825 O O . ASP A 1 482 ? -22.656 -11.852 27.972 1.00 69.81 482 ASP A O 1
ATOM 3829 N N . ASN A 1 483 ? -22.134 -12.098 30.136 1.00 73.25 483 ASN A N 1
ATOM 3830 C CA . ASN A 1 483 ? -23.513 -12.221 30.610 1.00 73.25 483 ASN A CA 1
ATOM 3831 C C . ASN A 1 483 ? -24.191 -10.863 30.864 1.00 73.25 483 ASN A C 1
ATOM 3833 O O . ASN A 1 483 ? -25.363 -10.829 31.232 1.00 73.25 483 ASN A O 1
ATOM 3837 N N . ILE A 1 484 ? -23.473 -9.750 30.686 1.00 79.50 484 ILE A N 1
ATOM 3838 C CA . ILE A 1 484 ? -23.996 -8.391 30.827 1.00 79.50 484 ILE A CA 1
ATOM 3839 C C . ILE A 1 484 ? -23.970 -7.728 29.456 1.00 79.50 484 ILE A C 1
ATOM 3841 O O . ILE A 1 484 ? -22.937 -7.613 28.801 1.00 79.50 484 ILE A O 1
ATOM 3845 N N . ARG A 1 485 ? -25.125 -7.230 29.021 1.00 83.00 485 ARG A N 1
ATOM 3846 C CA . ARG A 1 485 ? -25.224 -6.492 27.764 1.00 83.00 485 ARG A CA 1
ATOM 3847 C C . ARG A 1 485 ? -24.547 -5.126 27.919 1.00 83.00 485 ARG A C 1
ATOM 3849 O O . ARG A 1 485 ? -25.103 -4.223 28.545 1.00 83.00 485 ARG A O 1
ATOM 3856 N N . THR A 1 486 ? -23.345 -4.989 27.366 1.00 86.50 486 THR A N 1
ATOM 3857 C CA . THR A 1 486 ? -22.518 -3.778 27.439 1.00 86.50 486 THR A CA 1
ATOM 3858 C C . THR A 1 486 ? -21.966 -3.394 26.071 1.00 86.50 486 THR A C 1
ATOM 3860 O O . THR A 1 486 ? -21.574 -4.259 25.282 1.00 86.50 486 THR A O 1
ATOM 3863 N N . HIS A 1 487 ? -21.872 -2.088 25.831 1.00 88.19 487 HIS A N 1
ATOM 3864 C CA . HIS A 1 487 ? -20.919 -1.546 24.872 1.00 88.19 487 HIS A CA 1
ATOM 3865 C C . HIS A 1 487 ? -19.524 -1.571 25.498 1.00 88.19 487 HIS A C 1
ATOM 3867 O O . HIS A 1 487 ? -19.389 -1.414 26.719 1.00 88.19 487 HIS A O 1
ATOM 3873 N N . LYS A 1 488 ? -18.487 -1.765 24.682 1.00 85.50 488 LYS A N 1
ATOM 3874 C CA . LYS A 1 488 ? -17.115 -1.913 25.181 1.00 85.50 488 LYS A CA 1
ATOM 3875 C C . LYS A 1 488 ? -16.158 -1.067 24.356 1.00 85.50 488 LYS A C 1
ATOM 3877 O O . LYS A 1 488 ? -16.105 -1.173 23.134 1.00 85.50 488 LYS A O 1
ATOM 3882 N N . ILE A 1 489 ? -15.368 -0.266 25.055 1.00 85.94 489 ILE A N 1
ATOM 3883 C CA . ILE A 1 489 ? -14.201 0.422 24.520 1.00 85.94 489 ILE A CA 1
ATOM 3884 C C . ILE A 1 489 ? -12.986 -0.191 25.208 1.00 85.94 489 ILE A C 1
ATOM 3886 O O . ILE A 1 489 ? -12.877 -0.202 26.435 1.00 85.94 489 ILE A O 1
ATOM 3890 N N . PHE A 1 490 ? -12.064 -0.712 24.419 1.00 82.69 490 PHE A N 1
ATOM 3891 C CA . PHE A 1 490 ? -10.763 -1.162 24.890 1.00 82.69 490 PHE A CA 1
ATOM 3892 C C . PHE A 1 490 ? -9.690 -0.304 24.242 1.00 82.69 490 PHE A C 1
ATOM 3894 O O . PHE A 1 490 ? -9.753 -0.044 23.042 1.00 82.69 490 PHE A O 1
ATOM 3901 N N . MET A 1 491 ? -8.706 0.117 25.028 1.00 84.38 491 MET A N 1
ATOM 3902 C CA . MET A 1 491 ? -7.581 0.917 24.562 1.00 84.38 491 MET A CA 1
ATOM 3903 C C . MET A 1 491 ? -6.266 0.347 25.069 1.00 84.38 491 MET A C 1
ATOM 3905 O O . MET A 1 491 ? -6.135 -0.014 26.240 1.00 84.38 491 MET A O 1
ATOM 3909 N N . ASN A 1 492 ? -5.285 0.307 24.175 1.00 82.38 492 ASN A N 1
ATOM 3910 C CA . ASN A 1 492 ? -3.959 -0.215 24.428 1.00 82.38 492 ASN A CA 1
ATOM 3911 C C . ASN A 1 492 ? -2.888 0.780 23.985 1.00 82.38 492 ASN A C 1
ATOM 3913 O O . ASN A 1 492 ? -2.706 1.037 22.794 1.00 82.38 492 ASN A O 1
ATOM 3917 N N . ASP A 1 493 ? -2.130 1.287 24.950 1.00 86.50 493 ASP A N 1
ATOM 3918 C CA . ASP A 1 493 ? -0.945 2.086 24.665 1.00 86.50 493 ASP A CA 1
ATOM 3919 C C . ASP A 1 493 ? 0.266 1.179 24.401 1.00 86.50 493 ASP A C 1
ATOM 3921 O O . ASP A 1 493 ? 1.001 0.778 25.307 1.00 86.50 493 ASP A O 1
ATOM 3925 N N . THR A 1 494 ? 0.515 0.887 23.123 1.00 82.62 494 THR A N 1
ATOM 3926 C CA . THR A 1 494 ? 1.685 0.107 22.690 1.00 82.62 494 THR A CA 1
ATOM 3927 C C . THR A 1 494 ? 3.014 0.840 22.871 1.00 82.62 494 THR A C 1
ATOM 3929 O O . THR A 1 494 ? 4.070 0.209 22.802 1.00 82.62 494 THR A O 1
ATOM 3932 N N . GLN A 1 495 ? 2.989 2.158 23.086 1.00 86.38 495 GLN A N 1
ATOM 3933 C CA . GLN A 1 495 ? 4.185 2.967 23.326 1.00 86.38 495 GLN A CA 1
ATOM 3934 C C . GLN A 1 495 ? 4.606 2.940 24.801 1.00 86.38 495 GLN A C 1
ATOM 3936 O O . GLN A 1 495 ? 5.736 3.323 25.109 1.00 86.38 495 GLN A O 1
ATOM 3941 N N . ASN A 1 496 ? 3.746 2.431 25.693 1.00 88.69 496 ASN A N 1
ATOM 3942 C CA . ASN A 1 496 ? 3.983 2.316 27.132 1.00 88.69 496 ASN A CA 1
ATOM 3943 C C . ASN A 1 496 ? 4.358 3.656 27.779 1.00 88.69 496 ASN A C 1
ATOM 3945 O O . ASN A 1 496 ? 5.357 3.758 28.499 1.00 88.69 496 ASN A O 1
ATOM 3949 N N . ILE A 1 497 ? 3.574 4.689 27.479 1.00 93.06 497 ILE A N 1
ATOM 3950 C CA . ILE A 1 497 ? 3.822 6.068 27.894 1.00 93.06 497 ILE A CA 1
ATOM 3951 C C . ILE A 1 497 ? 2.576 6.719 28.506 1.00 93.06 497 ILE A C 1
ATOM 3953 O O . ILE A 1 497 ? 2.323 7.905 28.313 1.00 93.06 497 ILE A O 1
ATOM 3957 N N . TRP A 1 498 ? 1.800 5.946 29.273 1.00 94.50 498 TRP A N 1
ATOM 3958 C CA . TRP A 1 498 ? 0.594 6.417 29.966 1.00 94.50 498 TRP A CA 1
ATOM 3959 C C . TRP A 1 498 ? -0.385 7.141 29.038 1.00 94.50 498 TRP A C 1
ATOM 3961 O O . TRP A 1 498 ? -1.031 8.102 29.438 1.00 94.50 498 TRP A O 1
ATOM 3971 N N . TYR A 1 499 ? -0.506 6.673 27.791 1.00 93.75 499 TYR A N 1
ATOM 3972 C CA . TYR A 1 499 ? -1.404 7.222 26.771 1.00 93.75 499 TYR A CA 1
ATOM 3973 C C . TYR A 1 499 ? -1.050 8.653 26.329 1.00 93.75 499 TYR A C 1
ATOM 3975 O O . TYR A 1 499 ? -1.749 9.243 25.508 1.00 93.75 499 TYR A O 1
ATOM 3983 N N . LEU A 1 500 ? 0.064 9.217 26.809 1.00 95.25 500 LEU A N 1
ATOM 3984 C CA . LEU A 1 500 ? 0.401 10.632 26.623 1.00 95.25 500 LEU A CA 1
ATOM 3985 C C . LEU A 1 500 ? 0.769 11.000 25.177 1.00 95.25 500 LEU A C 1
ATOM 3987 O O . LEU A 1 500 ? 0.768 12.176 24.828 1.00 95.25 500 LEU A O 1
ATOM 3991 N N . LYS A 1 501 ? 1.077 10.012 24.328 1.00 92.88 501 LYS A N 1
ATOM 3992 C CA . LYS A 1 501 ? 1.372 10.193 22.892 1.00 92.88 501 LYS A CA 1
ATOM 3993 C C . LYS A 1 501 ? 0.200 9.832 21.973 1.00 92.88 501 LYS A C 1
ATOM 3995 O O . LYS A 1 501 ? 0.413 9.639 20.778 1.00 92.88 501 LYS A O 1
ATOM 4000 N N . GLY A 1 502 ? -1.004 9.688 22.524 1.00 90.94 502 GLY A N 1
ATOM 4001 C CA . GLY A 1 502 ? -2.150 9.176 21.779 1.00 90.94 502 GLY A CA 1
ATOM 4002 C C . GLY A 1 502 ? -2.109 7.658 21.566 1.00 90.94 502 GLY A C 1
ATOM 4003 O O . GLY A 1 502 ? -1.143 6.971 21.918 1.00 90.94 502 GLY A O 1
ATOM 4004 N N . ILE A 1 503 ? -3.193 7.135 21.000 1.00 84.62 503 ILE A N 1
ATOM 4005 C CA . ILE A 1 503 ? -3.357 5.748 20.574 1.00 84.62 503 ILE A CA 1
ATOM 4006 C C . ILE A 1 503 ? -2.996 5.660 19.088 1.00 84.62 503 ILE A C 1
ATOM 4008 O O . ILE A 1 503 ? -3.699 6.252 18.260 1.00 84.62 503 ILE A O 1
ATOM 4012 N N . PRO A 1 504 ? -1.948 4.902 18.703 1.00 76.25 504 PRO A N 1
ATOM 4013 C CA . PRO A 1 504 ? -1.514 4.880 17.313 1.00 76.25 504 PRO A CA 1
ATOM 4014 C C . PRO A 1 504 ? -2.644 4.445 16.374 1.00 76.25 504 PRO A C 1
ATOM 4016 O O . PRO A 1 504 ? -3.335 3.459 16.649 1.00 76.25 504 PRO A O 1
ATOM 4019 N N . SER A 1 505 ? -2.772 5.169 15.258 1.00 71.19 505 SER A N 1
ATOM 4020 C CA . SER A 1 505 ? -3.832 5.052 14.242 1.00 71.19 505 SER A CA 1
ATOM 4021 C C . SER A 1 505 ? -5.206 5.629 14.614 1.00 71.19 505 SER A C 1
ATOM 4023 O O . SER A 1 505 ? -6.116 5.505 13.800 1.00 71.19 505 SER A O 1
ATOM 4025 N N . ILE A 1 506 ? -5.371 6.268 15.781 1.00 77.00 506 ILE A N 1
ATOM 4026 C CA . ILE A 1 506 ? -6.605 7.006 16.128 1.00 77.00 506 ILE A CA 1
ATOM 4027 C C . ILE A 1 506 ? -6.304 8.445 16.549 1.00 77.00 506 ILE A C 1
ATOM 4029 O O . ILE A 1 506 ? -6.967 9.371 16.096 1.00 77.00 506 ILE A O 1
ATOM 4033 N N . THR A 1 507 ? -5.332 8.625 17.439 1.00 88.81 507 THR A N 1
ATOM 4034 C CA . THR A 1 507 ? -5.054 9.896 18.115 1.00 88.81 507 THR A CA 1
ATOM 4035 C C . THR A 1 507 ? -3.549 10.069 18.309 1.00 88.81 507 THR A C 1
ATOM 4037 O O . THR A 1 507 ? -2.789 9.096 18.343 1.00 88.81 507 THR A O 1
ATOM 4040 N N . TYR A 1 508 ? -3.107 11.314 18.471 1.00 90.38 508 TYR A N 1
ATOM 4041 C CA . TYR A 1 508 ? -1.685 11.679 18.521 1.00 90.38 508 TYR A CA 1
ATOM 4042 C C . TYR A 1 508 ? -1.265 12.373 19.827 1.00 90.38 508 TYR A C 1
ATOM 4044 O O . TYR A 1 508 ? -0.093 12.713 20.008 1.00 90.38 508 TYR A O 1
ATOM 4052 N N . SER A 1 509 ? -2.200 12.572 20.760 1.00 93.69 509 SER A N 1
ATOM 4053 C CA . SER A 1 509 ? -1.973 13.234 22.051 1.00 93.69 509 SER A CA 1
ATOM 4054 C C . SER A 1 509 ? -2.944 12.741 23.132 1.00 93.69 509 SER A C 1
ATOM 4056 O O . SER A 1 509 ? -3.916 12.037 22.843 1.00 93.69 509 SER A O 1
ATOM 4058 N N . MET A 1 510 ? -2.687 13.109 24.394 1.00 94.50 510 MET A N 1
ATOM 4059 C CA . MET A 1 510 ? -3.625 12.854 25.497 1.00 94.50 510 MET A CA 1
ATOM 4060 C C . MET A 1 510 ? -4.932 13.633 25.310 1.00 94.50 510 MET A C 1
ATOM 4062 O O . MET A 1 510 ? -6.013 13.107 25.557 1.00 94.50 510 MET A O 1
ATOM 4066 N N . GLU A 1 511 ? -4.849 14.873 24.840 1.00 94.81 511 GLU A N 1
ATOM 4067 C CA . GLU A 1 511 ? -6.003 15.728 24.570 1.00 94.81 511 GLU A CA 1
ATOM 4068 C C . GLU A 1 511 ? -6.921 15.105 23.514 1.00 94.81 511 GLU A C 1
ATOM 4070 O O . GLU A 1 511 ? -8.134 15.029 23.714 1.00 94.81 511 GLU A O 1
ATOM 4075 N N . GLU A 1 512 ? -6.346 14.572 22.435 1.00 93.81 512 GLU A N 1
ATOM 4076 C CA . GLU A 1 512 ? -7.112 13.850 21.420 1.00 93.81 512 GLU A CA 1
ATOM 4077 C C . GLU A 1 512 ? -7.729 12.554 21.964 1.00 93.81 512 GLU A C 1
ATOM 4079 O O . GLU A 1 512 ? -8.865 12.242 21.612 1.00 93.81 512 GLU A O 1
ATOM 4084 N N . ASN A 1 513 ? -7.047 11.821 22.861 1.00 93.44 513 ASN A N 1
ATOM 4085 C CA . ASN A 1 513 ? -7.651 10.661 23.536 1.00 93.44 513 ASN A CA 1
ATOM 4086 C C . ASN A 1 513 ? -8.905 11.054 24.320 1.00 93.44 513 ASN A C 1
ATOM 4088 O O . ASN A 1 513 ? -9.937 10.388 24.215 1.00 93.44 513 ASN A O 1
ATOM 4092 N N . ILE A 1 514 ? -8.810 12.128 25.109 1.00 95.12 514 ILE A N 1
ATOM 4093 C CA . ILE A 1 514 ? -9.918 12.635 25.922 1.00 95.12 514 ILE A CA 1
ATOM 4094 C C . ILE A 1 514 ? -11.087 13.019 25.013 1.00 95.12 514 ILE A C 1
ATOM 4096 O O . ILE A 1 514 ? -12.204 12.544 25.228 1.00 95.12 514 ILE A O 1
ATOM 4100 N N . GLN A 1 515 ? -10.822 13.814 23.972 1.00 93.94 515 GLN A N 1
ATOM 4101 C CA . GLN A 1 515 ? -11.844 14.259 23.027 1.00 93.94 515 GLN A CA 1
ATOM 4102 C C . GLN A 1 515 ? -12.517 13.074 22.324 1.00 93.94 515 GLN A C 1
ATOM 4104 O O . GLN A 1 515 ? -13.744 13.020 22.250 1.00 93.94 515 GLN A O 1
ATOM 4109 N N . PHE A 1 516 ? -11.731 12.104 21.854 1.00 90.44 516 PHE A N 1
ATOM 4110 C CA . PHE A 1 516 ? -12.240 10.911 21.182 1.00 90.44 516 PHE A CA 1
ATOM 4111 C C . PHE A 1 516 ? -13.186 10.104 22.083 1.00 90.44 516 PHE A C 1
ATOM 4113 O O . PHE A 1 516 ? -14.291 9.744 21.668 1.00 90.44 516 PHE A O 1
ATOM 4120 N N . ILE A 1 517 ? -12.802 9.866 23.342 1.00 92.31 517 ILE A N 1
ATOM 4121 C CA . ILE A 1 517 ? -13.642 9.125 24.294 1.00 92.31 517 ILE A CA 1
ATOM 4122 C C . ILE A 1 517 ? -14.901 9.919 24.651 1.00 92.31 517 ILE A C 1
ATOM 4124 O O . ILE A 1 517 ? -15.996 9.358 24.626 1.00 92.31 517 ILE A O 1
ATOM 4128 N N . GLN A 1 518 ? -14.778 11.217 24.945 1.00 93.94 518 GLN A N 1
ATOM 4129 C CA . GLN A 1 518 ? -15.925 12.085 25.239 1.00 93.94 518 GLN A CA 1
ATOM 4130 C C . GLN A 1 518 ? -16.934 12.098 24.086 1.00 93.94 518 GLN A C 1
ATOM 4132 O O . GLN A 1 518 ? -18.148 12.029 24.308 1.00 93.94 518 GLN A O 1
ATOM 4137 N N . GLU A 1 519 ? -16.450 12.129 22.846 1.00 89.75 519 GLU A N 1
ATOM 4138 C CA . GLU A 1 519 ? -17.309 12.080 21.673 1.00 89.75 519 GLU A CA 1
ATOM 4139 C C . GLU A 1 519 ? -18.046 10.739 21.553 1.00 89.75 519 GLU A C 1
ATOM 4141 O O . GLU A 1 519 ? -19.233 10.720 21.239 1.00 89.75 519 GLU A O 1
ATOM 4146 N N . LEU A 1 520 ? -17.386 9.611 21.827 1.00 87.81 520 LEU A N 1
ATOM 4147 C CA . LEU A 1 520 ? -18.042 8.299 21.806 1.00 87.81 520 LEU A CA 1
ATOM 4148 C C . LEU A 1 520 ? -19.085 8.156 22.921 1.00 87.81 520 LEU A C 1
ATOM 4150 O O . LEU A 1 520 ? -20.183 7.650 22.681 1.00 87.81 520 LEU A O 1
ATOM 4154 N N . VAL A 1 521 ? -18.753 8.616 24.126 1.00 91.00 521 VAL A N 1
ATOM 4155 C CA . VAL A 1 521 ? -19.618 8.525 25.309 1.00 91.00 521 VAL A CA 1
ATOM 4156 C C . VAL A 1 521 ? -20.852 9.414 25.157 1.00 91.00 521 VAL A C 1
ATOM 4158 O O . VAL A 1 521 ? -21.957 8.972 25.454 1.00 91.00 521 VAL A O 1
ATOM 4161 N N . SER A 1 522 ? -20.700 10.634 24.635 1.00 90.00 522 SER A N 1
ATOM 4162 C CA . SER A 1 522 ? -21.804 11.602 24.503 1.00 90.00 522 SER A CA 1
ATOM 4163 C C . SER A 1 522 ? -22.879 11.213 23.480 1.00 90.00 522 SER A C 1
ATOM 4165 O O . SER A 1 522 ? -23.985 11.752 23.520 1.00 90.00 522 SER A O 1
ATOM 4167 N N . ARG A 1 523 ? -22.609 10.250 22.588 1.00 84.56 523 ARG A N 1
ATOM 4168 C CA . ARG A 1 523 ? -23.564 9.791 21.557 1.00 84.56 523 ARG A CA 1
ATOM 4169 C C . ARG A 1 523 ? -24.769 9.044 22.113 1.00 84.56 523 ARG A C 1
ATOM 4171 O O . ARG A 1 523 ? -25.784 8.943 21.428 1.00 84.56 523 ARG A O 1
ATOM 4178 N N . LYS A 1 524 ? -24.659 8.489 23.319 1.00 88.06 524 LYS A N 1
ATOM 4179 C CA . LYS A 1 524 ? -25.751 7.779 23.982 1.00 88.06 524 LYS A CA 1
ATOM 4180 C C . LYS A 1 524 ? -25.733 8.092 25.469 1.00 88.06 524 LYS A C 1
ATOM 4182 O O . LYS A 1 524 ? -24.691 8.069 26.109 1.00 88.06 524 LYS A O 1
ATOM 4187 N N . LYS A 1 525 ? -26.913 8.312 26.046 1.00 91.25 525 LYS A N 1
ATOM 4188 C CA . LYS A 1 525 ? -27.054 8.411 27.499 1.00 91.25 525 LYS A CA 1
ATOM 4189 C C . LYS A 1 525 ? -26.985 7.013 28.117 1.00 91.25 525 LYS A C 1
ATOM 4191 O O . LYS A 1 525 ? -27.978 6.285 28.125 1.00 91.25 525 LYS A O 1
ATOM 4196 N N . TYR A 1 526 ? -25.810 6.634 28.605 1.00 92.69 526 TYR A N 1
ATOM 4197 C CA . TYR A 1 526 ? -25.615 5.383 29.335 1.00 92.69 526 TYR A CA 1
ATOM 4198 C C . TYR A 1 526 ? -26.199 5.471 30.747 1.00 92.69 526 TYR A C 1
ATOM 4200 O O . TYR A 1 526 ? -26.109 6.508 31.401 1.00 92.69 526 TYR A O 1
ATOM 4208 N N . LYS A 1 527 ? -26.781 4.366 31.222 1.00 93.06 527 LYS A N 1
ATOM 4209 C CA . LYS A 1 527 ? -27.187 4.209 32.626 1.00 93.06 527 LYS A CA 1
ATOM 4210 C C . LYS A 1 527 ? -25.976 3.994 33.530 1.00 93.06 527 LYS A C 1
ATOM 4212 O O . LYS A 1 527 ? -25.966 4.468 34.659 1.00 93.06 527 LYS A O 1
ATOM 4217 N N . LYS A 1 528 ? -24.975 3.273 33.022 1.00 92.69 528 LYS A N 1
ATOM 4218 C CA . LYS A 1 528 ? -23.720 2.975 33.712 1.00 92.69 528 LYS A CA 1
ATOM 4219 C C . LYS A 1 528 ? -22.543 3.148 32.767 1.00 92.69 528 LYS A C 1
ATOM 4221 O O . LYS A 1 528 ? -22.587 2.661 31.637 1.00 92.69 528 LYS A O 1
ATOM 4226 N N . ILE A 1 529 ? -21.503 3.819 33.245 1.00 94.62 529 ILE A N 1
ATOM 4227 C CA . ILE A 1 529 ? -20.218 3.956 32.560 1.00 94.62 529 ILE A CA 1
ATOM 4228 C C . ILE A 1 529 ? -19.151 3.531 33.558 1.00 94.62 529 ILE A C 1
ATOM 4230 O O . ILE A 1 529 ? -18.953 4.204 34.566 1.00 94.62 529 ILE A O 1
ATOM 4234 N N . MET A 1 530 ? -18.471 2.428 33.268 1.00 94.31 530 MET A N 1
ATOM 4235 C CA . MET A 1 530 ? -17.364 1.934 34.075 1.00 94.31 530 MET A CA 1
ATOM 4236 C C . MET A 1 530 ? -16.038 2.192 33.368 1.00 94.31 530 MET A C 1
ATOM 4238 O O . MET A 1 530 ? -15.831 1.684 32.266 1.00 94.31 530 MET A O 1
ATOM 4242 N N . CYS A 1 531 ? -15.119 2.895 34.025 1.00 94.69 531 CYS A N 1
ATOM 4243 C CA . CYS A 1 531 ? -13.715 2.956 33.615 1.00 94.69 531 CYS A CA 1
ATOM 4244 C C . CYS A 1 531 ? -12.882 1.992 34.461 1.00 94.69 531 CYS A C 1
ATOM 4246 O O . CYS A 1 531 ? -12.967 2.015 35.689 1.00 94.69 531 CYS A O 1
ATOM 4248 N N . VAL A 1 532 ? -12.063 1.151 33.829 1.00 92.25 532 VAL A N 1
ATOM 4249 C CA . VAL A 1 532 ? -11.291 0.133 34.550 1.00 92.25 532 VAL A CA 1
ATOM 4250 C C . VAL A 1 532 ? -9.922 -0.149 33.936 1.00 92.25 532 VAL A C 1
ATOM 4252 O O . VAL A 1 532 ? -9.747 -0.219 32.718 1.00 92.25 532 VAL A O 1
ATOM 4255 N N . GLY A 1 533 ? -8.923 -0.357 34.791 1.00 90.44 533 GLY A N 1
ATOM 4256 C CA . GLY A 1 533 ? -7.567 -0.646 34.345 1.00 90.44 533 GLY A CA 1
ATOM 4257 C C . GLY A 1 533 ? -6.601 -0.889 35.494 1.00 90.44 533 GLY A C 1
ATOM 4258 O O . GLY A 1 533 ? -6.913 -0.656 36.661 1.00 90.44 533 GLY A O 1
ATOM 4259 N N . THR A 1 534 ? -5.403 -1.370 35.160 1.00 89.88 534 THR A N 1
ATOM 4260 C CA . THR A 1 534 ? -4.341 -1.630 36.141 1.00 89.88 534 THR A CA 1
ATOM 4261 C C . THR A 1 534 ? -3.064 -0.879 35.816 1.00 89.88 534 THR A C 1
ATOM 4263 O O . THR A 1 534 ? -2.723 -0.736 34.639 1.00 89.88 534 THR A O 1
ATOM 4266 N N . SER A 1 535 ? -2.341 -0.423 36.840 1.00 92.56 535 SER A N 1
ATOM 4267 C CA . SER A 1 535 ? -1.065 0.268 36.681 1.00 92.56 535 SER A CA 1
ATOM 4268 C C . SER A 1 535 ? -1.235 1.482 35.758 1.00 92.56 535 SER A C 1
ATOM 4270 O O . SER A 1 535 ? -2.069 2.347 36.035 1.00 92.56 535 SER A O 1
ATOM 4272 N N . MET A 1 536 ? -0.549 1.502 34.614 1.00 92.94 536 MET A N 1
ATOM 4273 C CA . MET A 1 536 ? -0.709 2.517 33.567 1.00 92.94 536 MET A CA 1
ATOM 4274 C C . MET A 1 536 ? -2.166 2.679 33.092 1.00 92.94 536 MET A C 1
ATOM 4276 O O . MET A 1 536 ? -2.620 3.788 32.822 1.00 92.94 536 MET A O 1
ATOM 4280 N N . GLY A 1 537 ? -2.933 1.589 33.041 1.00 91.94 537 GLY A N 1
ATOM 4281 C CA . GLY A 1 537 ? -4.358 1.623 32.721 1.00 91.94 537 GLY A CA 1
ATOM 4282 C C . GLY A 1 537 ? -5.226 2.094 33.887 1.00 91.94 537 GLY A C 1
ATOM 4283 O O . GLY A 1 537 ? -6.272 2.697 33.671 1.00 91.94 537 GLY A O 1
ATOM 4284 N N . GLY A 1 538 ? -4.792 1.862 35.129 1.00 94.94 538 GLY A N 1
ATOM 4285 C CA . GLY A 1 538 ? -5.454 2.388 36.326 1.00 94.94 538 GLY A CA 1
ATOM 4286 C C . GLY A 1 538 ? -5.335 3.911 36.393 1.00 94.94 538 GLY A C 1
ATOM 4287 O O . GLY A 1 538 ? -6.330 4.587 36.631 1.00 94.94 538 GLY A O 1
ATOM 4288 N N . TYR A 1 539 ? -4.150 4.443 36.072 1.00 96.88 539 TYR A N 1
ATOM 4289 C CA . TYR A 1 539 ? -3.925 5.875 35.840 1.00 96.88 539 TYR A CA 1
ATOM 4290 C C . TYR A 1 539 ? -4.925 6.439 34.818 1.00 96.88 539 TYR A C 1
ATOM 4292 O O . TYR A 1 539 ? -5.635 7.402 35.103 1.00 96.88 539 TYR A O 1
ATOM 4300 N N . MET A 1 540 ? -5.038 5.797 33.650 1.00 96.19 540 MET A N 1
ATOM 4301 C CA . MET A 1 540 ? -5.922 6.277 32.584 1.00 96.19 540 MET A CA 1
ATOM 4302 C C . MET A 1 540 ? -7.403 6.164 32.969 1.00 96.19 540 MET A C 1
ATOM 4304 O O . MET A 1 540 ? -8.201 7.029 32.619 1.00 96.19 540 MET A O 1
ATOM 4308 N N . SER A 1 541 ? -7.768 5.143 33.750 1.00 96.12 541 SER A N 1
ATOM 4309 C CA . SER A 1 541 ? -9.127 4.971 34.279 1.00 96.12 541 SER A CA 1
ATOM 4310 C C . SER A 1 541 ? -9.513 6.097 35.232 1.00 96.12 541 SER A C 1
ATOM 4312 O O . SER A 1 541 ? -10.619 6.622 35.120 1.00 96.12 541 SER A O 1
ATOM 4314 N N . LEU A 1 542 ? -8.599 6.494 36.127 1.00 97.44 542 LEU A N 1
ATOM 4315 C CA . LEU A 1 542 ? -8.798 7.626 37.034 1.00 97.44 542 LEU A CA 1
ATOM 4316 C C . LEU A 1 542 ? -8.899 8.951 36.277 1.00 97.44 542 LEU A C 1
ATOM 4318 O O . LEU A 1 542 ? -9.754 9.764 36.617 1.00 97.44 542 LEU A O 1
ATOM 4322 N N . LEU A 1 543 ? -8.058 9.169 35.262 1.00 97.12 543 LEU A N 1
ATOM 4323 C CA . LEU A 1 543 ? -8.062 10.398 34.466 1.00 97.12 543 LEU A CA 1
ATOM 4324 C C . LEU A 1 543 ? -9.335 10.503 33.616 1.00 97.12 543 LEU A C 1
ATOM 4326 O O . LEU A 1 543 ? -10.105 11.452 33.762 1.00 97.12 543 LEU A O 1
ATOM 4330 N N . ILE A 1 544 ? -9.584 9.526 32.739 1.00 96.44 544 ILE A N 1
ATOM 4331 C CA . ILE A 1 544 ? -10.722 9.572 31.814 1.00 96.44 544 ILE A CA 1
ATOM 4332 C C . ILE A 1 544 ? -12.037 9.459 32.562 1.00 96.44 544 ILE A C 1
ATOM 4334 O O . ILE A 1 544 ? -12.936 10.250 32.297 1.00 96.44 544 ILE A O 1
ATOM 4338 N N . GLY A 1 545 ? -12.154 8.514 33.500 1.00 96.12 545 GLY A N 1
ATOM 4339 C CA . GLY A 1 545 ? -13.383 8.326 34.264 1.00 96.12 545 GLY A CA 1
ATOM 4340 C C . GLY A 1 545 ? -13.803 9.594 35.001 1.00 96.12 545 GLY A C 1
ATOM 4341 O O . GLY A 1 545 ? -14.982 9.943 34.981 1.00 96.12 545 GLY A O 1
ATOM 4342 N N . TYR A 1 546 ? -12.839 10.332 35.560 1.00 95.88 546 TYR A N 1
ATOM 4343 C CA . TYR A 1 546 ? -13.105 11.616 36.198 1.00 95.88 546 TYR A CA 1
ATOM 4344 C C . TYR A 1 546 ? -13.595 12.665 35.190 1.00 95.88 546 TYR A C 1
ATOM 4346 O O . TYR A 1 546 ? -14.625 13.298 35.421 1.00 95.88 546 TYR A O 1
ATOM 4354 N N . LEU A 1 547 ? -12.903 12.820 34.054 1.00 95.44 547 LEU A N 1
ATOM 4355 C CA . LEU A 1 547 ? -13.219 13.836 33.040 1.00 95.44 547 LEU A CA 1
ATOM 4356 C C . LEU A 1 547 ? -14.549 13.600 32.313 1.00 95.44 547 LEU A C 1
ATOM 4358 O O . LEU A 1 547 ? -15.203 14.565 31.918 1.00 95.44 547 LEU A O 1
ATOM 4362 N N . ILE A 1 548 ? -14.950 12.343 32.109 1.00 94.56 548 ILE A N 1
ATOM 4363 C CA . ILE A 1 548 ? -16.225 12.006 31.452 1.00 94.56 548 ILE A CA 1
ATOM 4364 C C . ILE A 1 548 ? -17.385 11.850 32.439 1.00 94.56 548 ILE A C 1
ATOM 4366 O O . ILE A 1 548 ? -18.496 11.561 32.003 1.00 94.56 548 ILE A O 1
ATOM 4370 N N . GLN A 1 549 ? -17.128 12.007 33.743 1.00 94.12 549 GLN A N 1
ATOM 4371 C CA . GLN A 1 549 ? -18.088 11.730 34.815 1.00 94.12 549 GLN A CA 1
ATOM 4372 C C . GLN A 1 549 ? -18.688 10.323 34.703 1.00 94.12 549 GLN A C 1
ATOM 4374 O O . GLN A 1 549 ? -19.905 10.139 34.652 1.00 94.12 549 GLN A O 1
ATOM 4379 N N . ALA A 1 550 ? -17.808 9.322 34.620 1.00 95.31 550 ALA A N 1
ATOM 4380 C CA . ALA A 1 550 ? -18.202 7.919 34.652 1.00 95.31 550 ALA A CA 1
ATOM 4381 C C . ALA A 1 550 ? -19.035 7.618 35.913 1.00 95.31 550 ALA A C 1
ATOM 4383 O O . ALA A 1 550 ? -18.906 8.293 36.928 1.00 95.31 550 ALA A O 1
ATOM 4384 N N . THR A 1 551 ? -19.890 6.597 35.888 1.00 95.44 551 THR A N 1
ATOM 4385 C CA . THR A 1 551 ? -20.613 6.220 37.114 1.00 95.44 551 THR A CA 1
ATOM 4386 C C . THR A 1 551 ? -19.675 5.540 38.101 1.00 95.44 551 THR A C 1
ATOM 4388 O O . THR A 1 551 ? -19.749 5.790 39.303 1.00 95.44 551 THR A O 1
ATOM 4391 N N . ASP A 1 552 ? -18.762 4.719 37.578 1.00 95.81 552 ASP A N 1
ATOM 4392 C CA . ASP A 1 552 ? -17.885 3.862 38.359 1.00 95.81 552 ASP A CA 1
ATOM 4393 C C . ASP A 1 552 ? -16.460 3.886 37.774 1.00 95.81 552 ASP A C 1
ATOM 4395 O O . ASP A 1 552 ? -16.256 3.750 36.564 1.00 95.81 552 ASP A O 1
ATOM 4399 N N . ILE A 1 553 ? -15.450 4.033 38.631 1.00 96.56 553 ILE A N 1
ATOM 4400 C CA . ILE A 1 553 ? -14.036 3.854 38.283 1.00 96.56 553 ILE A CA 1
ATOM 4401 C C . ILE A 1 553 ? -13.463 2.749 39.159 1.00 96.56 553 ILE A C 1
ATOM 4403 O O . ILE A 1 553 ? -13.572 2.807 40.380 1.00 96.56 553 ILE A O 1
ATOM 4407 N N . ILE A 1 554 ? -12.805 1.768 38.544 1.00 95.56 554 ILE A N 1
ATOM 4408 C CA . ILE A 1 554 ? -12.089 0.704 39.250 1.00 95.56 554 ILE A CA 1
ATOM 4409 C C . ILE A 1 554 ? -10.626 0.735 38.810 1.00 95.56 554 ILE A C 1
ATOM 4411 O O . ILE A 1 554 ? -10.274 0.332 37.699 1.00 95.56 554 ILE A O 1
ATOM 4415 N N . ALA A 1 555 ? -9.755 1.224 39.686 1.00 95.88 555 ALA A N 1
ATOM 4416 C CA . ALA A 1 555 ? -8.333 1.367 39.414 1.00 95.88 555 ALA A CA 1
ATOM 4417 C C . ALA A 1 555 ? -7.518 0.376 40.253 1.00 95.88 555 ALA A C 1
ATOM 4419 O O . ALA A 1 555 ? -7.522 0.419 41.482 1.00 95.88 555 ALA A O 1
ATOM 4420 N N . PHE A 1 556 ? -6.775 -0.506 39.586 1.00 94.69 556 PHE A N 1
ATOM 4421 C CA . PHE A 1 556 ? -5.907 -1.481 40.246 1.00 94.69 556 PHE A CA 1
ATOM 4422 C C . PHE A 1 556 ? -4.452 -1.007 40.238 1.00 94.69 556 PHE A C 1
ATOM 4424 O O . PHE A 1 556 ? -3.849 -0.913 39.169 1.00 94.69 556 PHE A O 1
ATOM 4431 N N . ALA A 1 557 ? -3.873 -0.746 41.408 1.00 95.25 557 ALA A N 1
ATOM 4432 C CA . ALA A 1 557 ? -2.504 -0.260 41.585 1.00 95.25 557 ALA A CA 1
ATOM 4433 C C . ALA A 1 557 ? -2.131 0.907 40.636 1.00 95.25 557 ALA A C 1
ATOM 4435 O O . ALA A 1 557 ? -1.130 0.817 39.918 1.00 95.25 557 ALA A O 1
ATOM 4436 N N . PRO A 1 558 ? -2.953 1.974 40.543 1.00 96.38 558 PRO A N 1
ATOM 4437 C CA . PRO A 1 558 ? -2.723 3.061 39.596 1.00 96.38 558 PRO A CA 1
ATOM 4438 C C . PRO A 1 558 ? -1.465 3.866 39.937 1.00 96.38 558 PRO A C 1
ATOM 4440 O O . PRO A 1 558 ? -1.143 4.080 41.105 1.00 96.38 558 PRO A O 1
ATOM 4443 N N . GLN A 1 559 ? -0.794 4.397 38.913 1.00 95.69 559 GLN A N 1
ATOM 4444 C CA . GLN A 1 559 ? 0.129 5.511 39.129 1.00 95.69 559 GLN A CA 1
ATOM 4445 C C . GLN A 1 559 ? -0.669 6.806 39.268 1.00 95.69 559 GLN A C 1
ATOM 4447 O O . GLN A 1 559 ? -1.536 7.093 38.448 1.00 95.69 559 GLN A O 1
ATOM 4452 N N . ILE A 1 560 ? -0.353 7.590 40.296 1.00 97.62 560 ILE A N 1
ATOM 4453 C CA . ILE A 1 560 ? -0.979 8.900 40.535 1.00 97.62 560 ILE A CA 1
ATOM 4454 C C . ILE A 1 560 ? -0.104 10.045 40.021 1.00 97.62 560 ILE A C 1
ATOM 4456 O O . ILE A 1 560 ? -0.624 11.030 39.509 1.00 97.62 560 ILE A O 1
ATOM 4460 N N . PHE A 1 561 ? 1.218 9.886 40.097 1.00 97.19 561 PHE A N 1
ATOM 4461 C CA . PHE A 1 561 ? 2.193 10.867 39.637 1.00 97.19 561 PHE A CA 1
ATOM 4462 C C . PHE A 1 561 ? 3.226 10.209 38.717 1.00 97.19 561 PHE A C 1
ATOM 4464 O O . PHE A 1 561 ? 3.598 9.048 38.895 1.00 97.19 561 PHE A O 1
ATOM 4471 N N . LEU A 1 562 ? 3.693 10.973 37.738 1.00 96.12 562 LEU A N 1
ATOM 4472 C CA . LEU A 1 562 ? 4.673 10.621 36.711 1.00 96.12 562 LEU A CA 1
ATOM 4473 C C . LEU A 1 562 ? 5.765 11.695 36.593 1.00 96.12 562 LEU A C 1
ATOM 4475 O O . LEU A 1 562 ? 6.818 11.433 36.002 1.00 96.12 562 LEU A O 1
ATOM 4479 N N . ASP A 1 563 ? 5.520 12.891 37.139 1.00 94.31 563 ASP A N 1
ATOM 4480 C CA . ASP A 1 563 ? 6.453 14.010 37.116 1.00 94.31 563 ASP A CA 1
ATOM 4481 C C . ASP A 1 563 ? 7.756 13.697 37.868 1.00 94.31 563 ASP A C 1
ATOM 4483 O O . ASP A 1 563 ? 7.860 12.799 38.709 1.00 94.31 563 ASP A O 1
ATOM 4487 N N . LYS A 1 564 ? 8.797 14.453 37.525 1.00 93.12 564 LYS A N 1
ATOM 4488 C CA . LYS A 1 564 ? 10.143 14.235 38.051 1.00 93.12 564 LYS A CA 1
ATOM 4489 C C . LYS A 1 564 ? 10.230 14.503 39.558 1.00 93.12 564 LYS A C 1
ATOM 4491 O O . LYS A 1 564 ? 10.959 13.787 40.245 1.00 93.12 564 LYS A O 1
ATOM 4496 N N . ASP A 1 565 ? 9.519 15.505 40.060 1.00 95.00 565 ASP A N 1
ATOM 4497 C CA . ASP A 1 565 ? 9.711 16.025 41.413 1.00 95.00 565 ASP A CA 1
ATOM 4498 C C . ASP A 1 565 ? 9.094 15.086 42.451 1.00 95.00 565 ASP A C 1
ATOM 4500 O O . ASP A 1 565 ? 9.777 14.672 43.394 1.00 95.00 565 ASP A O 1
ATOM 4504 N N . ASN A 1 566 ? 7.858 14.633 42.223 1.00 96.31 566 ASN A N 1
ATOM 4505 C CA . ASN A 1 566 ? 7.214 13.625 43.061 1.00 96.31 566 ASN A CA 1
ATOM 4506 C C . ASN A 1 566 ? 7.982 12.294 43.035 1.00 96.31 566 ASN A C 1
ATOM 4508 O O . ASN A 1 566 ? 8.171 11.655 44.072 1.00 96.31 566 ASN A O 1
ATOM 4512 N N . ARG A 1 567 ? 8.524 11.890 41.881 1.00 95.50 567 ARG A N 1
ATOM 4513 C CA . ARG A 1 567 ? 9.352 10.675 41.796 1.00 95.50 567 ARG A CA 1
ATOM 4514 C C . ARG A 1 567 ? 10.642 10.769 42.601 1.00 95.50 567 ARG A C 1
ATOM 4516 O O . ARG A 1 567 ? 11.021 9.787 43.236 1.00 95.50 567 ARG A O 1
ATOM 4523 N N . ILE A 1 568 ? 11.304 11.927 42.609 1.00 95.69 568 ILE A N 1
ATOM 4524 C CA . ILE A 1 568 ? 12.471 12.163 43.471 1.00 95.69 568 ILE A CA 1
ATOM 4525 C C . ILE A 1 568 ? 12.046 12.123 44.943 1.00 95.69 568 ILE A C 1
ATOM 4527 O O . ILE A 1 568 ? 12.672 11.416 45.734 1.00 95.69 568 ILE A O 1
ATOM 4531 N N . LYS A 1 569 ? 10.955 12.816 45.293 1.00 96.62 569 LYS A N 1
ATOM 4532 C CA . LYS A 1 569 ? 10.402 12.872 46.655 1.00 96.62 569 LYS A CA 1
ATOM 4533 C C . LYS A 1 569 ? 10.117 11.480 47.226 1.00 96.62 569 LYS A C 1
ATOM 4535 O O . LYS A 1 569 ? 10.498 11.199 48.360 1.00 96.62 569 LYS A O 1
ATOM 4540 N N . TYR A 1 570 ? 9.486 10.604 46.445 1.00 96.31 570 TYR A N 1
ATOM 4541 C CA . TYR A 1 570 ? 9.097 9.258 46.881 1.00 96.31 570 TYR A CA 1
ATOM 4542 C C . TYR A 1 570 ? 10.099 8.157 46.505 1.00 96.31 570 TYR A C 1
ATOM 4544 O O . TYR A 1 570 ? 9.844 6.987 46.780 1.00 96.31 570 TYR A O 1
ATOM 4552 N N . LYS A 1 571 ? 11.250 8.516 45.918 1.00 96.12 571 LYS A N 1
ATOM 4553 C CA . LYS A 1 571 ? 12.292 7.581 45.451 1.00 96.12 571 LYS A CA 1
ATOM 4554 C C . LYS A 1 571 ? 11.768 6.530 44.456 1.00 96.12 571 LYS A C 1
ATOM 4556 O O . LYS A 1 571 ? 12.239 5.392 44.448 1.00 96.12 571 LYS A O 1
ATOM 4561 N N . ASP A 1 572 ? 10.823 6.902 43.590 1.00 95.44 572 ASP A N 1
ATOM 4562 C CA . ASP A 1 572 ? 10.282 5.986 42.581 1.00 95.44 572 ASP A CA 1
ATOM 4563 C C . ASP A 1 572 ? 11.162 5.951 41.319 1.00 95.44 572 ASP A C 1
ATOM 4565 O O . ASP A 1 572 ? 11.075 6.797 40.421 1.00 95.44 572 ASP A O 1
ATOM 4569 N N . ALA A 1 573 ? 12.006 4.923 41.225 1.00 93.44 573 ALA A N 1
ATOM 4570 C CA . ALA A 1 573 ? 12.871 4.670 40.074 1.00 93.44 573 ALA A CA 1
ATOM 4571 C C . ALA A 1 573 ? 12.226 3.792 38.978 1.00 93.44 573 ALA A C 1
ATOM 4573 O O . ALA A 1 573 ? 12.855 3.566 37.936 1.00 93.44 573 ALA A O 1
ATOM 4574 N N . ARG A 1 574 ? 10.994 3.301 39.171 1.00 90.94 574 ARG A N 1
ATOM 4575 C CA . ARG A 1 574 ? 10.328 2.397 38.220 1.00 90.94 574 ARG A CA 1
ATOM 4576 C C . ARG A 1 574 ? 10.141 3.079 36.860 1.00 90.94 574 ARG A C 1
ATOM 4578 O O . ARG A 1 574 ? 10.007 4.297 36.755 1.00 90.94 574 ARG A O 1
ATOM 4585 N N . TRP A 1 575 ? 10.217 2.278 35.794 1.00 89.12 575 TRP A N 1
ATOM 4586 C CA . TRP A 1 575 ? 10.028 2.694 34.392 1.00 89.12 575 TRP A CA 1
ATOM 4587 C C . TRP A 1 575 ? 10.860 3.903 33.925 1.00 89.12 575 TRP A C 1
ATOM 4589 O O . TRP A 1 575 ? 10.482 4.579 32.967 1.00 89.12 575 TRP A O 1
ATOM 4599 N N . ALA A 1 576 ? 12.018 4.171 34.541 1.00 88.38 576 ALA A N 1
ATOM 4600 C CA . ALA A 1 576 ? 12.843 5.342 34.225 1.00 88.38 576 ALA A CA 1
ATOM 4601 C C . ALA A 1 576 ? 13.168 5.492 32.725 1.00 88.38 576 ALA A C 1
ATOM 4603 O O . ALA A 1 576 ? 13.256 6.612 32.232 1.00 88.38 576 ALA A O 1
ATOM 4604 N N . GLY A 1 577 ? 13.318 4.382 31.991 1.00 87.62 577 GLY A N 1
ATOM 4605 C CA . GLY A 1 577 ? 13.510 4.398 30.538 1.00 87.62 577 GLY A CA 1
ATOM 4606 C C . GLY A 1 577 ? 12.307 4.950 29.765 1.00 87.62 577 GLY A C 1
ATOM 4607 O O . GLY A 1 577 ? 12.489 5.815 28.914 1.00 87.62 577 GLY A O 1
ATOM 4608 N N . ALA A 1 578 ? 11.089 4.505 30.090 1.00 87.88 578 ALA A N 1
ATOM 4609 C CA . ALA A 1 578 ? 9.867 4.994 29.449 1.00 87.88 578 ALA A CA 1
ATOM 4610 C C . ALA A 1 578 ? 9.617 6.466 29.789 1.00 87.88 578 ALA A C 1
ATOM 4612 O O . ALA A 1 578 ? 9.344 7.270 28.907 1.00 87.88 578 ALA A O 1
ATOM 4613 N N . LEU A 1 579 ? 9.827 6.855 31.048 1.00 90.06 579 LEU A N 1
ATOM 4614 C CA . LEU A 1 579 ? 9.595 8.227 31.505 1.00 90.06 579 LEU A CA 1
ATOM 4615 C C . LEU A 1 579 ? 10.573 9.250 30.893 1.00 90.06 579 LEU A C 1
ATOM 4617 O O . LEU A 1 579 ? 10.247 10.428 30.798 1.00 90.06 579 LEU A O 1
ATOM 4621 N N . LYS A 1 580 ? 11.740 8.822 30.387 1.00 89.19 580 LYS A N 1
ATOM 4622 C CA . LYS A 1 580 ? 12.613 9.683 29.558 1.00 89.19 580 LYS A CA 1
ATOM 4623 C C . LYS A 1 580 ? 11.998 10.029 28.199 1.00 89.19 580 LYS A C 1
ATOM 4625 O O . LYS A 1 580 ? 12.422 10.997 27.576 1.00 89.19 580 LYS A O 1
ATOM 4630 N N . ALA A 1 581 ? 11.042 9.232 27.729 1.00 89.75 581 ALA A N 1
ATOM 4631 C CA . ALA A 1 581 ? 10.389 9.387 26.436 1.00 89.75 581 ALA A CA 1
ATOM 4632 C C . ALA A 1 581 ? 9.053 10.146 26.517 1.00 89.75 581 ALA A C 1
ATOM 4634 O O . ALA A 1 581 ? 8.327 10.165 25.515 1.00 89.75 581 ALA A O 1
ATOM 4635 N N . LEU A 1 582 ? 8.729 10.753 27.668 1.00 90.56 582 LEU A N 1
ATOM 4636 C CA . LEU A 1 582 ? 7.555 11.613 27.825 1.00 90.56 582 LEU A CA 1
ATOM 4637 C C . LEU A 1 582 ? 7.561 12.743 26.775 1.00 90.56 582 LEU A C 1
ATOM 4639 O O . LEU A 1 582 ? 8.635 13.232 26.404 1.00 90.56 582 LEU A O 1
ATOM 4643 N N . PRO A 1 583 ? 6.388 13.168 26.270 1.00 89.19 583 PRO A N 1
ATOM 4644 C CA . PRO A 1 583 ? 6.299 14.344 25.409 1.00 89.19 583 PRO A CA 1
ATOM 4645 C C . PRO A 1 583 ? 6.891 15.590 26.085 1.00 89.19 583 PRO A C 1
ATOM 4647 O O . PRO A 1 583 ? 6.839 15.735 27.303 1.00 89.19 583 PRO A O 1
ATOM 4650 N N . LYS A 1 584 ? 7.448 16.516 25.292 1.00 84.75 584 LYS A N 1
ATOM 4651 C CA . LYS A 1 584 ? 8.105 17.729 25.820 1.00 84.75 584 LYS A CA 1
ATOM 4652 C C . LYS A 1 584 ? 7.143 18.698 26.512 1.00 84.75 584 LYS A C 1
ATOM 4654 O O . LYS A 1 584 ? 7.572 19.463 27.366 1.00 84.75 584 LYS A O 1
ATOM 4659 N N . SER A 1 585 ? 5.875 18.693 26.111 1.00 87.06 585 SER A N 1
ATOM 4660 C CA . SER A 1 585 ? 4.822 19.517 26.694 1.00 87.06 585 SER A CA 1
ATOM 4661 C C . SER A 1 585 ? 3.658 18.596 27.031 1.00 87.06 585 SER A C 1
ATOM 4663 O O . SER A 1 585 ? 3.057 18.011 26.135 1.00 87.06 585 SER A O 1
ATOM 4665 N N . VAL A 1 586 ? 3.418 18.403 28.324 1.00 91.62 586 VAL A N 1
ATOM 4666 C CA . VAL A 1 586 ? 2.303 17.625 28.868 1.00 91.62 586 VAL A CA 1
ATOM 4667 C C . VAL A 1 586 ? 1.661 18.488 29.941 1.00 91.62 586 VAL A C 1
ATOM 4669 O O . VAL A 1 586 ? 2.371 19.104 30.738 1.00 91.62 586 VAL A O 1
ATOM 4672 N N . ASN A 1 587 ? 0.332 18.548 29.965 1.00 94.38 587 ASN A N 1
ATOM 4673 C CA . ASN A 1 587 ? -0.385 19.234 31.032 1.00 94.38 587 ASN A CA 1
ATOM 4674 C C . ASN A 1 587 ? 0.010 18.639 32.393 1.00 94.38 587 ASN A C 1
ATOM 4676 O O . ASN A 1 587 ? -0.054 17.424 32.587 1.00 94.38 587 ASN A O 1
ATOM 4680 N N . GLN A 1 588 ? 0.389 19.491 33.346 1.00 94.88 588 GLN A N 1
ATOM 4681 C CA . GLN A 1 588 ? 0.853 19.049 34.660 1.00 94.88 588 GLN A CA 1
ATOM 4682 C C . GLN A 1 588 ? -0.189 18.187 35.390 1.00 94.88 588 GLN A C 1
ATOM 4684 O O . GLN A 1 588 ? 0.185 17.246 36.080 1.00 94.88 588 GLN A O 1
ATOM 4689 N N . LYS A 1 589 ? -1.489 18.425 35.163 1.00 95.62 589 LYS A N 1
ATOM 4690 C CA . LYS A 1 589 ? -2.588 17.618 35.728 1.00 95.62 589 LYS A CA 1
ATOM 4691 C C . LYS A 1 589 ? -2.607 16.172 35.228 1.00 95.62 589 LYS A C 1
ATOM 4693 O O . LYS A 1 589 ? -3.222 15.317 35.850 1.00 95.62 589 LYS A O 1
ATOM 4698 N N . TYR A 1 590 ? -1.963 15.893 34.095 1.00 96.00 590 TYR A N 1
ATOM 4699 C CA . TYR A 1 590 ? -1.806 14.534 33.573 1.00 96.00 590 TYR A CA 1
ATOM 4700 C C . TYR A 1 590 ? -0.513 13.893 34.074 1.00 96.00 590 TYR A C 1
ATOM 4702 O O . TYR A 1 590 ? -0.396 12.672 34.066 1.00 96.00 590 TYR A O 1
ATOM 4710 N N . LEU A 1 591 ? 0.459 14.689 34.519 1.00 96.19 591 LEU A N 1
ATOM 4711 C CA . LEU A 1 591 ? 1.659 14.180 35.177 1.00 96.19 591 LEU A CA 1
ATOM 4712 C C . LEU A 1 591 ? 1.447 13.962 36.676 1.00 96.19 591 LEU A C 1
ATOM 4714 O O . LEU A 1 591 ? 2.157 13.149 37.250 1.00 96.19 591 LEU A O 1
ATOM 4718 N N . ASP A 1 592 ? 0.480 14.636 37.289 1.00 97.12 592 ASP A N 1
ATOM 4719 C CA . ASP A 1 592 ? 0.086 14.459 38.684 1.00 97.12 592 ASP A CA 1
ATOM 4720 C C . ASP A 1 592 ? -1.440 14.575 38.800 1.00 97.12 592 ASP A C 1
ATOM 4722 O O . ASP A 1 592 ? -2.010 15.670 38.744 1.00 97.12 592 ASP A O 1
ATOM 4726 N N . LEU A 1 593 ? -2.106 13.426 38.949 1.00 97.00 593 LEU A N 1
ATOM 4727 C CA . LEU A 1 593 ? -3.564 13.356 39.039 1.00 97.00 593 LEU A CA 1
ATOM 4728 C C . LEU A 1 593 ? -4.103 14.000 40.323 1.00 97.00 593 LEU A C 1
ATOM 4730 O O . LEU A 1 593 ? -5.276 14.368 40.346 1.00 97.00 593 LEU A O 1
ATOM 4734 N N . SER A 1 594 ? -3.288 14.194 41.368 1.00 95.81 594 SER A N 1
ATOM 4735 C CA . SER A 1 594 ? -3.753 14.881 42.582 1.00 95.81 594 SER A CA 1
ATOM 4736 C C . SER A 1 594 ? -4.223 16.308 42.269 1.00 95.81 594 SER A C 1
ATOM 4738 O O . SER A 1 594 ? -5.240 16.756 42.797 1.00 95.81 594 SER A O 1
ATOM 4740 N N . LEU A 1 595 ? -3.568 16.981 41.316 1.00 95.69 595 LEU A N 1
ATOM 4741 C CA . LEU A 1 595 ? -3.935 18.321 40.852 1.00 95.69 595 LEU A CA 1
ATOM 4742 C C . LEU A 1 595 ? -5.280 18.341 40.118 1.00 95.69 595 LEU A C 1
ATOM 4744 O O . LEU A 1 595 ? -6.022 19.313 40.234 1.00 95.69 595 LEU A O 1
ATOM 4748 N N . LEU A 1 596 ? -5.601 17.281 39.368 1.00 94.06 596 LEU A N 1
ATOM 4749 C CA . LEU A 1 596 ? -6.894 17.148 38.692 1.00 94.06 596 LEU A CA 1
ATOM 4750 C C . LEU A 1 596 ? -8.026 16.973 39.712 1.00 94.06 596 LEU A C 1
ATOM 4752 O O . LEU A 1 596 ? -9.069 17.613 39.610 1.00 94.06 596 LEU A O 1
ATOM 4756 N N . TYR A 1 597 ? -7.812 16.125 40.716 1.00 94.00 597 TYR A N 1
ATOM 4757 C CA . TYR A 1 597 ? -8.833 15.818 41.714 1.00 94.00 597 TYR A CA 1
ATOM 4758 C C . TYR A 1 597 ? -9.067 16.988 42.679 1.00 94.00 597 TYR A C 1
ATOM 4760 O O . TYR A 1 597 ? -10.206 17.226 43.079 1.00 94.00 597 TYR A O 1
ATOM 4768 N N . GLN A 1 598 ? -8.047 17.798 42.980 1.00 91.44 598 GLN A N 1
ATOM 4769 C CA . GLN A 1 598 ? -8.184 19.015 43.797 1.00 91.44 598 GLN A CA 1
ATOM 4770 C C . GLN A 1 598 ? -9.236 20.008 43.278 1.00 91.44 598 GLN A C 1
ATOM 4772 O O . GLN A 1 598 ? -9.765 20.790 44.068 1.00 91.44 598 GLN A O 1
ATOM 4777 N N . GLU A 1 599 ? -9.589 19.958 41.992 1.00 87.81 599 GLU A N 1
ATOM 4778 C CA . GLU A 1 599 ? -10.611 20.826 41.399 1.00 87.81 599 GLU A CA 1
ATOM 4779 C C . GLU A 1 599 ? -12.027 20.568 41.926 1.00 87.81 599 GLU A C 1
ATOM 4781 O O . GLU A 1 599 ? -12.871 21.458 41.841 1.00 87.81 599 GLU A O 1
ATOM 4786 N N . LYS A 1 600 ? -12.306 19.372 42.468 1.00 84.94 600 LYS A N 1
ATOM 4787 C CA . LYS A 1 600 ? -13.619 19.003 43.041 1.00 84.94 600 LYS A CA 1
ATOM 4788 C C . LYS A 1 600 ? -14.811 19.198 42.091 1.00 84.94 600 LYS A C 1
ATOM 4790 O O . LYS A 1 600 ? -15.930 19.456 42.522 1.00 84.94 600 LYS A O 1
ATOM 4795 N N . THR A 1 601 ? -14.572 19.041 40.793 1.00 86.81 601 THR A N 1
ATOM 4796 C CA . THR A 1 601 ? -15.564 19.194 39.718 1.00 86.81 601 THR A CA 1
ATOM 4797 C C . THR A 1 601 ? -16.412 17.944 39.477 1.00 86.81 601 THR A C 1
ATOM 4799 O O . THR A 1 601 ? -17.477 18.050 38.873 1.00 86.81 601 THR A O 1
ATOM 4802 N N . ASN A 1 602 ? -15.992 16.773 39.966 1.00 86.69 602 ASN A N 1
ATOM 4803 C CA . ASN A 1 602 ? -16.748 15.527 39.857 1.00 86.69 602 ASN A CA 1
ATOM 4804 C C . ASN A 1 602 ? -16.845 14.821 41.216 1.00 86.69 602 ASN A C 1
ATOM 4806 O O . ASN A 1 602 ? -15.924 14.141 41.662 1.00 86.69 602 ASN A O 1
ATOM 4810 N N . LEU A 1 603 ? -18.009 14.983 41.848 1.00 82.88 603 LEU A N 1
ATOM 4811 C CA . LEU A 1 603 ? -18.346 14.433 43.162 1.00 82.88 603 LEU A CA 1
ATOM 4812 C C . LEU A 1 603 ? -19.491 13.416 43.089 1.00 82.88 603 LEU A C 1
ATOM 4814 O O . LEU A 1 603 ? -20.142 13.154 44.096 1.00 82.88 603 LEU A O 1
ATOM 4818 N N . ILE A 1 604 ? -19.743 12.824 41.921 1.00 86.44 604 ILE A N 1
ATOM 4819 C CA . ILE A 1 604 ? -20.784 11.792 41.751 1.00 86.44 604 ILE A CA 1
ATOM 4820 C C . ILE A 1 604 ? -20.218 10.426 41.364 1.00 86.44 604 ILE A C 1
ATOM 4822 O O . ILE A 1 604 ? -20.868 9.408 41.578 1.00 86.44 604 ILE A O 1
ATOM 4826 N N . THR A 1 605 ? -19.010 10.388 40.799 1.00 93.75 605 THR A N 1
ATOM 4827 C CA . THR A 1 605 ? -18.387 9.132 40.367 1.00 93.75 605 THR A CA 1
ATOM 4828 C C . THR A 1 605 ? -17.985 8.301 41.578 1.00 93.75 605 THR A C 1
ATOM 4830 O O . THR A 1 605 ? -17.298 8.823 42.458 1.00 93.75 605 THR A O 1
ATOM 4833 N N . LYS A 1 606 ? -18.356 7.016 41.609 1.00 95.50 606 LYS A N 1
ATOM 4834 C CA . LYS A 1 606 ? -17.865 6.065 42.613 1.00 95.50 606 LYS A CA 1
ATOM 4835 C C 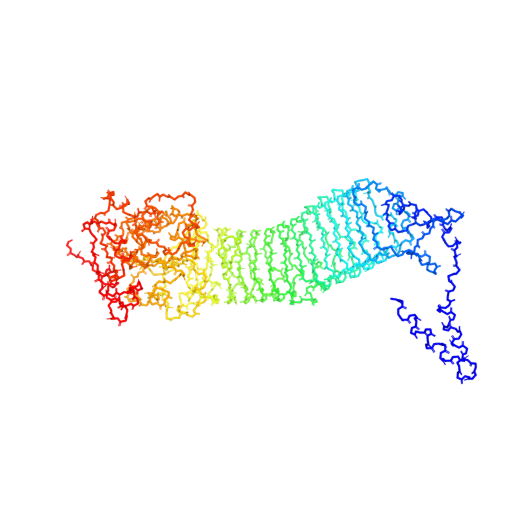. LYS A 1 606 ? -16.489 5.554 42.199 1.00 95.50 606 LYS A C 1
ATOM 4837 O O . LYS A 1 606 ? -16.347 4.985 41.118 1.00 95.50 606 LYS A O 1
ATOM 4842 N N . ILE A 1 607 ? -15.477 5.726 43.044 1.00 96.44 607 ILE A N 1
ATOM 4843 C CA . ILE A 1 607 ? -14.093 5.389 42.694 1.00 96.44 607 ILE A CA 1
ATOM 4844 C C . ILE A 1 607 ? -13.571 4.331 43.657 1.00 96.44 607 ILE A C 1
ATOM 4846 O O . ILE A 1 607 ? -13.517 4.558 44.858 1.00 96.44 607 ILE A O 1
ATOM 4850 N N . GLN A 1 608 ? -13.157 3.185 43.125 1.00 97.25 608 GLN A N 1
ATOM 4851 C CA . GLN A 1 608 ? -12.541 2.098 43.880 1.00 97.25 608 GLN A CA 1
ATOM 4852 C C . GLN A 1 608 ? -11.066 1.993 43.498 1.00 97.25 608 GLN A C 1
ATOM 4854 O O . GLN A 1 608 ? -10.732 1.820 42.320 1.00 97.25 608 GLN A O 1
ATOM 4859 N N . ILE A 1 609 ? -10.177 2.080 44.487 1.00 97.62 609 ILE A N 1
ATOM 4860 C CA . ILE A 1 609 ? -8.734 1.921 44.282 1.00 97.62 609 ILE A CA 1
ATOM 4861 C C . ILE A 1 609 ? -8.242 0.690 45.037 1.00 97.62 609 ILE A C 1
ATOM 4863 O O . ILE A 1 609 ? -8.225 0.657 46.264 1.00 97.62 609 ILE A O 1
ATOM 4867 N N . HIS A 1 610 ? -7.801 -0.312 44.285 1.00 96.88 610 HIS A N 1
ATOM 4868 C CA . HIS A 1 610 ? -7.356 -1.611 44.784 1.00 96.88 610 HIS A CA 1
ATOM 4869 C C . HIS A 1 610 ? -5.831 -1.708 44.712 1.00 96.88 610 HIS A C 1
ATOM 4871 O O . HIS A 1 610 ? -5.279 -1.583 43.620 1.00 96.88 610 HIS A O 1
ATOM 4877 N N . TYR A 1 611 ? -5.131 -1.944 45.825 1.00 96.75 611 TYR A N 1
ATOM 4878 C CA . TYR A 1 611 ? -3.657 -1.924 45.843 1.00 96.75 611 TYR A CA 1
ATOM 4879 C C . TYR A 1 611 ? -3.046 -2.841 46.911 1.00 96.75 611 TYR A C 1
ATOM 4881 O O . TYR A 1 611 ? -3.674 -3.152 47.923 1.00 96.75 611 TYR A O 1
ATOM 4889 N N . GLY A 1 612 ? -1.807 -3.281 46.679 1.00 96.31 612 GLY A N 1
ATOM 4890 C CA . GLY A 1 612 ? -1.041 -4.096 47.620 1.00 96.31 612 GLY A CA 1
ATOM 4891 C C . GLY A 1 612 ? -0.403 -3.200 48.673 1.00 96.31 612 GLY A C 1
ATOM 4892 O O . GLY A 1 612 ? 0.526 -2.454 48.374 1.00 96.31 612 GLY A O 1
ATOM 4893 N N . ARG A 1 613 ? -0.898 -3.255 49.910 1.00 95.75 613 ARG A N 1
ATOM 4894 C CA . ARG A 1 613 ? -0.478 -2.370 51.006 1.00 95.75 613 ARG A CA 1
ATOM 4895 C C . ARG A 1 613 ? 0.994 -2.556 51.380 1.00 95.75 613 ARG A C 1
ATOM 4897 O O . ARG A 1 613 ? 1.640 -1.583 51.769 1.00 95.75 613 ARG A O 1
ATOM 4904 N N . GLN A 1 614 ? 1.527 -3.775 51.257 1.00 95.62 614 GLN A N 1
ATOM 4905 C CA . GLN A 1 614 ? 2.928 -4.067 51.589 1.00 95.62 614 GLN A CA 1
ATOM 4906 C C . GLN A 1 614 ? 3.891 -3.585 50.493 1.00 95.62 614 GLN A C 1
ATOM 4908 O O . GLN A 1 614 ? 5.076 -3.379 50.758 1.00 95.62 614 GLN A O 1
ATOM 4913 N N . LEU A 1 615 ? 3.392 -3.314 49.279 1.00 94.12 615 LEU A N 1
ATOM 4914 C CA . LEU A 1 615 ? 4.196 -2.731 48.214 1.00 94.12 615 LEU A CA 1
ATOM 4915 C C . LEU A 1 615 ? 4.308 -1.211 48.407 1.00 94.12 615 LEU A C 1
ATOM 4917 O O . LEU A 1 615 ? 3.478 -0.427 47.945 1.00 94.12 615 LEU A O 1
ATOM 4921 N N . THR A 1 616 ? 5.380 -0.796 49.085 1.00 94.94 616 THR A N 1
ATOM 4922 C CA . THR A 1 616 ? 5.578 0.584 49.572 1.00 94.94 616 THR A CA 1
ATOM 4923 C C . THR A 1 616 ? 5.312 1.662 48.513 1.00 94.94 616 THR A C 1
ATOM 4925 O O . THR A 1 616 ? 4.654 2.656 48.811 1.00 94.94 616 THR A O 1
ATOM 4928 N N . LEU A 1 617 ? 5.801 1.495 47.279 1.00 95.44 617 LEU A N 1
ATOM 4929 C CA . LEU A 1 617 ? 5.639 2.516 46.236 1.00 95.44 617 LEU A CA 1
ATOM 4930 C C . LEU A 1 617 ? 4.184 2.681 45.774 1.00 95.44 617 LEU A C 1
ATOM 4932 O O . LEU A 1 617 ? 3.770 3.804 45.501 1.00 95.44 617 LEU A O 1
ATOM 4936 N N . ASP A 1 618 ? 3.396 1.606 45.722 1.00 95.31 618 ASP A N 1
ATOM 4937 C CA . ASP A 1 618 ? 1.976 1.704 45.361 1.00 95.31 618 ASP A CA 1
ATOM 4938 C C . ASP A 1 618 ? 1.202 2.437 46.458 1.00 95.31 618 ASP A C 1
ATOM 4940 O O . ASP A 1 618 ? 0.458 3.371 46.162 1.00 95.31 618 ASP A O 1
ATOM 4944 N N . THR A 1 619 ? 1.477 2.119 47.727 1.00 95.75 619 THR A N 1
ATOM 4945 C CA . THR A 1 619 ? 0.939 2.868 48.871 1.00 95.75 619 THR A CA 1
ATOM 4946 C C . THR A 1 619 ? 1.298 4.356 48.792 1.00 95.75 619 THR A C 1
ATOM 4948 O O . THR A 1 619 ? 0.425 5.196 48.990 1.00 95.75 619 THR A O 1
ATOM 4951 N N . LYS A 1 620 ? 2.538 4.713 48.418 1.00 97.00 620 LYS A N 1
ATOM 4952 C CA . LYS A 1 620 ? 2.954 6.122 48.261 1.00 97.00 620 LYS A CA 1
ATOM 4953 C C . LYS A 1 620 ? 2.210 6.857 47.147 1.00 97.00 620 LYS A C 1
ATOM 4955 O O . LYS A 1 620 ? 1.926 8.043 47.303 1.00 97.00 620 LYS A O 1
ATOM 4960 N N . HIS A 1 621 ? 1.871 6.186 46.046 1.00 97.31 621 HIS A N 1
ATOM 4961 C CA . HIS A 1 621 ? 1.008 6.781 45.024 1.00 97.31 621 HIS A CA 1
ATOM 4962 C C . HIS A 1 621 ? -0.392 7.072 45.568 1.00 97.31 621 HIS A C 1
ATOM 4964 O O . HIS A 1 621 ? -0.904 8.162 45.327 1.00 97.31 621 HIS A O 1
ATOM 4970 N N . ILE A 1 622 ? -0.982 6.142 46.326 1.00 96.12 622 ILE A N 1
ATOM 4971 C CA . ILE A 1 622 ? -2.324 6.328 46.894 1.00 96.12 622 ILE A CA 1
ATOM 4972 C C . ILE A 1 622 ? -2.328 7.439 47.949 1.00 96.12 622 ILE A C 1
ATOM 4974 O O . ILE A 1 622 ? -3.172 8.326 47.895 1.00 96.12 622 ILE A O 1
ATOM 4978 N N . GLU A 1 623 ? -1.345 7.453 48.852 1.00 94.94 623 GLU A N 1
ATOM 4979 C CA . GLU A 1 623 ? -1.181 8.520 49.849 1.00 94.94 623 GLU A CA 1
ATOM 4980 C C . GLU A 1 623 ? -1.029 9.905 49.198 1.00 94.94 623 GLU A C 1
ATOM 4982 O O . GLU A 1 623 ? -1.526 10.895 49.730 1.00 94.94 623 GLU A O 1
ATOM 4987 N N . HIS A 1 624 ? -0.359 9.990 48.043 1.00 96.38 624 HIS A N 1
ATOM 4988 C CA . HIS A 1 624 ? -0.167 11.257 47.341 1.00 96.38 624 HIS A CA 1
ATOM 4989 C C . HIS A 1 624 ? -1.456 11.830 46.741 1.00 96.38 624 HIS A C 1
ATOM 4991 O O . HIS A 1 624 ? -1.580 13.051 46.668 1.00 96.38 624 HIS A O 1
ATOM 4997 N N . LEU A 1 625 ? -2.406 10.978 46.339 1.00 94.19 625 LEU A N 1
ATOM 4998 C CA . LEU A 1 625 ? -3.699 11.423 45.810 1.00 94.19 625 LEU A CA 1
ATOM 4999 C C . LEU A 1 625 ? -4.488 12.239 46.848 1.00 94.19 625 LEU A C 1
ATOM 5001 O O . LEU A 1 625 ? -5.215 13.159 46.478 1.00 94.19 625 LEU A O 1
ATOM 5005 N N . GLY A 1 626 ? -4.287 11.938 48.135 1.00 86.88 626 GLY A N 1
ATOM 5006 C CA . GLY A 1 626 ? -4.958 12.591 49.253 1.00 86.88 626 GLY A CA 1
ATOM 5007 C C . GLY A 1 626 ? -6.389 12.098 49.471 1.00 86.88 626 GLY A C 1
ATOM 5008 O O . GLY A 1 626 ? -6.863 11.165 48.823 1.00 86.88 626 GLY A O 1
ATOM 5009 N N . GLU A 1 627 ? -7.079 12.723 50.424 1.00 84.31 627 GLU A N 1
ATOM 5010 C CA . GLU A 1 627 ? -8.465 12.383 50.745 1.00 84.31 627 GLU A CA 1
ATOM 5011 C C . GLU A 1 627 ? -9.441 12.991 49.732 1.00 84.31 627 GLU A C 1
ATOM 5013 O O . GLU A 1 627 ? -9.409 14.191 49.439 1.00 84.31 627 GLU A O 1
ATOM 5018 N N . TYR A 1 628 ? -10.352 12.157 49.231 1.00 83.06 628 TYR A N 1
ATOM 5019 C CA . TYR A 1 628 ? -11.412 12.562 48.320 1.00 83.06 628 TYR A CA 1
ATOM 5020 C C . TYR A 1 628 ? -12.712 11.837 48.683 1.00 83.06 628 TYR A C 1
ATOM 5022 O O . TYR A 1 628 ? -12.680 10.619 48.865 1.00 83.06 628 TYR A O 1
ATOM 5030 N N . PRO A 1 629 ? -13.858 12.536 48.774 1.00 81.88 629 PRO A N 1
ATOM 5031 C CA . PRO A 1 629 ? -15.068 11.998 49.406 1.00 81.88 629 PRO A CA 1
ATOM 5032 C C . PRO A 1 629 ? -15.644 10.746 48.730 1.00 81.88 629 PRO A C 1
ATOM 5034 O O . PRO A 1 629 ? -16.314 9.962 49.391 1.00 81.88 629 PRO A O 1
ATOM 5037 N N . ASN A 1 630 ? -15.358 10.528 47.444 1.00 89.00 630 ASN A N 1
ATOM 5038 C CA . ASN A 1 630 ? -15.921 9.413 46.677 1.00 89.00 630 ASN A CA 1
ATOM 5039 C C . ASN A 1 630 ? -14.911 8.312 46.335 1.00 89.00 630 ASN A C 1
ATOM 5041 O O . ASN A 1 630 ? -15.195 7.451 45.497 1.00 89.00 630 ASN A O 1
ATOM 5045 N N . ILE A 1 631 ? -13.715 8.376 46.924 1.00 94.25 631 ILE A N 1
ATOM 5046 C CA . ILE A 1 631 ? -12.683 7.360 46.743 1.00 94.25 631 ILE A CA 1
ATOM 5047 C C . ILE A 1 631 ? -12.770 6.361 47.894 1.00 94.25 631 ILE A C 1
ATOM 5049 O O . ILE A 1 631 ? -12.481 6.678 49.044 1.00 94.25 631 ILE A O 1
ATOM 5053 N N . GLU A 1 632 ? -13.115 5.124 47.557 1.00 96.12 632 GLU A N 1
ATOM 5054 C CA . GLU A 1 632 ? -13.015 3.965 48.433 1.00 96.12 632 GLU A CA 1
ATOM 5055 C C . GLU A 1 632 ? -11.676 3.257 48.183 1.00 96.12 632 GLU A C 1
ATOM 5057 O O . GLU A 1 632 ? -11.366 2.815 47.070 1.00 96.12 632 GLU A O 1
ATOM 5062 N N . LEU A 1 633 ? -10.864 3.149 49.235 1.00 96.88 633 LEU A N 1
ATOM 5063 C CA . LEU A 1 633 ? -9.572 2.471 49.190 1.00 96.88 633 LEU A CA 1
ATOM 5064 C C . LEU A 1 633 ? -9.719 1.013 49.638 1.00 96.88 633 LEU A C 1
ATOM 5066 O O . LEU A 1 633 ? -10.189 0.738 50.740 1.00 96.88 633 LEU A O 1
ATOM 5070 N N . TYR A 1 634 ? -9.238 0.089 48.809 1.00 97.00 634 TYR A N 1
ATOM 5071 C CA . TYR A 1 634 ? -9.218 -1.353 49.054 1.00 97.00 634 TYR A CA 1
ATOM 5072 C C . TYR A 1 634 ? -7.763 -1.852 49.149 1.00 97.00 634 TYR A C 1
ATOM 5074 O O . TYR A 1 634 ? -7.194 -2.316 48.153 1.00 97.00 634 TYR A O 1
ATOM 5082 N N . PRO A 1 635 ? -7.128 -1.727 50.329 1.00 96.75 635 PRO A N 1
ATOM 5083 C CA . PRO A 1 635 ? -5.792 -2.254 50.573 1.00 96.75 635 PRO A CA 1
ATOM 5084 C C . PRO A 1 635 ? -5.822 -3.771 50.794 1.00 96.75 635 PRO A C 1
ATOM 5086 O O . PRO A 1 635 ? -6.629 -4.277 51.573 1.00 96.75 635 PRO A O 1
ATOM 5089 N N . TYR A 1 636 ? -4.887 -4.484 50.173 1.00 96.44 636 TYR A N 1
ATOM 5090 C CA . TYR A 1 636 ? -4.650 -5.911 50.401 1.00 96.44 636 TYR A CA 1
ATOM 5091 C C . TYR A 1 636 ? -3.291 -6.108 51.070 1.00 96.44 636 TYR A C 1
ATOM 5093 O O . TYR A 1 636 ? -2.303 -5.534 50.613 1.00 96.44 636 TYR A O 1
ATOM 5101 N N . ASP A 1 637 ? -3.215 -6.920 52.125 1.00 95.19 637 ASP A N 1
ATOM 5102 C CA . ASP A 1 637 ? -1.970 -7.188 52.863 1.00 95.19 637 ASP A CA 1
ATOM 5103 C C . ASP A 1 637 ? -1.055 -8.166 52.096 1.00 95.19 637 ASP A C 1
ATOM 5105 O O . ASP A 1 637 ? -0.782 -9.281 52.533 1.00 95.19 637 ASP A O 1
ATOM 5109 N N . ILE A 1 638 ? -0.607 -7.731 50.916 1.00 93.69 638 ILE A N 1
ATOM 5110 C CA . ILE A 1 638 ? 0.250 -8.456 49.973 1.00 93.69 638 ILE A CA 1
ATOM 5111 C C . ILE A 1 638 ? 1.306 -7.517 49.379 1.00 93.69 638 ILE A C 1
ATOM 5113 O O . ILE A 1 638 ? 1.078 -6.309 49.243 1.00 93.69 638 ILE A O 1
ATOM 5117 N N . GLU A 1 639 ? 2.439 -8.082 48.969 1.00 92.75 639 GLU A N 1
ATOM 5118 C CA . GLU A 1 639 ? 3.516 -7.397 48.241 1.00 92.75 639 GLU A CA 1
ATOM 5119 C C . GLU A 1 639 ? 3.422 -7.682 46.727 1.00 92.75 639 GLU A C 1
ATOM 5121 O O . GLU A 1 639 ? 4.354 -8.170 46.095 1.00 92.75 639 GLU A O 1
ATOM 5126 N N . GLU A 1 640 ? 2.255 -7.426 46.131 1.00 88.75 640 GLU A N 1
ATOM 5127 C CA . GLU A 1 640 ? 1.988 -7.682 44.708 1.00 88.75 640 GLU A CA 1
ATOM 5128 C C . GLU A 1 640 ? 1.431 -6.425 44.029 1.00 88.75 640 GLU A C 1
ATOM 5130 O O . GLU A 1 640 ? 0.559 -5.746 44.568 1.00 88.75 640 GLU A O 1
ATOM 5135 N N . HIS A 1 641 ? 1.928 -6.133 42.826 1.00 89.44 641 HIS A N 1
ATOM 5136 C CA . HIS A 1 641 ? 1.476 -5.016 41.992 1.00 89.44 641 HIS A CA 1
ATOM 5137 C C . HIS A 1 641 ? 0.307 -5.424 41.080 1.00 89.44 641 HIS A C 1
ATOM 5139 O O . HIS A 1 641 ? -0.583 -4.627 40.780 1.00 89.44 641 HIS A O 1
ATOM 5145 N N . TYR A 1 642 ? 0.276 -6.680 40.627 1.00 86.94 642 TYR A N 1
ATOM 5146 C CA . TYR A 1 642 ? -0.747 -7.207 39.722 1.00 86.94 642 TYR A CA 1
ATOM 5147 C C . TYR A 1 642 ? -2.015 -7.657 40.463 1.00 86.94 642 TYR A C 1
ATOM 5149 O O . TYR A 1 642 ? -2.426 -8.816 40.400 1.00 86.94 642 TYR A O 1
ATOM 5157 N N . ILE A 1 643 ? -2.687 -6.704 41.109 1.00 90.62 643 ILE A N 1
ATOM 5158 C CA . ILE A 1 643 ? -3.902 -6.930 41.910 1.00 90.62 643 ILE A CA 1
ATOM 5159 C C . ILE A 1 643 ? -5.024 -7.687 41.179 1.00 90.62 643 ILE A C 1
ATOM 5161 O O . ILE A 1 643 ? -5.633 -8.555 41.805 1.00 90.62 643 ILE A O 1
ATOM 5165 N N . PRO A 1 644 ? -5.304 -7.461 39.875 1.00 87.44 644 PRO A N 1
ATOM 5166 C CA . PRO A 1 644 ? -6.340 -8.226 39.184 1.00 87.44 644 PRO A CA 1
ATOM 5167 C C . PRO A 1 644 ? -6.074 -9.734 39.196 1.00 87.44 644 PRO A C 1
ATOM 5169 O O . PRO A 1 644 ? -7.003 -10.510 39.384 1.00 87.44 644 PRO A O 1
ATOM 5172 N N . LYS A 1 645 ? -4.811 -10.158 39.045 1.00 84.38 645 LYS A N 1
ATOM 5173 C CA . LYS A 1 645 ? -4.436 -11.577 39.089 1.00 84.38 645 LYS A CA 1
ATOM 5174 C C . LYS A 1 645 ? -4.729 -12.167 40.467 1.00 84.38 645 LYS A C 1
ATOM 5176 O O . LYS A 1 645 ? -5.400 -13.189 40.552 1.00 84.38 645 LYS A O 1
ATOM 5181 N N . TYR A 1 646 ? -4.287 -11.483 41.521 1.00 88.50 646 TYR A N 1
ATOM 5182 C CA . TYR A 1 646 ? -4.553 -11.885 42.901 1.00 88.50 646 TYR A CA 1
ATOM 5183 C C . TYR A 1 646 ? -6.060 -12.039 43.164 1.00 88.50 646 TYR A C 1
ATOM 5185 O O . TYR A 1 646 ? -6.507 -13.068 43.658 1.00 88.50 646 TYR A O 1
ATOM 5193 N N . LEU A 1 647 ? -6.876 -11.060 42.762 1.00 89.50 647 LEU A N 1
ATOM 5194 C CA . LEU A 1 647 ? -8.328 -11.107 42.963 1.00 89.50 647 LEU A CA 1
ATOM 5195 C C . LEU A 1 647 ? -9.032 -12.187 42.131 1.00 89.50 647 LEU A C 1
ATOM 5197 O O . LEU A 1 647 ? -10.053 -12.715 42.570 1.00 89.50 647 LEU A O 1
ATOM 5201 N N . ASP A 1 648 ? -8.530 -12.499 40.935 1.00 84.88 648 ASP A N 1
ATOM 5202 C CA . ASP A 1 648 ? -9.050 -13.585 40.093 1.00 84.88 648 ASP A CA 1
ATOM 5203 C C . ASP A 1 648 ? -8.747 -14.957 40.712 1.00 84.88 648 ASP A C 1
ATOM 5205 O O . ASP A 1 648 ? -9.636 -15.804 40.772 1.00 84.88 648 ASP A O 1
ATOM 5209 N N . GLU A 1 649 ? -7.539 -15.150 41.254 1.00 86.38 649 GLU A N 1
ATOM 5210 C CA . GLU A 1 649 ? -7.145 -16.371 41.977 1.00 86.38 649 GLU A CA 1
ATOM 5211 C C . GLU A 1 649 ? -8.013 -16.618 43.222 1.00 86.38 649 GLU A C 1
ATOM 5213 O O . GLU A 1 649 ? -8.280 -17.767 43.566 1.00 86.38 649 GLU A O 1
ATOM 5218 N N . GLN A 1 650 ? -8.518 -15.552 43.850 1.00 89.38 650 GLN A N 1
ATOM 5219 C CA . GLN A 1 650 ? -9.463 -15.628 44.971 1.00 89.38 650 GLN A CA 1
ATOM 5220 C C . GLN A 1 650 ? -10.942 -15.688 44.535 1.00 89.38 650 GLN A C 1
ATOM 5222 O O . GLN A 1 650 ? -11.836 -15.711 45.380 1.00 89.38 650 GLN A O 1
ATOM 5227 N N . GLY A 1 651 ? -11.241 -15.660 43.230 1.00 87.25 651 GLY A N 1
ATOM 5228 C CA . GLY A 1 651 ? -12.615 -15.651 42.709 1.00 87.25 651 GLY A CA 1
ATOM 5229 C C . GLY A 1 651 ? -13.402 -14.355 42.965 1.00 87.25 651 GLY A C 1
ATOM 5230 O O . GLY A 1 651 ? -14.617 -14.323 42.768 1.00 87.25 651 GLY A O 1
ATOM 5231 N N . LEU A 1 652 ? -12.737 -13.272 43.381 1.00 90.31 652 LEU A N 1
ATOM 5232 C CA . LEU A 1 652 ? -13.367 -12.002 43.765 1.00 90.31 652 LEU A CA 1
ATOM 5233 C C . LEU A 1 652 ? -13.495 -11.015 42.602 1.00 90.31 652 LEU A C 1
ATOM 5235 O O . LEU A 1 652 ? -14.429 -10.213 42.574 1.00 90.31 652 LEU A O 1
ATOM 5239 N N . LEU A 1 653 ? -12.588 -11.074 41.623 1.00 87.12 653 LEU A N 1
ATOM 5240 C CA . LEU A 1 653 ? -12.518 -10.072 40.556 1.00 87.12 653 LEU A CA 1
ATOM 5241 C C . LEU A 1 653 ? -13.816 -9.962 39.749 1.00 87.12 653 LEU A C 1
ATOM 5243 O O . LEU A 1 653 ? -14.298 -8.862 39.489 1.00 87.12 653 LEU A O 1
ATOM 5247 N N . ARG A 1 654 ? -14.407 -11.104 39.377 1.00 85.69 654 ARG A N 1
ATOM 5248 C CA . ARG A 1 654 ? -15.674 -11.136 38.633 1.00 85.69 654 ARG A CA 1
ATOM 5249 C C . ARG A 1 654 ? -16.790 -10.437 39.404 1.00 85.69 654 ARG A C 1
ATOM 5251 O O . ARG A 1 654 ? -17.549 -9.690 38.799 1.00 85.69 654 ARG A O 1
ATOM 5258 N N . LYS A 1 655 ? -16.875 -10.667 40.715 1.00 88.56 655 LYS A N 1
ATOM 5259 C CA . LYS A 1 655 ? -17.890 -10.050 41.569 1.00 88.56 655 LYS A CA 1
ATOM 5260 C C . LYS A 1 655 ? -17.735 -8.527 41.589 1.00 88.56 655 LYS A C 1
ATOM 5262 O O . LYS A 1 655 ? -18.697 -7.839 41.285 1.00 88.56 655 LYS A O 1
ATOM 5267 N N . ILE A 1 656 ? -16.520 -8.023 41.819 1.00 90.19 656 ILE A N 1
ATOM 5268 C CA . ILE A 1 656 ? -16.218 -6.577 41.841 1.00 90.19 656 ILE A CA 1
ATOM 5269 C C . ILE A 1 656 ? -16.667 -5.889 40.541 1.00 90.19 656 ILE A C 1
ATOM 5271 O O . ILE A 1 656 ? -17.319 -4.847 40.575 1.00 90.19 656 ILE A O 1
ATOM 5275 N N . ILE A 1 657 ? -16.356 -6.492 39.387 1.00 88.19 657 ILE A N 1
ATOM 5276 C CA . ILE A 1 657 ? -16.749 -5.950 38.079 1.00 88.19 657 ILE A CA 1
ATOM 5277 C C . ILE A 1 657 ? -18.269 -6.006 37.871 1.00 88.19 657 ILE A C 1
ATOM 5279 O O . ILE A 1 657 ? -18.848 -5.043 37.374 1.00 88.19 657 ILE A O 1
ATOM 5283 N N . ILE A 1 658 ? -18.921 -7.121 38.214 1.00 86.50 658 ILE A N 1
ATOM 5284 C CA . ILE A 1 658 ? -20.372 -7.266 38.034 1.00 86.50 658 ILE A CA 1
ATOM 5285 C C . ILE A 1 658 ? -21.119 -6.284 38.933 1.00 86.50 658 ILE A C 1
ATOM 5287 O O . ILE A 1 658 ? -21.973 -5.565 38.424 1.00 86.50 658 ILE A O 1
ATOM 5291 N N . ASP A 1 659 ? -20.757 -6.195 40.214 1.00 88.25 659 ASP A N 1
ATOM 5292 C CA . ASP A 1 659 ? -21.440 -5.347 41.193 1.00 88.25 659 ASP A CA 1
ATOM 5293 C C . ASP A 1 659 ? -21.466 -3.884 40.724 1.00 88.25 659 ASP A C 1
ATOM 5295 O O . ASP A 1 659 ? -22.520 -3.250 40.715 1.00 88.25 659 ASP A O 1
ATOM 5299 N N . ALA A 1 660 ? -20.347 -3.366 40.216 1.00 87.88 660 ALA A N 1
ATOM 5300 C CA . ALA A 1 660 ? -20.290 -1.998 39.704 1.00 87.88 660 ALA A CA 1
ATOM 5301 C C . ALA A 1 660 ? -21.042 -1.789 38.364 1.00 87.88 660 ALA A C 1
ATOM 5303 O O . ALA A 1 660 ? -21.370 -0.657 38.012 1.00 87.88 660 ALA A O 1
ATOM 5304 N N . LEU A 1 661 ? -21.388 -2.855 37.630 1.00 84.94 661 LEU A N 1
ATOM 5305 C CA . LEU A 1 661 ? -22.240 -2.785 36.430 1.00 84.94 661 LEU A CA 1
ATOM 5306 C C . LEU A 1 661 ? -23.730 -3.042 36.703 1.00 84.94 661 LEU A C 1
ATOM 5308 O O . LEU A 1 661 ? -24.560 -2.653 35.877 1.00 84.94 661 LEU A O 1
ATOM 5312 N N . THR A 1 662 ? -24.080 -3.701 37.811 1.00 80.19 662 THR A N 1
ATOM 5313 C CA . THR A 1 662 ? -25.460 -4.117 38.119 1.00 80.19 662 THR A CA 1
ATOM 5314 C C . THR A 1 662 ? -26.113 -3.341 39.257 1.00 80.19 662 THR A C 1
ATOM 5316 O O . THR A 1 662 ? -27.339 -3.320 39.315 1.00 80.19 662 THR A O 1
ATOM 5319 N N . TYR A 1 663 ? -25.356 -2.686 40.143 1.00 61.19 663 TYR A N 1
ATOM 5320 C CA . TYR A 1 663 ? -25.949 -1.885 41.217 1.00 61.19 663 TYR A CA 1
ATOM 5321 C C . TYR A 1 663 ? -26.545 -0.577 40.677 1.00 61.19 663 TYR A C 1
ATOM 5323 O O . TYR A 1 663 ? -25.842 0.420 40.473 1.00 61.19 663 TYR A O 1
ATOM 5331 N N . SER A 1 664 ? -27.863 -0.568 40.475 1.00 45.41 664 SER A N 1
ATOM 5332 C CA . SER A 1 664 ? -28.677 0.634 40.633 1.00 45.41 664 SER A CA 1
ATOM 5333 C C . SER A 1 664 ? -29.132 0.695 42.087 1.00 45.41 664 SER A C 1
ATOM 5335 O O . SER A 1 664 ? -29.887 -0.170 42.525 1.00 45.41 664 SER A O 1
ATOM 5337 N N . HIS A 1 665 ? -28.708 1.716 42.829 1.00 38.59 665 HIS A N 1
ATOM 5338 C CA . HIS A 1 665 ? -29.613 2.242 43.841 1.00 38.59 665 HIS A CA 1
ATOM 5339 C C . HIS A 1 665 ? -30.808 2.794 43.057 1.00 38.59 665 HIS A C 1
ATOM 5341 O O . HIS A 1 665 ? -30.686 3.801 42.362 1.00 38.59 665 HIS A O 1
ATOM 5347 N N . GLU A 1 666 ? -31.902 2.035 43.034 1.00 30.98 666 GLU A N 1
ATOM 5348 C CA . GLU A 1 666 ? -33.214 2.665 43.006 1.00 30.98 666 GLU A CA 1
ATOM 5349 C C . GLU A 1 666 ? -33.323 3.421 44.332 1.00 30.98 666 GLU A C 1
ATOM 5351 O O . GLU A 1 666 ? -33.464 2.797 45.380 1.00 30.98 666 GLU A O 1
ATOM 5356 N N . ASP A 1 667 ? -33.138 4.736 44.253 1.00 31.62 667 ASP A N 1
ATOM 5357 C CA . ASP A 1 667 ? -33.797 5.732 45.095 1.00 31.62 667 ASP A CA 1
ATOM 5358 C C . ASP A 1 667 ? -34.436 6.762 44.154 1.00 31.62 667 ASP A C 1
ATOM 5360 O O . ASP A 1 667 ? -33.723 7.260 43.243 1.00 31.62 667 ASP A O 1
#